Protein AF-A0A2S7QD60-F1 (afdb_monomer)

Foldseek 3Di:
DAQQDKDKWFKDDFWKKFFWAQLADFQFKKWKAKDQAFTDIDGDGHRDIDTPTGNPGPCGVPCPPPPPMMMMMGGQDHLGDTHTDDMDDPVPMDIDGDDQFPAEEEEAEEQQQQQPPEPRRSLLHLQLLQQPFLPSYHYGYHYYYQAALQFDDGPQQHTHSLQRVQFDFHSHPSSCVVQPPHTHGDDLVPDDAHQEYEYDHHLNLQPCVVVHDLVSNLVSLLSSVLASCVSRVNHAYEYEWDWQAWDDDPPFIDTDGGCPVSSVVSLVVCVDPVCQAWNWHADSVVRDIDTPNHGGDRRYHYDYCPPLDGNVLADPPRHGYSVSSNSSSVSVNVCCCVVVVSHGDPDDHDRHHPDDPDPDDDDDDDDDDDDDDDDDPDWDWDWDWDDWDWDDDPDDFDTDTWTKTKTKTADPDDADKFWWWKKKWWWWADPNDTDIDIDIDTDIDHDDDRIDIDIDTDDDPDDGDDDDTDTDTDIDTDGDDDDDDDDDDD

Structure (mmCIF, N/CA/C/O backbone):
data_AF-A0A2S7QD60-F1
#
_entry.id   AF-A0A2S7QD60-F1
#
loop_
_atom_site.group_PDB
_atom_site.id
_atom_site.type_symbol
_atom_site.label_atom_id
_atom_site.label_alt_id
_atom_site.label_comp_id
_atom_site.label_asym_id
_atom_site.label_entity_id
_atom_site.label_seq_id
_atom_site.pdbx_PDB_ins_code
_atom_site.Cartn_x
_atom_site.Cartn_y
_atom_site.Cartn_z
_atom_site.occupancy
_atom_site.B_iso_or_equiv
_atom_site.auth_seq_id
_atom_site.auth_comp_id
_atom_site.auth_asym_id
_atom_site.auth_atom_id
_atom_site.pdbx_PDB_model_num
ATOM 1 N N . MET A 1 1 ? -3.375 3.018 -13.387 1.00 37.97 1 MET A N 1
ATOM 2 C CA . MET A 1 1 ? -3.178 2.296 -12.111 1.00 37.97 1 MET A CA 1
ATOM 3 C C . MET A 1 1 ? -3.198 3.319 -10.990 1.00 37.97 1 MET A C 1
ATOM 5 O O . MET A 1 1 ? -2.697 4.411 -11.234 1.00 37.97 1 MET A O 1
ATOM 9 N N . SER A 1 2 ? -3.780 2.984 -9.837 1.00 32.56 2 SER A N 1
ATOM 10 C CA . SER A 1 2 ? -3.561 3.706 -8.579 1.00 32.56 2 SER A CA 1
ATOM 11 C C . SER A 1 2 ? -2.133 3.458 -8.074 1.00 32.56 2 SER A C 1
ATOM 13 O O . SER A 1 2 ? -1.451 2.563 -8.590 1.00 32.56 2 SER A O 1
ATOM 15 N N . LEU A 1 3 ? -1.698 4.198 -7.050 1.00 34.53 3 LEU A N 1
ATOM 16 C CA . LEU A 1 3 ? -0.526 3.847 -6.235 1.00 34.53 3 LEU A CA 1
ATOM 17 C C . LEU A 1 3 ? -0.492 2.344 -5.943 1.00 34.53 3 LEU A C 1
ATOM 19 O O . LEU A 1 3 ? -1.525 1.756 -5.640 1.00 34.53 3 LEU A O 1
ATOM 23 N N . GLY A 1 4 ? 0.678 1.718 -6.080 1.00 46.44 4 GLY A N 1
ATOM 24 C CA . GLY A 1 4 ? 0.851 0.286 -5.820 1.00 46.44 4 GLY A CA 1
ATOM 25 C C . GLY A 1 4 ? 0.401 -0.657 -6.942 1.00 46.44 4 GLY A C 1
ATOM 26 O O . GLY A 1 4 ? 0.654 -1.860 -6.846 1.00 46.44 4 GLY A O 1
ATOM 27 N N . GLY A 1 5 ? -0.197 -0.150 -8.029 1.00 64.38 5 GLY A N 1
ATOM 28 C CA . GLY A 1 5 ? -0.494 -0.959 -9.208 1.00 64.38 5 GLY A CA 1
ATOM 29 C C . GLY A 1 5 ? 0.778 -1.537 -9.831 1.00 64.38 5 GLY A C 1
ATOM 30 O O . GLY A 1 5 ? 1.735 -0.816 -10.126 1.00 64.38 5 GLY A O 1
ATOM 31 N N . ARG A 1 6 ? 0.780 -2.858 -10.016 1.00 83.19 6 ARG A N 1
ATOM 32 C CA . ARG A 1 6 ? 1.913 -3.636 -10.516 1.00 83.19 6 ARG A CA 1
ATOM 33 C C . ARG A 1 6 ? 1.572 -4.255 -11.863 1.00 83.19 6 ARG A C 1
ATOM 35 O O . ARG A 1 6 ? 0.571 -4.959 -11.983 1.00 83.19 6 ARG A O 1
ATOM 42 N N . LEU A 1 7 ? 2.452 -4.082 -12.844 1.00 92.50 7 LEU A N 1
ATOM 43 C CA . LEU A 1 7 ? 2.503 -4.939 -14.024 1.00 92.50 7 LEU A CA 1
ATOM 44 C C . LEU A 1 7 ? 3.603 -5.975 -13.804 1.00 92.50 7 LEU A C 1
ATOM 46 O O . LEU A 1 7 ? 4.760 -5.606 -13.630 1.00 92.50 7 LEU A O 1
ATOM 50 N N . LYS A 1 8 ? 3.247 -7.260 -13.785 1.00 93.75 8 LYS A N 1
ATOM 51 C CA . LYS A 1 8 ? 4.212 -8.349 -13.616 1.00 93.75 8 LYS A CA 1
ATOM 52 C C . LYS A 1 8 ? 3.866 -9.495 -14.555 1.00 93.75 8 LYS A C 1
ATOM 54 O O . LYS A 1 8 ? 2.725 -9.950 -14.573 1.00 93.75 8 LYS A O 1
ATOM 59 N N . PHE A 1 9 ? 4.834 -9.940 -15.337 1.00 95.31 9 PHE A N 1
ATOM 60 C CA . PHE A 1 9 ? 4.681 -11.056 -16.267 1.00 95.31 9 PHE A CA 1
ATOM 61 C C . PHE A 1 9 ? 6.037 -11.689 -16.529 1.00 95.31 9 PHE A C 1
ATOM 63 O O . PHE A 1 9 ? 7.072 -11.070 -16.293 1.00 95.31 9 PHE A O 1
ATOM 70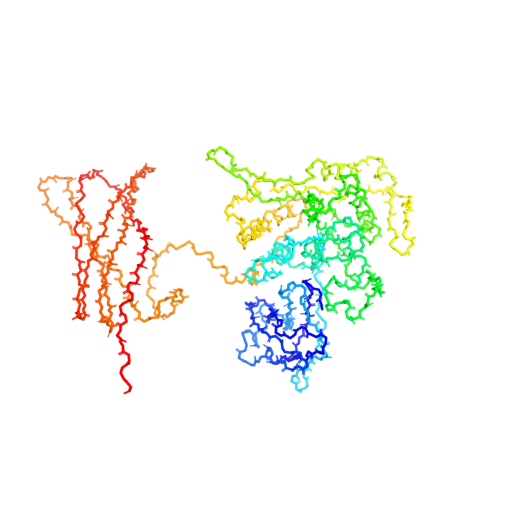 N N . GLY A 1 10 ? 6.032 -12.912 -17.041 1.00 95.75 10 GLY A N 1
ATOM 71 C CA . GLY A 1 10 ? 7.252 -13.515 -17.533 1.00 95.75 10 GLY A CA 1
ATOM 72 C C . GLY A 1 10 ? 7.378 -13.386 -19.045 1.00 95.75 10 GLY A C 1
ATOM 73 O O . GLY A 1 10 ? 6.375 -13.275 -19.758 1.00 95.75 10 GLY A O 1
ATOM 74 N N . PHE A 1 11 ? 8.616 -13.348 -19.524 1.00 95.88 11 PHE A N 1
ATOM 75 C CA . PHE A 1 11 ? 8.934 -13.154 -20.933 1.00 95.88 11 PHE A CA 1
ATOM 76 C C . PHE A 1 11 ? 10.121 -14.017 -21.375 1.00 95.88 11 PHE A C 1
ATOM 78 O O . PHE A 1 11 ? 10.954 -14.418 -20.563 1.00 95.88 11 PHE A O 1
ATOM 85 N N . SER A 1 12 ? 10.183 -14.317 -22.673 1.00 94.94 12 SER A N 1
ATOM 86 C CA . SER A 1 12 ? 11.375 -14.863 -23.328 1.00 94.94 12 SER A CA 1
ATOM 87 C C . SER A 1 12 ? 12.110 -13.781 -24.127 1.00 94.94 12 SER A C 1
ATOM 89 O O . SER A 1 12 ? 11.550 -12.728 -24.446 1.00 94.94 12 SER A O 1
ATOM 91 N N . GLY A 1 13 ? 13.377 -14.037 -24.446 1.00 93.81 13 GLY A N 1
ATOM 92 C CA . GLY A 1 13 ? 14.216 -13.112 -25.199 1.00 93.81 13 GLY A CA 1
ATOM 93 C C . GLY A 1 13 ? 14.873 -12.050 -24.323 1.00 93.81 13 GLY A C 1
ATOM 94 O O . GLY A 1 13 ? 15.058 -12.223 -23.123 1.00 93.81 13 GLY A O 1
ATOM 95 N N . GLN A 1 14 ? 15.284 -10.952 -24.955 1.00 95.19 14 GLN A N 1
ATOM 96 C CA . GLN A 1 14 ? 16.197 -9.964 -24.358 1.00 95.19 14 GLN A CA 1
ATOM 97 C C . GLN A 1 14 ? 15.644 -8.537 -24.401 1.00 95.19 14 GLN A C 1
ATOM 99 O O . GLN A 1 14 ? 16.370 -7.576 -24.153 1.00 95.19 14 GLN A O 1
ATOM 104 N N . GLN A 1 15 ? 14.379 -8.381 -24.797 1.00 96.44 15 GLN A N 1
ATOM 105 C CA . GLN A 1 15 ? 13.763 -7.079 -25.005 1.00 96.44 15 GLN A CA 1
ATOM 106 C C . GLN A 1 15 ? 12.323 -7.069 -24.521 1.00 96.44 15 GLN A C 1
ATOM 108 O O . GLN A 1 15 ? 11.541 -7.957 -24.854 1.00 96.44 15 GLN A O 1
ATOM 113 N N . VAL A 1 16 ? 11.984 -6.012 -23.793 1.00 97.81 16 VAL A N 1
ATOM 114 C CA . VAL A 1 16 ? 10.623 -5.682 -23.379 1.00 97.81 16 VAL A CA 1
ATOM 115 C C . VAL A 1 16 ? 10.442 -4.195 -23.625 1.00 97.81 16 VAL A C 1
ATOM 117 O O . VAL A 1 16 ? 11.164 -3.370 -23.058 1.00 97.81 16 VAL A O 1
ATOM 120 N N . ALA A 1 17 ? 9.474 -3.852 -24.467 1.00 98.38 17 ALA A N 1
ATOM 121 C CA . ALA A 1 17 ? 9.016 -2.482 -24.625 1.00 98.38 17 ALA A CA 1
ATOM 122 C C . ALA A 1 17 ? 7.529 -2.381 -24.293 1.00 98.38 17 ALA A C 1
ATOM 124 O O . ALA A 1 17 ? 6.766 -3.324 -24.495 1.00 98.38 17 ALA A O 1
ATOM 125 N N . ILE A 1 18 ? 7.111 -1.233 -23.774 1.00 98.56 18 ILE A N 1
ATOM 126 C CA . ILE A 1 18 ? 5.719 -0.985 -23.401 1.00 98.56 18 ILE A CA 1
ATOM 127 C C . ILE A 1 18 ? 5.240 0.274 -24.109 1.00 98.56 18 ILE A C 1
ATOM 129 O O . ILE A 1 18 ? 5.871 1.327 -24.003 1.00 98.56 18 ILE A O 1
ATOM 133 N N . THR A 1 19 ? 4.118 0.165 -24.820 1.00 98.62 19 THR A N 1
ATOM 134 C CA . THR A 1 19 ? 3.374 1.329 -25.307 1.00 98.62 19 THR A CA 1
ATOM 135 C C . THR A 1 19 ? 2.407 1.781 -24.232 1.00 98.62 19 THR A C 1
ATOM 137 O O . THR A 1 19 ? 1.548 1.014 -23.785 1.00 98.62 19 THR A O 1
ATOM 140 N N . PHE A 1 20 ? 2.516 3.048 -23.860 1.00 97.94 20 PHE A N 1
ATOM 141 C CA . PHE A 1 20 ? 1.632 3.697 -22.909 1.00 97.94 20 PHE A CA 1
ATOM 142 C C . PHE A 1 20 ? 0.540 4.467 -23.646 1.00 97.94 20 PHE A C 1
ATOM 144 O O . PHE A 1 20 ? 0.798 5.113 -24.656 1.00 97.94 20 PHE A O 1
ATOM 151 N N . GLY A 1 21 ? -0.695 4.368 -23.163 1.00 96.19 21 GLY A N 1
ATOM 152 C CA . GLY A 1 21 ? -1.857 5.018 -23.764 1.00 96.19 21 GLY A CA 1
ATOM 153 C C . GLY A 1 21 ? -2.012 6.484 -23.357 1.00 96.19 21 GLY A C 1
ATOM 154 O O . GLY A 1 21 ? -1.267 6.999 -22.515 1.00 96.19 21 GLY A O 1
ATOM 155 N N . SER A 1 22 ? -3.014 7.141 -23.941 1.00 94.75 22 SER A N 1
ATOM 156 C CA . SER A 1 22 ? -3.306 8.570 -23.769 1.00 94.75 22 SER A CA 1
ATOM 157 C C . SER A 1 22 ? -3.741 8.948 -22.357 1.00 94.75 22 SER A C 1
ATOM 159 O O . SER A 1 22 ? -3.581 10.097 -21.962 1.00 94.75 22 SER A O 1
ATOM 161 N N . LEU A 1 23 ? -4.246 7.988 -21.579 1.00 92.81 23 LEU A N 1
ATOM 162 C CA . LEU A 1 23 ? -4.639 8.194 -20.184 1.00 92.81 23 LEU A CA 1
ATOM 163 C C . LEU A 1 23 ? -3.471 8.030 -19.199 1.00 92.81 23 LEU A C 1
ATOM 165 O O . LEU A 1 23 ? -3.695 7.958 -17.992 1.00 92.81 23 LEU A O 1
ATOM 169 N N . THR A 1 24 ? -2.238 7.923 -19.693 1.00 94.06 24 THR A N 1
ATOM 170 C CA . THR A 1 24 ? -1.032 7.944 -18.859 1.00 94.06 24 THR A CA 1
ATOM 171 C C . THR A 1 24 ? -0.717 9.378 -18.457 1.00 94.06 24 THR A C 1
ATOM 173 O O . THR A 1 24 ? -0.688 10.262 -19.310 1.00 94.06 24 THR A O 1
ATOM 176 N N . THR A 1 25 ? -0.444 9.617 -17.175 1.00 94.19 25 THR A N 1
ATOM 177 C CA . THR A 1 25 ? 0.058 10.918 -16.724 1.00 94.19 25 THR A CA 1
ATOM 178 C C . THR A 1 25 ? 1.437 11.149 -17.338 1.00 94.19 25 THR A C 1
ATOM 180 O O . THR A 1 25 ? 2.372 10.399 -17.068 1.00 94.19 25 THR A O 1
ATOM 183 N N . ASN A 1 26 ? 1.570 12.164 -18.191 1.00 95.00 26 ASN A N 1
ATOM 184 C CA . ASN A 1 26 ? 2.835 12.455 -18.855 1.00 95.00 26 ASN A CA 1
ATOM 185 C C . ASN A 1 26 ? 3.921 12.834 -17.834 1.00 95.00 26 ASN A C 1
ATOM 187 O O . ASN A 1 26 ? 3.708 13.721 -17.012 1.00 95.00 26 ASN A O 1
ATOM 191 N N . GLY A 1 27 ? 5.079 12.178 -17.910 1.00 94.56 27 GLY A N 1
ATOM 192 C CA . GLY A 1 27 ? 6.188 12.364 -16.976 1.00 94.56 27 GLY A CA 1
ATOM 193 C C . GLY A 1 27 ? 6.085 11.542 -15.690 1.00 94.56 27 GLY A C 1
ATOM 194 O O . GLY A 1 27 ? 6.920 11.734 -14.814 1.00 94.56 27 GLY A O 1
ATOM 195 N N . VAL A 1 28 ? 5.103 10.638 -15.561 1.00 93.38 28 VAL A N 1
ATOM 196 C CA . VAL A 1 28 ? 4.994 9.766 -14.379 1.00 93.38 28 VAL A CA 1
ATOM 197 C C . VAL A 1 28 ? 6.251 8.917 -14.207 1.00 93.38 28 VAL A C 1
ATOM 199 O O . VAL A 1 28 ? 6.705 8.282 -15.165 1.00 93.38 28 VAL A O 1
ATOM 202 N N . LEU A 1 29 ? 6.790 8.887 -12.988 1.00 93.69 29 LEU A N 1
ATOM 203 C CA . LEU A 1 29 ? 7.920 8.042 -12.636 1.00 93.69 29 LEU A CA 1
ATOM 204 C C . LEU A 1 29 ? 7.434 6.609 -12.404 1.00 93.69 29 LEU A C 1
ATOM 206 O O . LEU A 1 29 ? 6.464 6.345 -11.681 1.00 93.69 29 LEU A O 1
ATOM 210 N N . VAL A 1 30 ? 8.125 5.664 -13.032 1.00 95.19 30 VAL A N 1
ATOM 211 C CA . VAL A 1 30 ? 7.939 4.236 -12.784 1.00 95.19 30 VAL A CA 1
ATOM 212 C C . VAL A 1 30 ? 9.255 3.614 -12.348 1.00 95.19 30 VAL A C 1
ATOM 214 O O . VAL A 1 30 ? 10.321 3.964 -12.859 1.00 95.19 30 VAL A O 1
ATOM 217 N N . GLY A 1 31 ? 9.159 2.660 -11.428 1.00 94.50 31 GLY A N 1
ATOM 218 C CA . GLY A 1 31 ? 10.224 1.706 -11.163 1.00 94.50 31 GLY A CA 1
ATOM 219 C C . GLY A 1 31 ? 9.959 0.429 -11.937 1.00 94.50 31 GLY A C 1
ATOM 220 O O . GLY A 1 31 ? 8.835 -0.077 -11.932 1.00 94.50 31 GLY A O 1
ATOM 221 N N . TYR A 1 32 ? 10.974 -0.099 -12.607 1.00 95.62 32 TYR A N 1
ATOM 222 C CA . TYR A 1 32 ? 10.904 -1.393 -13.270 1.00 95.62 32 TYR A CA 1
ATOM 223 C C . TYR A 1 32 ? 12.164 -2.211 -13.017 1.00 95.62 32 TYR A C 1
ATOM 225 O O . TYR A 1 32 ? 13.223 -1.666 -12.722 1.00 95.62 32 TYR A O 1
ATOM 233 N N . ARG A 1 33 ? 12.057 -3.530 -13.140 1.00 94.12 33 ARG A N 1
ATOM 234 C CA . ARG A 1 33 ? 13.201 -4.435 -13.021 1.00 94.12 33 ARG A CA 1
ATOM 235 C C . ARG A 1 33 ? 12.975 -5.735 -13.769 1.00 94.12 33 ARG A C 1
ATOM 237 O O . ARG A 1 33 ? 11.843 -6.096 -14.105 1.00 94.12 33 ARG A O 1
ATOM 244 N N . VAL A 1 34 ? 14.080 -6.436 -13.985 1.00 94.94 34 VAL A N 1
ATOM 245 C CA . VAL A 1 34 ? 14.101 -7.816 -14.459 1.00 94.94 34 VAL A CA 1
ATOM 246 C C . VAL A 1 34 ? 14.446 -8.719 -13.280 1.00 94.94 34 VAL A C 1
ATOM 248 O O . VAL A 1 34 ? 15.390 -8.465 -12.530 1.00 94.94 34 VAL A O 1
ATOM 251 N N . ASP A 1 35 ? 13.642 -9.760 -13.112 1.00 91.81 35 ASP A N 1
ATOM 252 C CA . ASP A 1 35 ? 13.736 -10.763 -12.063 1.00 91.81 35 ASP A CA 1
ATOM 253 C C . ASP A 1 35 ? 13.695 -10.147 -10.660 1.00 91.81 35 ASP A C 1
ATOM 255 O O . ASP A 1 35 ? 12.666 -9.625 -10.230 1.00 91.81 35 ASP A O 1
ATOM 259 N N . GLY A 1 36 ? 14.807 -10.231 -9.938 1.00 88.25 36 GLY A N 1
ATOM 260 C CA . GLY A 1 36 ? 14.986 -9.647 -8.614 1.00 88.25 36 GLY A CA 1
ATOM 261 C C . GLY A 1 36 ? 16.107 -8.616 -8.562 1.00 88.25 36 GLY A C 1
ATOM 262 O O . GLY A 1 36 ? 16.591 -8.345 -7.472 1.00 88.25 36 GLY A O 1
ATOM 263 N N . GLN A 1 37 ? 16.566 -8.103 -9.706 1.00 91.69 37 GLN A N 1
ATOM 264 C CA . GLN A 1 37 ? 17.622 -7.089 -9.743 1.00 91.69 37 GLN A CA 1
ATOM 265 C C . GLN A 1 37 ? 17.134 -5.736 -9.212 1.00 91.69 37 GLN A C 1
ATOM 267 O O . GLN A 1 37 ? 15.935 -5.532 -8.990 1.00 91.69 37 GLN A O 1
ATOM 272 N N . ASP A 1 38 ? 18.082 -4.821 -9.037 1.00 91.69 38 ASP A N 1
ATOM 273 C CA . ASP A 1 38 ? 17.836 -3.462 -8.567 1.00 91.69 38 ASP A CA 1
ATOM 274 C C . ASP A 1 38 ? 16.814 -2.731 -9.441 1.00 91.69 38 ASP A C 1
ATOM 276 O O . ASP A 1 38 ? 16.771 -2.877 -10.674 1.00 91.69 38 ASP A O 1
ATOM 280 N N . TRP A 1 39 ? 15.999 -1.906 -8.791 1.00 92.06 39 TRP A N 1
ATOM 281 C CA . TRP A 1 39 ? 15.028 -1.059 -9.458 1.00 92.06 39 TRP A CA 1
ATOM 282 C C . TRP A 1 39 ? 15.719 -0.079 -10.400 1.00 92.06 39 TRP A C 1
ATOM 284 O O . TRP A 1 39 ? 16.661 0.624 -10.047 1.00 92.06 39 TRP A O 1
ATOM 294 N N . GLN A 1 40 ? 15.202 -0.013 -11.619 1.00 93.69 40 GLN A N 1
ATOM 295 C CA . GLN A 1 40 ? 15.529 1.009 -12.597 1.00 93.69 40 GLN A CA 1
ATOM 296 C C . GLN A 1 40 ? 14.391 2.024 -12.632 1.00 93.69 40 GLN A C 1
ATOM 298 O O . GLN A 1 40 ? 13.215 1.654 -12.619 1.00 93.69 40 GLN A O 1
ATOM 303 N N . LEU A 1 41 ? 14.734 3.306 -12.694 1.00 94.00 41 LEU A N 1
ATOM 304 C CA . LEU A 1 41 ? 13.775 4.404 -12.643 1.00 94.00 41 LEU A CA 1
ATOM 305 C C . LEU A 1 41 ? 13.721 5.126 -13.987 1.00 94.00 41 LEU A C 1
ATOM 307 O O . LEU A 1 41 ? 14.751 5.412 -14.599 1.00 94.00 41 LEU A O 1
ATOM 311 N N . THR A 1 42 ? 12.516 5.427 -14.467 1.00 95.38 42 THR A N 1
ATOM 312 C CA . THR A 1 42 ? 12.345 6.220 -15.689 1.00 95.38 42 THR A CA 1
ATOM 313 C C . THR A 1 42 ? 11.007 6.951 -15.719 1.00 95.38 42 THR A C 1
ATOM 315 O O . THR A 1 42 ? 10.015 6.474 -15.167 1.00 95.38 42 THR A O 1
ATOM 318 N N . ASN A 1 43 ? 10.980 8.103 -16.388 1.00 96.69 43 ASN A N 1
ATOM 319 C CA . ASN A 1 43 ? 9.755 8.858 -16.626 1.00 96.69 43 ASN A CA 1
ATOM 320 C C . ASN A 1 43 ? 9.074 8.367 -17.904 1.00 96.69 43 ASN A C 1
ATOM 322 O O . ASN A 1 43 ? 9.718 8.181 -18.939 1.00 96.69 43 ASN A O 1
ATOM 326 N N . ILE A 1 44 ? 7.756 8.208 -17.843 1.00 97.25 44 ILE A N 1
ATOM 327 C CA . ILE A 1 44 ? 6.955 7.703 -18.955 1.00 97.25 44 ILE A CA 1
ATOM 328 C C . ILE A 1 44 ? 6.260 8.839 -19.699 1.00 97.25 44 ILE A C 1
ATOM 330 O O . ILE A 1 44 ? 5.615 9.701 -19.103 1.00 97.25 44 ILE A O 1
ATOM 334 N N . THR A 1 45 ? 6.343 8.806 -21.025 1.00 97.25 45 THR A N 1
ATOM 335 C CA . THR A 1 45 ? 5.639 9.726 -21.917 1.00 97.25 45 THR A CA 1
ATOM 336 C C . THR A 1 45 ? 4.316 9.105 -22.367 1.00 97.25 45 THR A C 1
ATOM 338 O O . THR A 1 45 ? 4.258 7.957 -22.811 1.00 97.25 45 THR A O 1
ATOM 341 N N . SER A 1 46 ? 3.224 9.864 -22.264 1.00 96.44 46 SER A N 1
ATOM 342 C CA . SER A 1 46 ? 1.905 9.419 -22.736 1.00 96.44 46 SER A CA 1
ATOM 343 C C . SER A 1 46 ? 1.907 9.192 -24.253 1.00 96.44 46 SER A C 1
ATOM 345 O O . SER A 1 46 ? 2.487 9.998 -24.977 1.00 96.44 46 SER A O 1
ATOM 347 N N . ASN A 1 47 ? 1.219 8.155 -24.745 1.00 97.38 47 ASN A N 1
ATOM 348 C CA . ASN A 1 47 ? 1.192 7.758 -26.166 1.00 97.38 47 ASN A CA 1
ATOM 349 C C . ASN A 1 47 ? 2.552 7.341 -26.761 1.00 97.38 47 ASN A C 1
ATOM 351 O O . ASN A 1 47 ? 2.672 7.222 -27.981 1.00 97.38 47 ASN A O 1
ATOM 355 N N . ALA A 1 48 ? 3.574 7.107 -25.935 1.00 98.25 48 ALA A N 1
ATOM 356 C CA . ALA A 1 48 ? 4.894 6.688 -26.392 1.00 98.25 48 ALA A CA 1
ATOM 357 C C . ALA A 1 48 ? 5.155 5.200 -26.130 1.00 98.25 48 ALA A C 1
ATOM 359 O O . ALA A 1 48 ? 4.526 4.565 -25.280 1.00 98.25 48 ALA A O 1
ATOM 360 N N . THR A 1 49 ? 6.126 4.650 -26.860 1.00 98.56 49 THR A N 1
ATOM 361 C CA . THR A 1 49 ? 6.670 3.310 -26.611 1.00 98.56 49 THR A CA 1
ATOM 362 C C . THR A 1 49 ? 8.048 3.437 -25.984 1.00 98.56 49 THR A C 1
ATOM 364 O O . THR A 1 49 ? 8.933 4.054 -26.570 1.00 98.56 49 THR A O 1
ATOM 367 N N . HIS A 1 50 ? 8.229 2.842 -24.808 1.00 98.38 50 HIS A N 1
ATOM 368 C CA . HIS A 1 50 ? 9.494 2.850 -24.079 1.00 98.38 50 HIS A CA 1
ATOM 369 C C . HIS A 1 50 ? 10.123 1.460 -24.127 1.00 98.38 50 HIS A C 1
ATOM 371 O O . HIS A 1 50 ? 9.485 0.486 -23.726 1.00 98.38 50 HIS A O 1
ATOM 377 N N . LEU A 1 51 ? 11.371 1.366 -24.595 1.00 97.88 51 LEU A N 1
ATOM 378 C CA . LEU A 1 51 ? 12.195 0.169 -24.428 1.00 97.88 51 LEU A CA 1
ATOM 379 C C . LEU A 1 51 ? 12.718 0.151 -22.989 1.00 97.88 51 LEU A C 1
ATOM 381 O O . LEU A 1 51 ? 13.529 0.996 -22.624 1.00 97.88 51 LEU A O 1
ATOM 385 N N . LEU A 1 52 ? 12.226 -0.785 -22.180 1.00 97.56 52 LEU A N 1
ATOM 386 C CA . LEU A 1 52 ? 12.570 -0.889 -20.757 1.00 97.56 52 LEU A CA 1
ATOM 387 C C . LEU A 1 52 ? 13.622 -1.972 -20.516 1.00 97.56 52 LEU A C 1
ATOM 389 O O . LEU A 1 52 ? 14.481 -1.836 -19.655 1.00 97.56 52 LEU A O 1
ATOM 393 N N . VAL A 1 53 ? 13.593 -3.037 -21.313 1.00 97.25 53 VAL A N 1
ATOM 394 C CA . VAL A 1 53 ? 14.579 -4.116 -21.248 1.00 97.25 53 VAL A CA 1
ATOM 395 C C . VAL A 1 53 ? 15.282 -4.232 -22.591 1.00 97.25 53 VAL A C 1
ATOM 397 O O . VAL A 1 53 ? 14.636 -4.200 -23.638 1.00 97.25 53 VAL A O 1
ATOM 400 N N . SER A 1 54 ? 16.602 -4.371 -22.555 1.00 95.62 54 SER A N 1
ATOM 401 C CA . SER A 1 54 ? 17.480 -4.524 -23.715 1.00 95.62 54 SER A CA 1
ATOM 402 C C . SER A 1 54 ? 18.555 -5.584 -23.434 1.00 95.62 54 SER A C 1
ATOM 404 O O . SER A 1 54 ? 18.746 -5.944 -22.273 1.00 95.62 54 SER A O 1
ATOM 406 N N . PRO A 1 55 ? 19.326 -6.041 -24.440 1.00 94.81 55 PRO A N 1
ATOM 407 C CA . PRO A 1 55 ? 20.424 -6.985 -24.212 1.00 94.81 55 PRO A CA 1
ATOM 408 C C . PRO A 1 55 ? 21.495 -6.507 -23.216 1.00 94.81 55 PRO A C 1
ATOM 410 O O . PRO A 1 55 ? 22.240 -7.326 -22.691 1.00 94.81 55 PRO A O 1
ATOM 413 N N . SER A 1 56 ? 21.590 -5.198 -22.952 1.00 91.69 56 SER A N 1
ATOM 414 C CA . SER A 1 56 ? 22.497 -4.626 -21.947 1.00 91.69 56 SER A CA 1
ATOM 415 C C . SER A 1 56 ? 21.867 -4.455 -20.562 1.00 91.69 56 SER A C 1
ATOM 417 O O . SER A 1 56 ? 22.540 -3.983 -19.648 1.00 91.69 56 SER A O 1
ATOM 419 N N . SER A 1 57 ? 20.582 -4.776 -20.394 1.00 92.44 57 SER A N 1
ATOM 420 C CA . SER A 1 57 ? 19.922 -4.706 -19.091 1.00 92.44 57 SER A CA 1
ATOM 421 C C . SER A 1 57 ? 20.496 -5.770 -18.140 1.00 92.44 57 SER A C 1
ATOM 423 O O . SER A 1 57 ? 20.821 -6.876 -18.586 1.00 92.44 57 SER A O 1
ATOM 425 N N . PRO A 1 58 ? 20.612 -5.475 -16.831 1.00 88.06 58 PRO A N 1
ATOM 426 C CA . PRO A 1 58 ? 21.094 -6.442 -15.849 1.00 88.06 58 PRO A CA 1
ATOM 427 C C . PRO A 1 58 ? 20.309 -7.761 -15.872 1.00 88.06 58 PRO A C 1
ATOM 429 O O . PRO A 1 58 ? 19.100 -7.768 -16.093 1.00 88.06 58 PRO A O 1
ATOM 432 N N . ALA A 1 59 ? 21.013 -8.868 -15.618 1.00 85.88 59 ALA A N 1
ATOM 433 C CA . ALA A 1 59 ? 20.481 -10.236 -15.546 1.00 85.88 59 ALA A CA 1
ATOM 434 C C . ALA A 1 59 ? 19.785 -10.788 -16.807 1.00 85.88 59 ALA A C 1
ATOM 436 O O . ALA A 1 59 ? 19.273 -11.906 -16.782 1.00 85.88 59 ALA A O 1
ATOM 437 N N . ILE A 1 60 ? 19.834 -10.092 -17.944 1.00 90.31 60 ILE A N 1
ATOM 438 C CA . ILE A 1 60 ? 19.367 -10.666 -19.209 1.00 90.31 60 ILE A CA 1
ATOM 439 C C . ILE A 1 60 ? 20.256 -11.843 -19.627 1.00 90.31 60 ILE A C 1
ATOM 441 O O . ILE A 1 60 ? 21.481 -11.773 -19.559 1.00 90.31 60 ILE A O 1
ATOM 445 N N . ASN A 1 61 ? 19.617 -12.942 -20.043 1.00 85.56 61 ASN A N 1
ATOM 446 C CA . ASN A 1 61 ? 20.217 -14.265 -20.284 1.00 85.56 61 ASN A CA 1
ATOM 447 C C . ASN A 1 61 ? 20.788 -14.972 -19.037 1.00 85.56 61 ASN A C 1
ATOM 449 O O . ASN A 1 61 ? 21.460 -15.995 -19.175 1.00 85.56 61 ASN A O 1
ATOM 453 N N . VAL A 1 62 ? 20.514 -14.480 -17.826 1.00 89.50 62 VAL A N 1
ATOM 454 C CA . VAL A 1 62 ? 20.845 -15.188 -16.584 1.00 89.50 62 VAL A CA 1
ATOM 455 C C . VAL A 1 62 ? 19.615 -15.976 -16.135 1.00 89.50 62 VAL A C 1
ATOM 457 O O . VAL A 1 62 ? 18.596 -15.402 -15.784 1.00 89.50 62 VAL A O 1
ATOM 460 N N . THR A 1 63 ? 19.696 -17.308 -16.146 1.00 87.56 63 THR A N 1
ATOM 461 C CA . THR A 1 63 ? 18.541 -18.198 -15.897 1.00 87.56 63 THR A CA 1
ATOM 462 C C . THR A 1 63 ? 18.480 -18.741 -14.465 1.00 87.56 63 THR A C 1
ATOM 464 O O . THR A 1 63 ? 17.904 -19.802 -14.223 1.00 87.56 63 THR A O 1
ATOM 467 N N . TYR A 1 64 ? 19.159 -18.096 -13.519 1.00 88.06 64 TYR A N 1
ATOM 468 C CA . TYR A 1 64 ? 19.196 -18.497 -12.113 1.00 88.06 64 TYR A CA 1
ATOM 469 C C . TYR A 1 64 ? 19.313 -17.255 -11.216 1.00 88.06 64 TYR A C 1
ATOM 471 O O . TYR A 1 64 ? 20.057 -16.339 -11.564 1.00 88.06 64 TYR A O 1
ATOM 479 N N . PRO A 1 65 ? 18.652 -17.213 -10.043 1.00 88.94 65 PRO A N 1
ATOM 480 C CA . PRO A 1 65 ? 17.735 -18.220 -9.494 1.00 88.94 65 PRO A CA 1
ATOM 481 C C . PRO A 1 65 ? 16.321 -18.159 -10.081 1.00 88.94 65 PRO A C 1
ATOM 483 O O . PRO A 1 65 ? 15.511 -19.040 -9.808 1.00 88.94 65 PRO A O 1
ATOM 486 N N . VAL A 1 66 ? 16.018 -17.133 -10.877 1.00 87.56 66 VAL A N 1
ATOM 487 C CA . VAL A 1 66 ? 14.706 -16.943 -11.496 1.00 87.56 66 VAL A CA 1
ATOM 488 C C . VAL A 1 66 ? 14.732 -17.497 -12.917 1.00 87.56 66 VAL A C 1
ATOM 490 O O . VAL A 1 66 ? 15.571 -17.120 -13.730 1.00 87.56 66 VAL A O 1
ATOM 493 N N . ASN A 1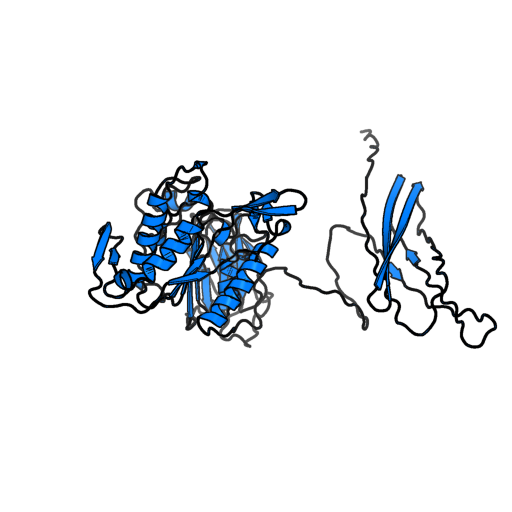 67 ? 13.820 -18.421 -13.205 1.00 87.50 67 ASN A N 1
ATOM 494 C CA . ASN A 1 67 ? 13.572 -18.945 -14.542 1.00 87.50 67 ASN A CA 1
ATOM 495 C C . ASN A 1 67 ? 12.117 -19.420 -14.615 1.00 87.50 67 ASN A C 1
ATOM 497 O O . ASN A 1 67 ? 11.697 -20.207 -13.761 1.00 87.50 67 ASN A O 1
ATOM 501 N N . PRO A 1 68 ? 11.351 -18.999 -15.625 1.00 88.31 68 PRO A N 1
ATOM 502 C CA . PRO A 1 68 ? 11.723 -18.060 -16.693 1.00 88.31 68 PRO A CA 1
ATOM 503 C C . PRO A 1 68 ? 11.739 -16.587 -16.243 1.00 88.31 68 PRO A C 1
ATOM 505 O O . PRO A 1 68 ? 11.168 -16.247 -15.204 1.00 88.31 68 PRO A O 1
ATOM 508 N N . SER A 1 69 ? 12.428 -15.728 -17.006 1.00 93.62 69 SER A N 1
ATOM 509 C CA . SER A 1 69 ? 12.650 -14.330 -16.621 1.00 93.62 69 SER A CA 1
ATOM 510 C C . SER A 1 69 ? 11.343 -13.566 -16.439 1.00 93.62 69 SER A C 1
ATOM 512 O O . SER A 1 69 ? 10.377 -13.738 -17.187 1.00 93.62 69 SER A O 1
ATOM 514 N N . THR A 1 70 ? 11.322 -12.710 -15.428 1.00 94.44 70 THR A N 1
ATOM 515 C CA . THR A 1 70 ? 10.176 -11.920 -14.995 1.00 94.44 70 THR A CA 1
ATOM 516 C C . THR A 1 70 ? 10.456 -10.442 -15.202 1.00 94.44 70 THR A C 1
ATOM 518 O O . THR A 1 70 ? 11.527 -9.949 -14.878 1.00 94.44 70 THR A O 1
ATOM 521 N N . PHE A 1 71 ? 9.476 -9.712 -15.712 1.00 96.38 71 PHE A N 1
ATOM 522 C CA . PHE A 1 71 ? 9.472 -8.258 -15.718 1.00 96.38 71 PHE A CA 1
ATOM 523 C C . PHE A 1 71 ? 8.493 -7.764 -14.652 1.00 96.38 71 PHE A C 1
ATOM 525 O O . PHE A 1 71 ? 7.374 -8.276 -14.550 1.00 96.38 71 PHE A O 1
ATOM 532 N N . GLU A 1 72 ? 8.898 -6.765 -13.872 1.00 95.19 72 GLU A N 1
ATOM 533 C CA . GLU A 1 72 ? 8.040 -6.069 -12.914 1.00 95.19 72 GLU A CA 1
ATOM 534 C C . GLU A 1 72 ? 8.121 -4.560 -13.156 1.00 95.19 72 GLU A C 1
ATOM 536 O O . GLU A 1 72 ? 9.210 -4.019 -13.319 1.00 95.19 72 GLU A O 1
ATOM 541 N N . LEU A 1 73 ? 6.972 -3.881 -13.153 1.00 96.00 73 LEU A N 1
ATOM 542 C CA . LEU A 1 73 ? 6.858 -2.425 -13.195 1.00 96.00 73 LEU A CA 1
ATOM 543 C C . LEU A 1 73 ? 5.838 -1.944 -12.169 1.00 96.00 73 LEU A C 1
ATOM 545 O O . LEU A 1 73 ? 4.765 -2.538 -12.016 1.00 96.00 73 LEU A O 1
ATOM 549 N N . ARG A 1 74 ? 6.159 -0.836 -11.502 1.00 93.94 74 ARG A N 1
ATOM 550 C CA . ARG A 1 74 ? 5.308 -0.157 -10.524 1.00 93.94 74 ARG A CA 1
ATOM 551 C C . ARG A 1 74 ? 5.310 1.344 -10.760 1.00 93.94 74 ARG A C 1
ATOM 553 O O . ARG A 1 74 ? 6.342 1.934 -11.069 1.00 93.94 74 ARG A O 1
ATOM 560 N N . VAL A 1 75 ? 4.144 1.954 -10.580 1.00 92.25 75 VAL A N 1
ATOM 561 C CA . VAL A 1 75 ? 4.023 3.414 -10.498 1.00 92.25 75 VAL A CA 1
ATOM 562 C C . VAL A 1 75 ? 4.477 3.843 -9.109 1.00 92.25 75 VAL A C 1
ATOM 564 O O . VAL A 1 75 ? 3.976 3.309 -8.118 1.00 92.25 75 VAL A O 1
ATOM 567 N N . THR A 1 76 ? 5.428 4.774 -9.041 1.00 87.75 76 THR A N 1
ATOM 568 C CA . THR A 1 76 ? 5.938 5.274 -7.759 1.00 87.75 76 THR A CA 1
ATOM 569 C C . THR A 1 76 ? 5.055 6.396 -7.232 1.00 87.75 76 THR A C 1
ATOM 571 O O . THR A 1 76 ? 4.686 6.367 -6.062 1.00 87.75 76 THR A O 1
ATOM 574 N N . ASN A 1 77 ? 4.671 7.332 -8.110 1.00 87.81 77 ASN A N 1
ATOM 575 C CA . ASN A 1 77 ? 3.999 8.564 -7.717 1.00 87.81 77 ASN A CA 1
ATOM 576 C C . ASN A 1 77 ? 2.530 8.381 -7.310 1.00 87.81 77 ASN A C 1
ATOM 578 O O . ASN A 1 77 ? 1.757 7.675 -7.966 1.00 87.81 77 ASN A O 1
ATOM 582 N N . TRP A 1 78 ? 2.112 9.126 -6.294 1.00 82.88 78 TRP A N 1
ATOM 583 C CA . TRP A 1 78 ? 0.739 9.295 -5.870 1.00 82.88 78 TRP A CA 1
ATOM 584 C C . TRP A 1 78 ? -0.044 10.161 -6.853 1.00 82.88 78 TRP A C 1
ATOM 586 O O . TRP A 1 78 ? 0.504 11.027 -7.529 1.00 82.88 78 TRP A O 1
ATOM 596 N N . ALA A 1 79 ? -1.343 9.869 -6.985 1.00 82.75 79 ALA A N 1
ATOM 597 C CA . ALA A 1 79 ? -2.286 10.483 -7.933 1.00 82.75 79 ALA A CA 1
ATOM 598 C C . ALA A 1 79 ? -1.927 10.415 -9.433 1.00 82.75 79 ALA A C 1
ATOM 600 O O . ALA A 1 79 ? -2.753 10.784 -10.272 1.00 82.75 79 ALA A O 1
ATOM 601 N N . TYR A 1 80 ? -0.749 9.922 -9.806 1.00 89.75 80 TYR A N 1
ATOM 602 C CA . TYR A 1 80 ? -0.387 9.652 -11.192 1.00 89.75 80 TYR A CA 1
ATOM 603 C C . TYR A 1 80 ? -0.612 8.186 -11.532 1.00 89.75 80 TYR A C 1
ATOM 605 O O . TYR A 1 80 ? -0.816 7.330 -10.673 1.00 89.75 80 TYR A O 1
ATOM 613 N N . GLY A 1 81 ? -0.622 7.884 -12.825 1.00 89.69 81 GLY A N 1
ATOM 614 C CA . GLY A 1 81 ? -0.802 6.513 -13.253 1.00 89.69 81 GLY A CA 1
ATOM 615 C C . GLY A 1 81 ? -0.493 6.300 -14.716 1.00 89.69 81 GLY A C 1
ATOM 616 O O . GLY A 1 81 ? -0.428 7.228 -15.519 1.00 89.69 81 GLY A O 1
ATOM 617 N N . VAL A 1 82 ? -0.352 5.025 -15.051 1.00 92.94 82 VAL A N 1
ATOM 618 C CA . VAL A 1 82 ? -0.136 4.557 -16.416 1.00 92.94 82 VAL A CA 1
ATOM 619 C C . VAL A 1 82 ? -1.383 3.875 -16.972 1.00 92.94 82 VAL A C 1
ATOM 621 O O . VAL A 1 82 ? -2.154 3.249 -16.228 1.00 92.94 82 VAL A O 1
ATOM 624 N N . GLN A 1 83 ? -1.545 3.973 -18.290 1.00 93.56 83 GLN A N 1
ATOM 625 C CA . GLN A 1 83 ? -2.407 3.119 -19.099 1.00 93.56 83 GLN A CA 1
ATOM 626 C C . GLN A 1 83 ? -1.511 2.260 -19.991 1.00 93.56 83 GLN A C 1
ATOM 628 O O . GLN A 1 83 ? -0.807 2.787 -20.847 1.00 93.56 83 GLN A O 1
ATOM 633 N N . ILE A 1 84 ? -1.537 0.943 -19.808 1.00 95.62 84 ILE A N 1
ATOM 634 C CA . ILE A 1 84 ? -0.781 0.016 -20.656 1.00 95.62 84 ILE A CA 1
ATOM 635 C C . ILE A 1 84 ? -1.599 -0.251 -21.921 1.00 95.62 84 ILE A C 1
ATOM 637 O O . ILE A 1 84 ? -2.722 -0.739 -21.823 1.00 95.62 84 ILE A O 1
ATOM 641 N N . SER A 1 85 ? -1.055 0.095 -23.088 1.00 96.81 85 SER A N 1
ATOM 642 C CA . SER A 1 85 ? -1.697 -0.135 -24.390 1.00 96.81 85 SER A CA 1
ATOM 643 C C . SER A 1 85 ? -1.226 -1.448 -25.015 1.00 96.81 85 SER A C 1
ATOM 645 O O . SER A 1 85 ? -2.035 -2.272 -25.432 1.00 96.81 85 SER A O 1
ATOM 647 N N . ALA A 1 86 ? 0.090 -1.674 -25.029 1.00 97.44 86 ALA A N 1
ATOM 648 C CA . ALA A 1 86 ? 0.683 -2.890 -25.569 1.00 97.44 86 ALA A CA 1
ATOM 649 C C . ALA A 1 86 ? 2.002 -3.228 -24.871 1.00 97.44 86 ALA A C 1
ATOM 651 O O . ALA A 1 86 ? 2.733 -2.336 -24.434 1.00 97.44 86 ALA A O 1
ATOM 652 N N . VAL A 1 87 ? 2.310 -4.522 -24.816 1.00 97.94 87 VAL A N 1
ATOM 653 C CA . VAL A 1 87 ? 3.626 -5.052 -24.449 1.00 97.94 87 VAL A CA 1
ATOM 654 C C . VAL A 1 87 ? 4.244 -5.655 -25.707 1.00 97.94 87 VAL A C 1
ATOM 656 O O . VAL A 1 87 ? 3.596 -6.439 -26.399 1.00 97.94 87 VAL A O 1
ATOM 659 N N . HIS A 1 88 ? 5.488 -5.288 -25.995 1.00 98.19 88 HIS A N 1
ATOM 660 C CA . HIS A 1 88 ? 6.238 -5.709 -27.174 1.00 98.19 88 HIS A CA 1
ATOM 661 C C . HIS A 1 88 ? 7.451 -6.525 -26.759 1.00 98.19 88 HIS A C 1
ATOM 663 O O . HIS A 1 88 ? 8.191 -6.127 -25.857 1.00 98.19 88 HIS A O 1
ATOM 669 N N . LEU A 1 89 ? 7.674 -7.624 -27.471 1.00 97.69 89 LEU A N 1
ATOM 670 C CA . LEU A 1 89 ? 8.862 -8.462 -27.358 1.00 97.69 89 LEU A CA 1
ATOM 671 C C . LEU A 1 89 ? 9.542 -8.591 -28.727 1.00 97.69 89 LEU A C 1
ATOM 673 O O . LEU A 1 89 ? 8.990 -8.188 -29.755 1.00 97.69 89 LEU A O 1
ATOM 677 N N . GLY A 1 90 ? 10.734 -9.188 -28.742 1.00 95.31 90 GLY A N 1
ATOM 678 C CA . GLY A 1 90 ? 11.407 -9.579 -29.979 1.00 95.31 90 GLY A CA 1
ATOM 679 C C . GLY A 1 90 ? 10.567 -10.544 -30.827 1.00 95.31 90 GLY A C 1
ATOM 680 O O . GLY A 1 90 ? 9.683 -11.249 -30.337 1.00 95.31 90 GLY A O 1
ATOM 681 N N . LYS A 1 91 ? 10.841 -10.596 -32.134 1.00 95.75 91 LYS A N 1
ATOM 682 C CA . LYS A 1 91 ? 10.122 -11.488 -33.054 1.00 95.75 91 LYS A CA 1
ATOM 683 C C . LYS A 1 91 ? 10.284 -12.952 -32.622 1.00 95.75 91 LYS A C 1
ATOM 685 O O . LYS A 1 91 ? 11.395 -13.464 -32.605 1.00 95.75 91 LYS A O 1
ATOM 690 N N . GLY A 1 92 ? 9.163 -13.630 -32.370 1.00 95.56 92 GLY A N 1
ATOM 691 C CA . GLY A 1 92 ? 9.130 -15.041 -31.957 1.00 95.56 92 GLY A CA 1
ATOM 692 C C . GLY A 1 92 ? 9.175 -15.259 -30.442 1.00 95.56 92 GLY A C 1
ATOM 693 O O . GLY A 1 92 ? 8.929 -16.379 -29.992 1.00 95.56 92 GLY A O 1
ATOM 694 N N . GLU A 1 93 ? 9.414 -14.200 -29.670 1.00 96.94 93 GLU A N 1
ATOM 695 C CA . GLU A 1 93 ? 9.406 -14.235 -28.212 1.00 96.94 93 GLU A CA 1
ATOM 696 C C . GLU A 1 93 ? 7.985 -14.198 -27.646 1.00 96.94 93 GLU A C 1
ATOM 698 O O . GLU A 1 93 ? 7.028 -13.799 -28.318 1.00 96.94 93 GLU A O 1
ATOM 703 N N . LYS A 1 94 ? 7.830 -14.654 -26.401 1.00 96.44 94 LYS A N 1
ATOM 704 C CA . LYS A 1 94 ? 6.522 -14.916 -25.800 1.00 96.44 94 LYS A CA 1
ATOM 705 C C . LYS A 1 94 ? 6.401 -14.319 -24.411 1.00 96.44 94 LYS A C 1
ATOM 707 O O . LYS A 1 94 ? 7.327 -14.380 -23.608 1.00 96.44 94 LYS A O 1
ATOM 712 N N . LEU A 1 95 ? 5.203 -13.814 -24.130 1.00 96.19 95 LEU A N 1
ATOM 713 C CA . LEU A 1 95 ? 4.732 -13.545 -22.779 1.00 96.19 95 LEU A CA 1
ATOM 714 C C . LEU A 1 95 ? 4.139 -14.825 -22.201 1.00 96.19 95 LEU A C 1
ATOM 716 O O . LEU A 1 95 ? 3.472 -15.585 -22.908 1.00 96.19 95 LEU A O 1
ATOM 720 N N . PHE A 1 96 ? 4.321 -15.036 -20.907 1.00 94.38 96 PHE A N 1
ATOM 721 C CA . PHE A 1 96 ? 3.638 -16.103 -20.191 1.00 94.38 96 PHE A CA 1
ATOM 722 C C . PHE A 1 96 ? 3.283 -15.660 -18.772 1.00 94.38 96 PHE A C 1
ATOM 724 O O . PHE A 1 96 ? 3.888 -14.762 -18.178 1.00 94.38 96 PHE A O 1
ATOM 731 N N . LYS A 1 97 ? 2.241 -16.296 -18.236 1.00 91.88 97 LYS A N 1
ATOM 732 C CA . LYS A 1 97 ? 1.790 -16.069 -16.868 1.00 91.88 97 LYS A CA 1
ATOM 733 C C . LYS A 1 97 ? 2.791 -16.698 -15.902 1.00 91.88 97 LYS A C 1
ATOM 735 O O . LYS A 1 97 ? 3.170 -17.855 -16.071 1.00 91.88 97 LYS A O 1
ATOM 740 N N . ILE A 1 98 ? 3.174 -15.944 -14.882 1.00 91.25 98 ILE A N 1
ATOM 741 C CA . ILE A 1 98 ? 3.940 -16.463 -13.749 1.00 91.25 98 ILE A CA 1
ATOM 742 C C . ILE A 1 98 ? 2.978 -16.943 -12.653 1.00 91.25 98 ILE A C 1
ATOM 744 O O . ILE A 1 98 ? 1.894 -16.368 -12.514 1.00 91.25 98 ILE A O 1
ATOM 748 N N . PRO A 1 99 ? 3.329 -17.994 -11.894 1.00 90.38 99 PRO A N 1
ATOM 749 C CA . PRO A 1 99 ? 2.542 -18.402 -10.740 1.00 90.38 99 PRO A CA 1
ATOM 750 C C . PRO A 1 99 ? 2.497 -17.292 -9.689 1.00 90.38 99 PRO A C 1
ATOM 752 O O . PRO A 1 99 ? 3.518 -16.661 -9.408 1.00 90.38 99 PRO A O 1
ATOM 755 N N . ASP A 1 100 ? 1.325 -17.096 -9.095 1.00 91.69 100 ASP A N 1
ATOM 756 C CA . ASP A 1 100 ? 1.191 -16.257 -7.911 1.00 91.69 100 ASP A CA 1
ATOM 757 C C . ASP A 1 100 ? 1.843 -16.958 -6.719 1.00 91.69 100 ASP A C 1
ATOM 759 O O . ASP A 1 100 ? 1.817 -18.190 -6.600 1.00 91.69 100 ASP A O 1
ATOM 763 N N . PHE A 1 101 ? 2.389 -16.178 -5.793 1.00 93.19 101 PHE A N 1
ATOM 764 C CA . PHE A 1 101 ? 2.818 -16.734 -4.522 1.00 93.19 101 PHE A CA 1
ATOM 765 C C . PHE A 1 101 ? 1.637 -17.279 -3.702 1.00 93.19 101 PHE A C 1
ATOM 767 O O . PHE A 1 101 ? 0.467 -16.928 -3.892 1.00 93.19 101 PHE A O 1
ATOM 774 N N . SER A 1 102 ? 1.936 -18.179 -2.761 1.00 93.75 102 SER A N 1
ATOM 775 C CA . SER A 1 102 ? 0.905 -18.799 -1.926 1.00 93.75 102 SER A CA 1
ATOM 776 C C . SER A 1 102 ? 0.268 -17.815 -0.947 1.00 93.75 102 SER A C 1
ATOM 778 O O . SER A 1 102 ? -0.912 -17.986 -0.660 1.00 93.75 102 SER A O 1
ATOM 780 N N . ARG A 1 103 ? 1.007 -16.785 -0.516 1.00 96.38 103 ARG A N 1
ATOM 781 C CA . ARG A 1 103 ? 0.564 -15.746 0.424 1.00 96.38 103 ARG A CA 1
ATOM 782 C C . ARG A 1 103 ? 0.083 -14.488 -0.285 1.00 96.38 103 ARG A C 1
ATOM 784 O O . ARG A 1 103 ? 0.636 -14.148 -1.329 1.00 96.38 103 ARG A O 1
ATOM 791 N N . SER A 1 104 ? -0.878 -13.783 0.301 1.00 97.50 104 SER A N 1
ATOM 792 C CA . SER A 1 104 ? -1.407 -12.510 -0.192 1.00 97.50 104 SER A CA 1
ATOM 793 C C . SER A 1 104 ? -1.693 -11.522 0.943 1.00 97.50 104 SER A C 1
ATOM 795 O O . SER A 1 104 ? -2.244 -11.908 1.976 1.00 97.50 104 SER A O 1
ATOM 797 N N . ILE A 1 105 ? -1.357 -10.246 0.741 1.00 98.19 105 ILE A N 1
ATOM 798 C CA . ILE A 1 105 ? -1.658 -9.143 1.664 1.00 98.19 105 ILE A CA 1
ATOM 799 C C . ILE A 1 105 ? -2.382 -8.011 0.931 1.00 98.19 105 ILE A C 1
ATOM 801 O O . ILE A 1 105 ? -1.929 -7.560 -0.118 1.00 98.19 105 ILE A O 1
ATOM 805 N N . GLU A 1 106 ? -3.439 -7.466 1.522 1.00 97.69 106 GLU A N 1
ATOM 806 C CA . GLU A 1 106 ? -3.953 -6.149 1.131 1.00 97.69 106 GLU A CA 1
ATOM 807 C C . GLU A 1 106 ? -3.566 -5.088 2.155 1.00 97.69 106 GLU A C 1
ATOM 809 O O . GLU A 1 106 ? -3.789 -5.262 3.351 1.00 97.69 106 GLU A O 1
ATOM 814 N N . PHE A 1 107 ? -3.021 -3.967 1.691 1.00 98.56 107 PHE A N 1
ATOM 815 C CA . PHE A 1 107 ? -2.824 -2.775 2.509 1.00 98.56 107 PHE A CA 1
ATOM 816 C C . PHE A 1 107 ? -3.914 -1.752 2.198 1.00 98.56 107 PHE A C 1
ATOM 818 O O . PHE A 1 107 ? -4.130 -1.415 1.033 1.00 98.56 107 PHE A O 1
ATOM 825 N N . ILE A 1 108 ? -4.563 -1.228 3.235 1.00 98.62 108 ILE A N 1
ATOM 826 C CA . ILE A 1 108 ? -5.579 -0.176 3.146 1.00 98.62 108 ILE A CA 1
ATOM 827 C C . ILE A 1 108 ? -5.114 1.008 3.993 1.00 98.62 108 ILE A C 1
ATOM 829 O O . ILE A 1 108 ? -4.859 0.846 5.189 1.00 98.62 108 ILE A O 1
ATOM 833 N N . GLY A 1 109 ? -5.021 2.203 3.409 1.00 97.75 109 GLY A N 1
ATOM 834 C CA . GLY A 1 109 ? -4.599 3.367 4.187 1.00 97.75 109 GLY A CA 1
ATOM 835 C C . GLY A 1 109 ? -4.652 4.718 3.490 1.00 97.75 109 GLY A C 1
ATOM 836 O O . GLY A 1 109 ? -5.322 4.899 2.479 1.00 97.75 109 GLY A O 1
ATOM 837 N N . ASP A 1 110 ? -3.953 5.692 4.059 1.00 96.69 110 ASP A N 1
ATOM 838 C CA . ASP A 1 110 ? -3.904 7.073 3.569 1.00 96.6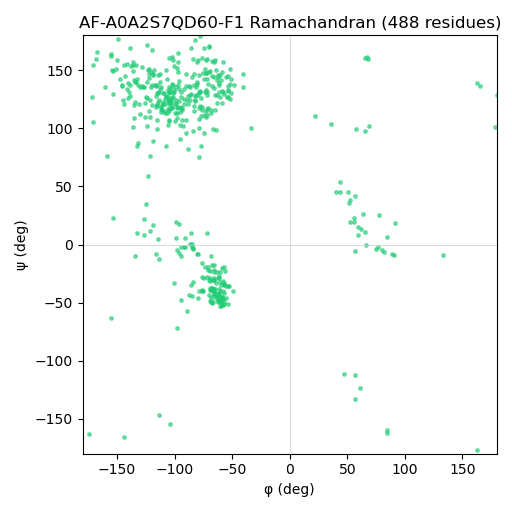9 110 ASP A CA 1
ATOM 839 C C . ASP A 1 110 ? -2.502 7.455 3.052 1.00 96.69 110 ASP A C 1
ATOM 841 O O . ASP A 1 110 ? -1.774 6.631 2.483 1.00 96.69 110 ASP A O 1
ATOM 845 N N . SER A 1 111 ? -2.110 8.720 3.226 1.00 95.31 111 SER A N 1
ATOM 846 C CA . SER A 1 111 ? -0.802 9.246 2.847 1.00 95.31 111 SER A CA 1
ATOM 847 C C . SER A 1 111 ? 0.342 8.457 3.482 1.00 95.31 111 SER A C 1
ATOM 849 O O . SER A 1 111 ? 1.341 8.204 2.804 1.00 95.31 111 SER A O 1
ATOM 851 N N . LEU A 1 112 ? 0.171 7.985 4.720 1.00 94.81 112 LEU A N 1
ATOM 852 C CA . LEU A 1 112 ? 1.171 7.200 5.439 1.00 94.81 112 LEU A CA 1
ATOM 853 C C . LEU A 1 112 ? 1.405 5.844 4.770 1.00 94.81 112 LEU A C 1
ATOM 855 O O . LEU A 1 112 ? 2.539 5.419 4.589 1.00 94.81 112 LEU A O 1
ATOM 859 N N . SER A 1 113 ? 0.350 5.161 4.335 1.00 96.25 113 SER A N 1
ATOM 860 C CA . SER A 1 113 ? 0.500 3.875 3.639 1.00 96.25 113 SER A CA 1
ATOM 861 C C . SER A 1 113 ? 0.971 4.041 2.195 1.00 96.25 113 SER A C 1
ATOM 863 O O . SER A 1 113 ? 1.650 3.165 1.665 1.00 96.25 113 SER A O 1
ATOM 865 N N . SER A 1 114 ? 0.654 5.175 1.564 1.00 94.75 114 SER A N 1
ATOM 866 C CA . SER A 1 114 ? 1.067 5.472 0.187 1.00 94.75 114 SER A CA 1
ATOM 867 C C . SER A 1 114 ? 2.537 5.884 0.039 1.00 94.75 114 SER A C 1
ATOM 869 O O . SER A 1 114 ? 3.052 5.878 -1.074 1.00 94.75 114 SER A O 1
ATOM 871 N N . GLY A 1 115 ? 3.208 6.243 1.141 1.00 93.50 115 GLY A N 1
ATOM 872 C CA . GLY A 1 115 ? 4.566 6.791 1.118 1.00 93.50 115 GLY A CA 1
ATOM 873 C C . GLY A 1 115 ? 4.634 8.262 0.700 1.00 93.50 115 GLY A C 1
ATOM 874 O O . GLY A 1 115 ? 5.653 8.699 0.180 1.00 93.50 115 GLY A O 1
ATOM 875 N N . TYR A 1 116 ? 3.566 9.040 0.892 1.00 91.88 116 TYR A N 1
ATOM 876 C CA . TYR A 1 116 ? 3.570 10.473 0.585 1.00 91.88 116 TYR A CA 1
ATOM 877 C C . TYR A 1 116 ? 4.780 11.169 1.233 1.00 91.88 116 TYR A C 1
ATOM 879 O O . TYR A 1 116 ? 5.011 11.003 2.427 1.00 91.88 116 TYR A O 1
ATOM 887 N N . THR A 1 117 ? 5.519 11.958 0.445 1.00 88.88 117 THR A N 1
ATOM 888 C CA . THR A 1 117 ? 6.799 12.639 0.770 1.00 88.88 117 THR A CA 1
ATOM 889 C C . THR A 1 117 ? 8.068 11.785 0.822 1.00 88.88 117 THR A C 1
ATOM 891 O O . THR A 1 117 ? 9.155 12.351 0.949 1.00 88.88 117 THR A O 1
ATOM 894 N N . ASN A 1 118 ? 7.976 10.467 0.655 1.00 88.75 118 ASN A N 1
ATOM 895 C CA . ASN A 1 118 ? 9.170 9.635 0.545 1.00 88.75 118 ASN A CA 1
ATOM 896 C C . ASN A 1 118 ? 9.904 9.825 -0.781 1.00 88.75 118 ASN A C 1
ATOM 898 O O . ASN A 1 118 ? 9.296 10.192 -1.788 1.00 88.75 118 ASN A O 1
ATOM 902 N N . SER A 1 119 ? 11.186 9.448 -0.810 1.00 89.38 119 SER A N 1
ATOM 903 C CA . SER A 1 119 ? 12.051 9.627 -1.984 1.00 89.38 119 SER A CA 1
ATOM 904 C C . SER A 1 119 ? 11.509 8.958 -3.253 1.00 89.38 119 SER A C 1
ATOM 906 O O . SER A 1 119 ? 11.664 9.504 -4.342 1.00 89.38 119 SER A O 1
ATOM 908 N N . LEU A 1 120 ? 10.850 7.799 -3.122 1.00 90.31 120 LEU A N 1
ATOM 909 C CA . LEU A 1 120 ? 10.198 7.066 -4.218 1.00 90.31 120 LEU A CA 1
ATOM 910 C C . LEU A 1 120 ? 8.731 6.744 -3.920 1.00 90.31 120 LEU A C 1
ATOM 912 O O . LEU A 1 120 ? 8.155 5.821 -4.505 1.00 90.31 120 LEU A O 1
ATOM 916 N N . GLU A 1 121 ? 8.133 7.503 -3.007 1.00 89.94 121 GLU A N 1
ATOM 917 C CA . GLU A 1 121 ? 6.723 7.417 -2.651 1.00 89.94 121 GLU A CA 1
ATOM 918 C C . GLU A 1 121 ? 6.239 5.975 -2.405 1.00 89.94 121 GLU A C 1
ATOM 920 O O . GLU A 1 121 ? 6.674 5.325 -1.449 1.00 89.94 121 GLU A O 1
ATOM 925 N N . GLY A 1 122 ? 5.385 5.431 -3.282 1.00 89.50 122 GLY A N 1
ATOM 926 C CA . GLY A 1 122 ? 4.839 4.082 -3.149 1.00 89.50 122 GLY A CA 1
ATOM 927 C C . GLY A 1 122 ? 5.908 2.987 -3.065 1.00 89.50 122 GLY A C 1
ATOM 928 O O . GLY A 1 122 ? 5.717 2.027 -2.316 1.00 89.50 122 GLY A O 1
ATOM 929 N N . LEU A 1 123 ? 7.043 3.144 -3.763 1.00 91.56 123 LEU A N 1
ATOM 930 C CA . LEU A 1 123 ? 8.168 2.192 -3.756 1.00 91.56 123 LEU A CA 1
ATOM 931 C C . LEU A 1 123 ? 9.096 2.320 -2.542 1.00 91.56 123 LEU A C 1
ATOM 933 O O . LEU A 1 123 ? 9.960 1.469 -2.350 1.00 91.56 123 LEU A O 1
ATOM 937 N N . SER A 1 124 ? 8.925 3.338 -1.704 1.00 91.62 124 SER A N 1
ATOM 938 C CA . SER A 1 124 ? 9.614 3.431 -0.411 1.00 91.62 124 SER A CA 1
ATOM 939 C C . SER A 1 124 ? 8.648 3.516 0.774 1.00 91.62 124 SER A C 1
ATOM 941 O O . SER A 1 124 ? 9.058 3.737 1.909 1.00 91.62 124 SER A O 1
ATOM 943 N N . SER A 1 125 ? 7.357 3.265 0.537 1.00 95.06 125 SER A N 1
ATOM 944 C CA . SER A 1 125 ? 6.339 3.149 1.582 1.00 95.06 125 SER A CA 1
ATOM 945 C C . SER A 1 125 ? 6.566 1.929 2.482 1.00 95.06 125 SER A C 1
ATOM 947 O O . SER A 1 125 ? 7.152 0.917 2.081 1.00 95.06 125 SER A O 1
ATOM 949 N N . PHE A 1 126 ? 6.029 1.977 3.706 1.00 96.81 126 PHE A N 1
ATOM 950 C CA . PHE A 1 126 ? 6.123 0.835 4.618 1.00 96.81 126 PHE A CA 1
ATOM 951 C C . PHE A 1 126 ? 5.267 -0.336 4.117 1.00 96.81 126 PHE A C 1
ATOM 953 O O . PHE A 1 126 ? 5.636 -1.487 4.320 1.00 96.81 126 PHE A O 1
ATOM 960 N N . ALA A 1 127 ? 4.153 -0.047 3.433 1.00 97.38 127 ALA A N 1
ATOM 961 C CA . ALA A 1 127 ? 3.272 -1.052 2.855 1.00 97.38 127 ALA A CA 1
ATOM 962 C C . ALA A 1 127 ? 4.008 -1.877 1.789 1.00 97.38 127 ALA A C 1
ATOM 964 O O . ALA A 1 127 ? 4.033 -3.109 1.848 1.00 97.38 127 ALA A O 1
ATOM 965 N N . TYR A 1 128 ? 4.704 -1.201 0.869 1.00 95.69 128 TYR A N 1
ATOM 966 C CA . TYR A 1 128 ? 5.580 -1.870 -0.090 1.00 95.69 128 TYR A CA 1
ATOM 967 C C . TYR A 1 128 ? 6.716 -2.619 0.616 1.00 95.69 128 TYR A C 1
ATOM 969 O O . TYR A 1 128 ? 6.933 -3.798 0.336 1.00 95.69 128 TYR A O 1
ATOM 977 N N . GLY A 1 129 ? 7.392 -1.972 1.570 1.00 96.19 129 GLY A N 1
ATOM 978 C CA . GLY A 1 129 ? 8.489 -2.571 2.325 1.00 96.19 129 GLY A CA 1
ATOM 979 C C . GLY A 1 129 ? 8.102 -3.860 3.046 1.00 96.19 129 GLY A C 1
ATOM 980 O O . GLY A 1 129 ? 8.845 -4.837 3.002 1.00 96.19 129 GLY A O 1
ATOM 981 N N . THR A 1 130 ? 6.921 -3.902 3.665 1.00 97.69 130 THR A N 1
ATOM 982 C CA . THR A 1 130 ? 6.387 -5.106 4.308 1.00 97.69 130 THR A CA 1
ATOM 983 C C . THR A 1 130 ? 6.028 -6.176 3.282 1.00 97.69 130 THR A C 1
ATOM 985 O O . THR A 1 130 ? 6.464 -7.317 3.431 1.00 97.69 130 THR A O 1
ATOM 988 N N . GLY A 1 131 ? 5.280 -5.829 2.229 1.00 95.62 131 GLY A N 1
ATOM 989 C CA . GLY A 1 131 ? 4.873 -6.788 1.198 1.00 95.62 131 GLY A CA 1
ATOM 990 C C . GLY A 1 131 ? 6.065 -7.427 0.477 1.00 95.62 131 GLY A C 1
ATOM 991 O O . GLY A 1 131 ? 6.152 -8.650 0.368 1.00 95.62 131 GLY A O 1
ATOM 992 N N . ALA A 1 132 ? 7.023 -6.611 0.033 1.00 93.88 132 ALA A N 1
ATOM 993 C CA . ALA A 1 132 ? 8.247 -7.077 -0.612 1.00 93.88 132 ALA A CA 1
ATOM 994 C C . ALA A 1 132 ? 9.192 -7.787 0.373 1.00 93.88 132 ALA A C 1
ATOM 996 O O . ALA A 1 132 ? 9.729 -8.847 0.051 1.00 93.88 132 ALA A O 1
ATOM 997 N N . GLY A 1 133 ? 9.369 -7.236 1.579 1.00 94.88 133 GLY A N 1
ATOM 998 C CA . GLY A 1 133 ? 10.314 -7.725 2.586 1.00 94.88 133 GLY A CA 1
ATOM 999 C C . GLY A 1 133 ? 9.931 -9.050 3.248 1.00 94.88 133 GLY A C 1
ATOM 1000 O O . GLY A 1 133 ? 10.799 -9.739 3.778 1.00 94.88 133 GLY A O 1
ATOM 1001 N N . LEU A 1 134 ? 8.662 -9.465 3.190 1.00 95.50 134 LEU A N 1
ATOM 1002 C CA . LEU A 1 134 ? 8.270 -10.822 3.589 1.00 95.50 134 LEU A CA 1
ATOM 1003 C C . LEU A 1 134 ? 8.772 -11.880 2.594 1.00 95.50 134 LEU A C 1
ATOM 1005 O O . LEU A 1 134 ? 9.088 -13.000 3.001 1.00 95.50 134 LEU A O 1
ATOM 1009 N N . GLY A 1 135 ? 8.892 -11.521 1.311 1.00 93.00 135 GLY A N 1
ATOM 1010 C CA . GLY A 1 135 ? 9.206 -12.438 0.216 1.00 93.00 135 GLY A CA 1
ATOM 1011 C C . GLY A 1 135 ? 8.102 -13.471 -0.026 1.00 93.00 135 GLY A C 1
ATOM 1012 O O . GLY A 1 135 ? 7.255 -13.717 0.833 1.00 93.00 135 GLY A O 1
ATOM 1013 N N . ASN A 1 136 ? 8.091 -14.076 -1.217 1.00 92.69 136 ASN A N 1
ATOM 1014 C CA . ASN A 1 136 ? 7.092 -15.067 -1.647 1.00 92.69 136 ASN A CA 1
ATOM 1015 C C . ASN A 1 136 ? 5.652 -14.727 -1.213 1.00 92.69 136 ASN A C 1
ATOM 1017 O O . ASN A 1 136 ? 4.932 -15.571 -0.676 1.00 92.69 136 ASN A O 1
ATOM 1021 N N . THR A 1 137 ? 5.268 -13.465 -1.390 1.00 94.75 137 THR A N 1
ATOM 1022 C CA . THR A 1 137 ? 3.999 -12.904 -0.929 1.00 94.75 137 THR A CA 1
ATOM 1023 C C . THR A 1 137 ? 3.483 -11.958 -2.004 1.00 94.75 137 THR A C 1
ATOM 1025 O O . THR A 1 137 ? 4.204 -11.066 -2.455 1.00 94.75 137 THR A O 1
ATOM 1028 N N . GLU A 1 138 ? 2.250 -12.175 -2.448 1.00 95.50 138 GLU A N 1
ATOM 1029 C CA . GLU A 1 138 ? 1.519 -11.206 -3.255 1.00 95.50 138 GLU A CA 1
ATOM 1030 C C . GLU A 1 138 ? 1.020 -10.065 -2.379 1.00 95.50 138 GLU A C 1
ATOM 1032 O O . GLU A 1 138 ? 0.713 -10.260 -1.206 1.00 95.50 138 GLU A O 1
ATOM 1037 N N . TYR A 1 139 ? 0.947 -8.859 -2.936 1.00 95.62 139 TYR A N 1
ATOM 1038 C CA . TYR A 1 139 ? 0.378 -7.737 -2.206 1.00 95.62 139 TYR A CA 1
ATOM 1039 C C . TYR A 1 139 ? -0.209 -6.662 -3.113 1.00 95.62 139 TYR A C 1
ATOM 1041 O O . TYR A 1 139 ? 0.295 -6.414 -4.214 1.00 95.62 139 TYR A O 1
ATOM 1049 N N . SER A 1 140 ? -1.245 -5.995 -2.610 1.00 94.25 140 SER A N 1
ATOM 1050 C CA . SER A 1 140 ? -1.839 -4.785 -3.181 1.00 94.25 140 SER A CA 1
ATOM 1051 C C . SER A 1 140 ? -1.832 -3.656 -2.150 1.00 94.25 140 SER A C 1
ATOM 1053 O O . SER A 1 140 ? -1.855 -3.895 -0.944 1.00 94.25 140 SER A O 1
ATOM 1055 N N . ILE A 1 141 ? -1.749 -2.413 -2.625 1.00 94.88 141 ILE A N 1
ATOM 1056 C CA . ILE A 1 141 ? -1.746 -1.222 -1.773 1.00 94.88 141 ILE A CA 1
ATOM 1057 C C . ILE A 1 141 ? -2.857 -0.306 -2.268 1.00 94.88 141 ILE A C 1
ATOM 1059 O O . ILE A 1 141 ? -2.753 0.276 -3.344 1.00 94.88 141 ILE A O 1
ATOM 1063 N N . THR A 1 142 ? -3.911 -0.184 -1.473 1.00 95.38 142 THR A N 1
ATOM 1064 C CA . THR A 1 142 ? -5.038 0.717 -1.706 1.00 95.38 142 THR A CA 1
ATOM 1065 C C . THR A 1 142 ? -4.923 1.853 -0.707 1.00 95.38 142 THR A C 1
ATOM 1067 O O . THR A 1 142 ? -5.466 1.805 0.397 1.00 95.38 142 THR A O 1
ATOM 1070 N N . ALA A 1 143 ? -4.137 2.860 -1.076 1.00 95.50 143 ALA A N 1
ATOM 1071 C CA . ALA A 1 143 ? -3.865 3.995 -0.214 1.00 95.50 143 ALA A CA 1
ATOM 1072 C C . ALA A 1 143 ? -3.883 5.308 -0.990 1.00 95.50 143 ALA A C 1
ATOM 1074 O O . ALA A 1 143 ? -3.336 5.384 -2.093 1.00 95.50 143 ALA A O 1
ATOM 1075 N N . TYR A 1 144 ? -4.502 6.337 -0.409 1.00 95.69 144 TYR A N 1
ATOM 1076 C CA . TYR A 1 144 ? -4.664 7.639 -1.057 1.00 95.69 144 TYR A CA 1
ATOM 1077 C C . TYR A 1 144 ? -4.314 8.772 -0.087 1.00 95.69 144 TYR A C 1
ATOM 1079 O O . TYR A 1 144 ? -4.919 8.865 0.983 1.00 95.69 144 TYR A O 1
ATOM 1087 N N . PRO A 1 145 ? -3.358 9.654 -0.427 1.00 95.31 145 PRO A N 1
ATOM 1088 C CA . PRO A 1 145 ? -3.048 10.805 0.408 1.00 95.31 145 PRO A CA 1
ATOM 1089 C C . PRO A 1 145 ? -4.272 11.663 0.736 1.00 95.31 145 PRO A C 1
ATOM 1091 O O . PRO A 1 145 ? -5.058 11.999 -0.148 1.00 95.31 145 PRO A O 1
ATOM 1094 N N . GLY A 1 146 ? -4.427 12.015 2.015 1.00 95.69 146 GLY A N 1
ATOM 1095 C CA . GLY A 1 146 ? -5.501 12.888 2.497 1.00 95.69 146 GLY A CA 1
ATOM 1096 C C . GLY A 1 146 ? -6.890 12.245 2.619 1.00 95.69 146 GLY A C 1
ATOM 1097 O O . GLY A 1 146 ? -7.822 12.917 3.056 1.00 95.69 146 GLY A O 1
ATOM 1098 N N . ILE A 1 147 ? -7.066 10.973 2.244 1.00 97.75 147 ILE A N 1
ATOM 1099 C CA . ILE A 1 147 ? -8.374 10.312 2.328 1.00 97.75 147 ILE A CA 1
ATOM 1100 C C . ILE A 1 147 ? -8.762 10.045 3.790 1.00 97.75 147 ILE A C 1
ATOM 1102 O O . ILE A 1 147 ? -7.933 9.614 4.593 1.00 97.75 147 ILE A O 1
ATOM 1106 N N . CYS A 1 148 ? -10.028 10.283 4.130 1.00 98.50 148 CYS A N 1
ATOM 1107 C CA . CYS A 1 148 ? -10.613 9.829 5.390 1.00 98.50 148 CYS A CA 1
ATOM 1108 C C . CYS A 1 148 ? -11.106 8.385 5.273 1.00 98.50 148 CYS A C 1
ATOM 1110 O O . CYS A 1 148 ? -11.399 7.899 4.181 1.00 98.50 148 CYS A O 1
ATOM 1112 N N . LEU A 1 149 ? -11.269 7.700 6.398 1.00 98.69 149 LEU A N 1
ATOM 1113 C CA . LEU A 1 149 ? -12.034 6.465 6.469 1.00 98.69 149 LEU A CA 1
ATOM 1114 C C . LEU A 1 149 ? -13.526 6.734 6.260 1.00 98.69 149 LEU A C 1
ATOM 1116 O O . LEU A 1 149 ? -14.156 6.046 5.451 1.00 98.69 149 LEU A O 1
ATOM 1120 N N . TYR A 1 150 ? -14.064 7.727 6.976 1.00 98.62 150 TYR A N 1
ATOM 1121 C CA . TYR A 1 150 ? -15.452 8.160 6.855 1.00 98.62 150 TYR A CA 1
ATOM 1122 C C . TYR A 1 150 ? -15.743 8.667 5.439 1.00 98.62 150 TYR A C 1
ATOM 1124 O O . TYR A 1 150 ? -14.931 9.372 4.836 1.00 98.62 150 TYR A O 1
ATOM 1132 N N . ASP A 1 151 ? -16.900 8.287 4.890 1.00 97.56 151 ASP A N 1
ATOM 1133 C CA . ASP A 1 151 ? -17.262 8.599 3.507 1.00 97.56 151 ASP A CA 1
ATOM 1134 C C . ASP A 1 151 ? -17.708 10.053 3.341 1.00 97.56 151 ASP A C 1
ATOM 1136 O O . ASP A 1 151 ? -18.897 10.371 3.356 1.00 97.56 151 ASP A O 1
ATOM 1140 N N . GLN A 1 152 ? -16.728 10.932 3.165 1.00 96.75 152 GLN A N 1
ATOM 1141 C CA . GLN A 1 152 ? -16.930 12.341 2.860 1.00 96.75 152 GLN A CA 1
ATOM 1142 C C . GLN A 1 152 ? -15.782 12.894 2.009 1.00 96.75 152 GLN A C 1
ATOM 1144 O O . GLN A 1 152 ? -14.787 12.214 1.751 1.00 96.75 152 GLN A O 1
ATOM 1149 N N . LEU A 1 153 ? -15.907 14.164 1.618 1.00 96.06 153 LEU A N 1
ATOM 1150 C CA . LEU A 1 153 ? -14.809 14.909 1.018 1.00 96.06 153 LEU A CA 1
ATOM 1151 C C . LEU A 1 153 ? -13.714 15.166 2.068 1.00 96.06 153 LEU A C 1
ATOM 1153 O O . LEU A 1 153 ? -13.947 15.925 3.005 1.00 96.06 153 LEU A O 1
ATOM 1157 N N . CYS A 1 154 ? -12.521 14.601 1.877 1.00 96.75 154 CYS A N 1
ATOM 1158 C CA . CYS A 1 154 ? -11.346 14.884 2.711 1.00 96.75 154 CYS A CA 1
ATOM 1159 C C . CYS A 1 154 ? -10.125 15.204 1.852 1.00 96.75 154 CYS A C 1
ATOM 1161 O O . CYS A 1 154 ? -9.713 14.397 1.015 1.00 96.75 154 CYS A O 1
ATOM 1163 N N . PHE A 1 155 ? -9.568 16.406 2.038 1.00 94.38 155 PHE A N 1
ATOM 1164 C CA . PHE A 1 155 ? -8.366 16.894 1.347 1.00 94.38 155 PHE A CA 1
ATOM 1165 C C . PHE A 1 155 ? -8.332 16.586 -0.166 1.00 94.38 155 PHE A C 1
ATOM 1167 O O . PHE A 1 155 ? -7.330 16.127 -0.706 1.00 94.38 155 PHE A O 1
ATOM 1174 N N . GLY A 1 156 ? -9.451 16.825 -0.860 1.00 90.50 156 GLY A N 1
ATOM 1175 C CA . GLY A 1 156 ? -9.582 16.617 -2.309 1.00 90.50 156 GLY A CA 1
ATOM 1176 C C . GLY A 1 156 ? -10.021 15.211 -2.738 1.00 90.50 156 GLY A C 1
ATOM 1177 O O . GLY A 1 156 ? -10.358 15.021 -3.904 1.00 90.50 156 GLY A O 1
ATOM 1178 N N . ASN A 1 157 ? -10.099 14.244 -1.822 1.00 93.62 157 ASN A N 1
ATOM 1179 C CA . ASN A 1 157 ? -10.689 12.932 -2.087 1.00 93.62 157 ASN A CA 1
ATOM 1180 C C . ASN A 1 157 ? -12.204 13.026 -1.936 1.00 93.62 157 ASN A C 1
ATOM 1182 O O . ASN A 1 157 ? -12.686 13.276 -0.838 1.00 93.62 157 ASN A O 1
ATOM 1186 N N . ALA A 1 158 ? -12.953 12.829 -3.022 1.00 92.56 158 ALA A N 1
ATOM 1187 C CA . ALA A 1 158 ? -14.408 13.003 -3.030 1.00 92.56 158 ALA A CA 1
ATOM 1188 C C . ALA A 1 158 ? -15.170 11.996 -2.150 1.00 92.56 158 ALA A C 1
ATOM 1190 O O . ALA A 1 158 ? -16.308 12.268 -1.772 1.00 92.56 158 ALA A O 1
ATOM 1191 N N . ARG A 1 159 ? -14.561 10.837 -1.876 1.00 94.75 159 ARG A N 1
ATOM 1192 C CA . ARG A 1 159 ? -15.125 9.719 -1.114 1.00 94.75 159 ARG A CA 1
ATOM 1193 C C . ARG A 1 159 ? -14.114 9.227 -0.087 1.00 94.75 159 ARG A C 1
ATOM 1195 O O . ARG A 1 159 ? -12.908 9.353 -0.301 1.00 94.75 159 ARG A O 1
ATOM 1202 N N . GLY A 1 160 ? -14.618 8.628 0.986 1.00 97.12 160 GLY A N 1
ATOM 1203 C CA . GLY A 1 160 ? -13.794 8.004 2.022 1.00 97.12 160 GLY A CA 1
ATOM 1204 C C . GLY A 1 160 ? -13.417 6.560 1.704 1.00 97.12 160 GLY A C 1
ATOM 1205 O O . GLY A 1 160 ? -13.980 5.928 0.808 1.00 97.12 160 GLY A O 1
ATOM 1206 N N . MET A 1 161 ? -12.488 5.999 2.474 1.00 98.06 161 MET A N 1
ATOM 1207 C CA . MET A 1 161 ? -11.958 4.655 2.250 1.00 98.06 161 MET A CA 1
ATOM 1208 C C . MET A 1 161 ? -13.010 3.551 2.445 1.00 98.06 161 MET A C 1
ATOM 1210 O O . MET A 1 161 ? -12.975 2.550 1.729 1.00 98.06 161 MET A O 1
ATOM 1214 N N . VAL A 1 162 ? -13.999 3.755 3.331 1.00 97.81 162 VAL A N 1
ATOM 1215 C CA . VAL A 1 162 ? -15.138 2.826 3.509 1.00 97.81 162 VAL A CA 1
ATOM 1216 C C . VAL A 1 162 ? -15.973 2.667 2.228 1.00 97.81 162 VAL A C 1
ATOM 1218 O O . VAL A 1 162 ? -16.648 1.656 2.042 1.00 97.81 162 VAL A O 1
ATOM 1221 N N . HIS A 1 163 ? -15.921 3.652 1.329 1.00 96.31 163 HIS A N 1
ATOM 1222 C CA . HIS A 1 163 ? -16.418 3.536 -0.035 1.00 96.31 163 HIS A CA 1
ATOM 1223 C C . HIS A 1 163 ? -15.310 3.016 -0.954 1.00 96.31 163 HIS A C 1
ATOM 1225 O O . HIS A 1 163 ? -15.471 1.977 -1.587 1.00 96.31 163 HIS A O 1
ATOM 1231 N N . GLN A 1 164 ? -14.179 3.721 -1.000 1.00 95.62 164 GLN A N 1
ATOM 1232 C CA . GLN A 1 164 ? -13.181 3.618 -2.057 1.00 95.62 164 GLN A CA 1
ATOM 1233 C C . GLN A 1 164 ? -12.549 2.225 -2.215 1.00 95.62 164 GLN A C 1
ATOM 1235 O O . GLN A 1 164 ? -12.254 1.833 -3.343 1.00 95.62 164 GLN A O 1
ATOM 1240 N N . TRP A 1 165 ? -12.397 1.450 -1.136 1.00 96.69 165 TRP A N 1
ATOM 1241 C CA . TRP A 1 165 ? -11.846 0.089 -1.213 1.00 96.69 165 TRP A CA 1
ATOM 1242 C C . TRP A 1 165 ? -12.702 -0.869 -2.066 1.00 96.69 165 TRP A C 1
ATOM 1244 O O . TRP A 1 165 ? -12.174 -1.775 -2.706 1.00 96.69 165 TRP A O 1
ATOM 1254 N N . PHE A 1 166 ? -14.019 -0.645 -2.152 1.00 96.75 166 PHE A N 1
ATOM 1255 C CA . PHE A 1 166 ? -14.930 -1.490 -2.936 1.00 96.75 166 PHE A CA 1
ATOM 1256 C C . PHE A 1 166 ? -15.017 -1.109 -4.420 1.00 96.75 166 PHE A C 1
ATOM 1258 O O . PHE A 1 166 ? -15.796 -1.723 -5.151 1.00 96.75 166 PHE A O 1
ATOM 1265 N N . TYR A 1 167 ? -14.280 -0.094 -4.881 1.00 94.69 167 TYR A N 1
ATOM 1266 C CA . TYR A 1 167 ? -14.398 0.454 -6.234 1.00 94.69 167 TYR A CA 1
ATOM 1267 C C . TYR A 1 167 ? -13.073 0.389 -6.995 1.00 94.69 167 TYR A C 1
ATOM 1269 O O . TYR A 1 167 ? -11.991 0.517 -6.438 1.00 94.69 167 TYR A O 1
ATOM 1277 N N . THR A 1 168 ? -13.175 0.196 -8.310 1.00 89.75 168 THR A N 1
ATOM 1278 C CA . THR A 1 168 ? -12.027 -0.036 -9.204 1.00 89.75 168 THR A CA 1
ATOM 1279 C C . THR A 1 168 ? -11.215 1.235 -9.476 1.00 89.75 168 THR A C 1
ATOM 1281 O O . THR A 1 168 ? -10.029 1.170 -9.800 1.00 89.75 168 THR A O 1
ATOM 1284 N N . SER A 1 169 ? -11.859 2.402 -9.440 1.00 89.88 169 SER A N 1
ATOM 1285 C CA . SER A 1 169 ? -11.208 3.681 -9.723 1.00 89.88 169 SER A CA 1
ATOM 1286 C C . SER A 1 169 ? -10.407 4.158 -8.519 1.00 89.88 169 SER A C 1
ATOM 1288 O O . SER A 1 169 ? -10.852 3.979 -7.400 1.00 89.88 169 SER A O 1
ATOM 1290 N N . ASP A 1 170 ? -9.282 4.835 -8.729 1.00 88.81 170 ASP A N 1
ATOM 1291 C CA . ASP A 1 170 ? -8.658 5.625 -7.661 1.00 88.81 170 ASP A CA 1
ATOM 1292 C C . ASP A 1 170 ? -9.372 6.973 -7.448 1.00 88.81 170 ASP A C 1
ATOM 1294 O O . ASP A 1 170 ? -10.334 7.289 -8.150 1.00 88.81 170 ASP A O 1
ATOM 1298 N N . THR A 1 171 ? -8.895 7.766 -6.485 1.00 89.88 171 THR A N 1
ATOM 1299 C CA . THR A 1 171 ? -9.424 9.107 -6.177 1.00 89.88 171 THR A CA 1
ATOM 1300 C C . THR A 1 171 ? -8.799 10.226 -7.016 1.00 89.88 171 THR A C 1
ATOM 1302 O O . THR A 1 171 ? -9.135 11.396 -6.831 1.00 89.88 171 THR A O 1
ATOM 1305 N N . SER A 1 172 ? -7.868 9.915 -7.926 1.00 87.50 172 SER A N 1
ATOM 1306 C CA . SER A 1 172 ? -7.118 10.940 -8.653 1.00 87.50 172 SER A CA 1
ATOM 1307 C C . SER A 1 172 ? -7.970 11.652 -9.702 1.00 87.50 172 SER A C 1
ATOM 1309 O O . SER A 1 172 ? -8.927 11.103 -10.251 1.00 87.50 172 SER A O 1
ATOM 1311 N N . TYR A 1 173 ? -7.535 12.853 -10.091 1.00 85.50 173 TYR A N 1
ATOM 1312 C CA . TYR A 1 173 ? -8.110 13.570 -11.231 1.00 85.50 173 TYR A CA 1
ATOM 1313 C C . TYR A 1 173 ? -8.126 12.717 -12.513 1.00 85.50 173 TYR A C 1
ATOM 1315 O O . TYR A 1 173 ? -9.073 12.751 -13.290 1.00 85.50 173 TYR A O 1
ATOM 1323 N N . ARG A 1 174 ? -7.103 11.885 -12.729 1.00 87.38 174 ARG A N 1
ATOM 1324 C CA . ARG A 1 174 ? -7.056 10.967 -13.873 1.00 87.38 174 ARG A CA 1
ATOM 1325 C C . ARG A 1 174 ? -8.220 9.972 -13.834 1.00 87.38 174 ARG A C 1
ATOM 1327 O O . ARG A 1 174 ? -8.812 9.701 -14.873 1.00 87.38 174 ARG A O 1
ATOM 1334 N N . ALA A 1 175 ? -8.559 9.426 -12.667 1.00 87.88 175 ALA A N 1
ATOM 1335 C CA . ALA A 1 175 ? -9.702 8.529 -12.534 1.00 87.88 175 ALA A CA 1
ATOM 1336 C C . ALA A 1 175 ? -11.038 9.244 -12.744 1.00 87.88 175 ALA A C 1
ATOM 1338 O O . ALA A 1 175 ? -11.907 8.671 -13.400 1.00 87.88 175 ALA A O 1
ATOM 1339 N N . THR A 1 176 ? -11.193 10.490 -12.285 1.00 85.94 176 THR A N 1
ATOM 1340 C CA . THR A 1 176 ? -12.428 11.251 -12.536 1.00 85.94 176 THR A CA 1
ATOM 1341 C C . THR A 1 176 ? -12.639 11.531 -14.025 1.00 85.94 176 THR A C 1
ATOM 1343 O O . THR A 1 176 ? -13.771 11.469 -14.490 1.00 85.94 176 THR A O 1
ATOM 1346 N N . GLN A 1 177 ? -11.575 11.726 -14.814 1.00 86.25 177 GLN A N 1
ATOM 1347 C CA . GLN A 1 177 ? -11.692 11.835 -16.278 1.00 86.25 177 GLN A CA 1
ATOM 1348 C C . GLN A 1 177 ? -12.149 10.531 -16.954 1.00 86.25 177 GLN A C 1
ATOM 1350 O O . GLN A 1 177 ? -12.783 10.570 -18.004 1.00 86.25 177 GLN A O 1
ATOM 1355 N N . ILE A 1 178 ? -11.812 9.373 -16.378 1.00 88.06 178 ILE A N 1
ATOM 1356 C CA . ILE A 1 178 ? -12.101 8.057 -16.971 1.00 88.06 178 ILE A CA 1
ATOM 1357 C C . ILE A 1 178 ? -13.487 7.557 -16.567 1.00 88.06 178 ILE A C 1
ATOM 1359 O O . ILE A 1 178 ? -14.209 7.006 -17.394 1.00 88.06 178 ILE A O 1
ATOM 1363 N N . TYR A 1 179 ? -13.836 7.714 -15.292 1.00 88.25 179 TYR A N 1
ATOM 1364 C CA . TYR A 1 179 ? -15.016 7.093 -14.689 1.00 88.25 179 TYR A CA 1
ATOM 1365 C C . TYR A 1 179 ? -16.093 8.102 -14.271 1.00 88.25 179 TYR A C 1
ATOM 1367 O O . TYR A 1 179 ? -17.218 7.698 -13.976 1.00 88.25 179 TYR A O 1
ATOM 1375 N N . GLY A 1 180 ? -15.776 9.401 -14.248 1.00 86.75 180 GLY A N 1
ATOM 1376 C CA . GLY A 1 180 ? -16.692 10.442 -13.793 1.00 86.75 180 GLY A CA 1
ATOM 1377 C C . GLY A 1 180 ? -17.188 10.191 -12.370 1.00 86.75 180 GLY A C 1
ATOM 1378 O O . GLY A 1 180 ? -16.418 9.860 -11.471 1.00 86.75 180 GLY A O 1
ATOM 1379 N N . ASP A 1 181 ? -18.498 10.329 -12.192 1.00 84.25 181 ASP A N 1
ATOM 1380 C CA . ASP A 1 181 ? -19.245 10.088 -10.955 1.00 84.25 181 ASP A CA 1
ATOM 1381 C C . ASP A 1 181 ? -19.781 8.648 -10.831 1.00 84.25 181 ASP A C 1
ATOM 1383 O O . ASP A 1 181 ? -20.518 8.336 -9.895 1.00 84.25 181 ASP A O 1
ATOM 1387 N N . LYS A 1 182 ? -19.423 7.755 -11.765 1.00 86.69 182 LYS A N 1
ATOM 1388 C CA . LYS A 1 182 ? -19.934 6.376 -11.847 1.00 86.69 182 LYS A CA 1
ATOM 1389 C C . LYS A 1 182 ? -18.800 5.348 -11.811 1.00 86.69 182 LYS A C 1
ATOM 1391 O O . LYS A 1 182 ? -18.658 4.558 -12.750 1.00 86.69 182 LYS A O 1
ATOM 1396 N N . PRO A 1 183 ? -17.978 5.329 -10.746 1.00 89.25 183 PRO A N 1
ATOM 1397 C CA . PRO A 1 183 ? -16.950 4.312 -10.611 1.00 89.25 183 PRO A CA 1
ATOM 1398 C C . PRO A 1 183 ? -17.581 2.918 -10.513 1.00 89.25 183 PRO A C 1
ATOM 1400 O O . PRO A 1 183 ? -18.647 2.725 -9.926 1.00 89.25 183 PRO A O 1
ATOM 1403 N N . VAL A 1 184 ? -16.917 1.925 -11.101 1.00 92.06 184 VAL A N 1
ATOM 1404 C CA . VAL A 1 184 ? -17.399 0.537 -11.108 1.00 92.06 184 VAL A CA 1
ATOM 1405 C C . VAL A 1 184 ? -16.927 -0.175 -9.844 1.00 92.06 184 VAL A C 1
ATOM 1407 O O . VAL A 1 184 ? -15.751 -0.074 -9.484 1.00 92.06 184 VAL A O 1
ATOM 1410 N N . LEU A 1 185 ? -17.822 -0.934 -9.204 1.00 94.62 185 LEU A N 1
ATOM 1411 C CA . LEU A 1 185 ? -17.462 -1.825 -8.098 1.00 94.62 185 LEU A CA 1
ATOM 1412 C C . LEU A 1 185 ? -16.332 -2.773 -8.514 1.00 94.62 185 LEU A C 1
ATOM 1414 O O . LEU A 1 185 ? -16.359 -3.343 -9.606 1.00 94.62 185 LEU A O 1
ATOM 1418 N N . TRP A 1 186 ? -15.357 -2.949 -7.631 1.00 95.06 186 TRP A N 1
ATOM 1419 C CA . TRP A 1 186 ? -14.303 -3.929 -7.813 1.00 95.06 186 TRP A CA 1
ATOM 1420 C C . TRP A 1 186 ? -14.871 -5.349 -7.724 1.00 95.06 186 TRP A C 1
ATOM 1422 O O . TRP A 1 186 ? -15.700 -5.666 -6.868 1.00 95.06 186 TRP A O 1
ATOM 1432 N N . ASP A 1 187 ? -14.429 -6.208 -8.639 1.00 95.06 187 ASP A N 1
ATOM 1433 C CA . ASP A 1 187 ? -14.783 -7.622 -8.654 1.00 95.06 187 ASP A CA 1
ATOM 1434 C C . ASP A 1 187 ? -13.691 -8.424 -7.945 1.00 95.06 187 ASP A C 1
ATOM 1436 O O . ASP A 1 187 ? -12.721 -8.866 -8.564 1.00 95.06 187 ASP A O 1
ATOM 1440 N N . PHE A 1 188 ? -13.862 -8.616 -6.636 1.00 95.62 188 PHE A N 1
ATOM 1441 C CA . PHE A 1 188 ? -12.908 -9.337 -5.794 1.00 95.62 188 PHE A CA 1
ATOM 1442 C C . PHE A 1 188 ? -12.668 -10.788 -6.241 1.00 95.62 188 PHE A C 1
ATOM 1444 O O . PHE A 1 188 ? -11.606 -11.332 -5.959 1.00 95.62 188 PHE A O 1
ATOM 1451 N N . SER A 1 189 ? -13.569 -11.406 -7.021 1.00 94.69 189 SER A N 1
ATOM 1452 C CA . SER A 1 189 ? -13.337 -12.754 -7.569 1.00 94.69 189 SER A CA 1
ATOM 1453 C C . SER A 1 189 ? -12.175 -12.814 -8.573 1.00 94.69 189 SER A C 1
ATOM 1455 O O . SER A 1 189 ? -11.641 -13.889 -8.848 1.00 94.69 189 SER A O 1
ATOM 1457 N N . LYS A 1 190 ? -11.753 -11.660 -9.107 1.00 91.69 190 LYS A N 1
ATOM 1458 C CA . LYS A 1 190 ? -10.601 -11.531 -10.012 1.00 91.69 190 LYS A CA 1
ATOM 1459 C C . LYS A 1 190 ? -9.268 -11.405 -9.281 1.00 91.69 190 LYS A C 1
ATOM 1461 O O . LYS A 1 190 ? -8.229 -11.323 -9.935 1.00 91.69 190 LYS A O 1
ATOM 1466 N N . GLN A 1 191 ? -9.288 -11.374 -7.953 1.00 91.44 191 GLN A N 1
ATOM 1467 C CA . GLN A 1 191 ? -8.105 -11.258 -7.122 1.00 91.44 191 GLN A CA 1
ATOM 1468 C C . GLN A 1 191 ? -7.874 -12.549 -6.339 1.00 91.44 191 GLN A C 1
ATOM 1470 O O . GLN A 1 191 ? -8.816 -13.217 -5.915 1.00 91.44 191 GLN A O 1
ATOM 1475 N N . LYS A 1 192 ? -6.603 -12.888 -6.106 1.00 91.81 192 LYS A N 1
ATOM 1476 C CA . LYS A 1 192 ? -6.251 -13.887 -5.098 1.00 91.81 192 LYS A CA 1
ATOM 1477 C C . LYS A 1 192 ? -6.794 -13.420 -3.733 1.00 91.81 192 LYS A C 1
ATOM 1479 O O . LYS A 1 192 ? -6.526 -12.269 -3.370 1.00 91.81 192 LYS A O 1
ATOM 1484 N N . PRO A 1 193 ? -7.494 -14.288 -2.980 1.00 96.56 193 PRO A N 1
ATOM 1485 C CA . PRO A 1 193 ? -7.932 -13.963 -1.632 1.00 96.56 193 PRO A CA 1
ATOM 1486 C C . PRO A 1 193 ? -6.790 -13.463 -0.758 1.00 96.56 193 PRO A C 1
ATOM 1488 O O . PRO A 1 193 ? -5.676 -13.987 -0.829 1.00 96.56 193 PRO A O 1
ATOM 1491 N N . ALA A 1 194 ? -7.066 -12.426 0.027 1.00 98.00 194 ALA A N 1
ATOM 1492 C CA . ALA A 1 194 ? -6.124 -11.917 1.006 1.00 98.00 194 ALA A CA 1
ATOM 1493 C C . ALA A 1 194 ? -6.010 -12.911 2.165 1.00 98.00 194 ALA A C 1
ATOM 1495 O O . ALA A 1 194 ? -7.024 -13.338 2.710 1.00 98.00 194 ALA A O 1
ATOM 1496 N N . ASP A 1 195 ? -4.788 -13.254 2.566 1.00 98.69 195 ASP A N 1
ATOM 1497 C CA . ASP A 1 195 ? -4.571 -13.959 3.830 1.00 98.69 195 ASP A CA 1
ATOM 1498 C C . ASP A 1 195 ? -4.477 -12.950 4.984 1.00 98.69 195 ASP A C 1
ATOM 1500 O O . ASP A 1 195 ? -4.938 -13.218 6.093 1.00 98.69 195 ASP A O 1
ATOM 1504 N N . LEU A 1 196 ? -3.895 -11.773 4.712 1.00 98.81 196 LEU A N 1
ATOM 1505 C CA . LEU A 1 196 ? -3.832 -10.640 5.632 1.00 98.81 196 LEU A CA 1
ATOM 1506 C C . LEU A 1 196 ? -4.429 -9.385 4.990 1.00 98.81 196 LEU A C 1
ATOM 1508 O O . LEU A 1 196 ? -4.136 -9.072 3.837 1.00 98.81 196 LEU A O 1
ATOM 1512 N N . VAL A 1 197 ? -5.183 -8.612 5.768 1.00 98.94 197 VAL A N 1
ATOM 1513 C CA . VAL A 1 197 ? -5.567 -7.237 5.421 1.00 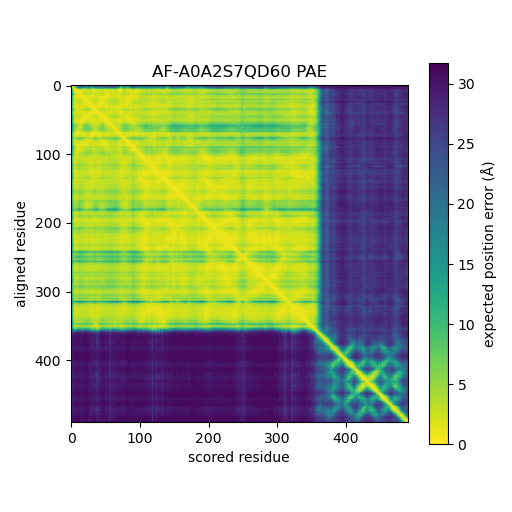98.94 197 VAL A CA 1
ATOM 1514 C C . VAL A 1 197 ? -5.028 -6.300 6.491 1.00 98.94 197 VAL A C 1
ATOM 1516 O O . VAL A 1 197 ? -5.353 -6.441 7.665 1.00 98.94 197 VAL A O 1
ATOM 1519 N N . ILE A 1 198 ? -4.175 -5.359 6.106 1.00 98.88 198 ILE A N 1
ATOM 1520 C CA . ILE A 1 198 ? -3.474 -4.456 7.018 1.00 98.88 198 ILE A CA 1
ATOM 1521 C C . ILE A 1 198 ? -4.028 -3.050 6.829 1.00 98.88 198 ILE A C 1
ATOM 1523 O O . ILE A 1 198 ? -3.956 -2.494 5.734 1.00 98.88 198 ILE A O 1
ATOM 1527 N N . ILE A 1 199 ? -4.574 -2.478 7.901 1.00 98.88 199 ILE A N 1
ATOM 1528 C CA . ILE A 1 199 ? -5.287 -1.204 7.867 1.00 98.88 199 ILE A CA 1
ATOM 1529 C C . ILE A 1 199 ? -4.528 -0.158 8.689 1.00 98.88 199 ILE A C 1
ATOM 1531 O O . ILE A 1 199 ? -4.342 -0.306 9.900 1.00 98.88 199 ILE A O 1
ATOM 1535 N N . ASN A 1 200 ? -4.124 0.923 8.025 1.00 98.19 200 ASN A N 1
ATOM 1536 C CA . ASN A 1 200 ? -3.541 2.119 8.628 1.00 98.19 200 ASN A CA 1
ATOM 1537 C C . ASN A 1 200 ? -4.232 3.350 8.030 1.00 98.19 200 ASN A C 1
ATOM 1539 O O . ASN A 1 200 ? -3.793 3.906 7.025 1.00 98.19 200 ASN A O 1
ATOM 1543 N N . ILE A 1 201 ? -5.372 3.701 8.624 1.00 98.12 201 ILE A N 1
ATOM 1544 C CA . ILE A 1 201 ? -6.271 4.763 8.173 1.00 98.12 201 ILE A CA 1
ATOM 1545 C C . ILE A 1 201 ? -6.854 5.476 9.391 1.00 98.12 201 ILE A C 1
ATOM 1547 O O . ILE A 1 201 ? -7.120 4.830 10.406 1.00 98.12 201 ILE A O 1
ATOM 1551 N N . GLY A 1 202 ? -7.067 6.785 9.276 1.00 97.69 202 GLY A N 1
ATOM 1552 C CA . GLY A 1 202 ? -7.767 7.589 10.279 1.00 97.69 202 GLY A CA 1
ATOM 1553 C C . GLY A 1 202 ? -7.065 8.891 10.650 1.00 97.69 202 GLY A C 1
ATOM 1554 O O . GLY A 1 202 ? -7.678 9.723 11.307 1.00 97.69 202 GLY A O 1
ATOM 1555 N N . THR A 1 203 ? -5.825 9.107 10.193 1.00 96.56 203 THR A N 1
ATOM 1556 C CA . THR A 1 203 ? -5.055 10.338 10.459 1.00 96.56 203 THR A CA 1
ATOM 1557 C C . THR A 1 203 ? -5.736 11.589 9.892 1.00 96.56 203 THR A C 1
ATOM 1559 O O . THR A 1 203 ? -5.572 12.692 10.407 1.00 96.56 203 THR A O 1
ATOM 1562 N N . ASN A 1 204 ? -6.512 11.442 8.815 1.00 97.62 204 ASN A N 1
ATOM 1563 C CA . ASN A 1 204 ? -7.274 12.554 8.247 1.00 97.62 204 ASN A CA 1
ATOM 1564 C C . ASN A 1 204 ? -8.616 12.756 8.962 1.00 97.62 204 ASN A C 1
ATOM 1566 O O . ASN A 1 204 ? -9.062 13.894 9.077 1.00 97.62 204 ASN A O 1
ATOM 1570 N N . ASP A 1 205 ? -9.242 11.690 9.462 1.00 98.31 205 ASP A N 1
ATOM 1571 C CA . ASP A 1 205 ? -10.485 11.753 10.235 1.00 98.31 205 ASP A CA 1
ATOM 1572 C C . ASP A 1 205 ? -10.265 12.435 11.597 1.00 98.31 205 ASP A C 1
ATOM 1574 O O . ASP A 1 205 ? -11.100 13.213 12.049 1.00 98.31 205 ASP A O 1
ATOM 1578 N N . SER A 1 206 ? -9.129 12.171 12.245 1.00 96.75 206 SER A N 1
ATOM 1579 C CA . SER A 1 206 ? -8.737 12.772 13.530 1.00 96.75 206 SER A CA 1
ATOM 1580 C C . SER A 1 206 ? -8.316 14.234 13.395 1.00 96.75 206 SER A C 1
ATOM 1582 O O . SER A 1 206 ? -8.319 14.989 14.373 1.00 96.75 206 SER A O 1
ATOM 1584 N N . ASN A 1 207 ? -7.973 14.657 12.178 1.00 94.94 207 ASN A N 1
ATOM 1585 C CA . ASN A 1 207 ? -7.665 16.041 11.889 1.00 94.94 207 ASN A CA 1
ATOM 1586 C C . ASN A 1 207 ? -8.948 16.881 11.944 1.00 94.94 207 ASN A C 1
ATOM 1588 O O . ASN A 1 207 ? -9.861 16.727 11.130 1.00 94.94 207 ASN A O 1
ATOM 1592 N N . GLN A 1 208 ? -8.977 17.839 12.873 1.00 94.00 208 GLN A N 1
ATOM 1593 C CA . GLN A 1 208 ? -10.129 18.715 13.109 1.00 94.00 208 GLN A CA 1
ATOM 1594 C C . GLN A 1 208 ? -10.583 19.483 11.856 1.00 94.00 208 GLN A C 1
ATOM 1596 O O . GLN A 1 208 ? -11.750 19.858 11.773 1.00 94.00 208 GLN A O 1
ATOM 1601 N N . ALA A 1 209 ? -9.710 19.674 10.859 1.00 95.44 209 ALA A N 1
ATOM 1602 C CA . ALA A 1 209 ? -10.065 20.307 9.589 1.00 95.44 209 ALA A CA 1
ATOM 1603 C C . ALA A 1 209 ? -11.149 19.548 8.799 1.00 95.44 209 ALA A C 1
ATOM 1605 O O . ALA A 1 209 ? -11.885 20.174 8.040 1.00 95.44 209 ALA A O 1
ATOM 1606 N N . ASN A 1 210 ? -11.266 18.227 8.977 1.00 97.00 210 ASN A N 1
ATOM 1607 C CA . ASN A 1 210 ? -12.279 17.409 8.303 1.00 97.00 210 ASN A CA 1
ATOM 1608 C C . ASN A 1 210 ? -13.547 17.197 9.142 1.00 97.00 210 ASN A C 1
ATOM 1610 O O . ASN A 1 210 ? -14.541 16.706 8.614 1.00 97.00 210 ASN A O 1
ATOM 1614 N N . ASN A 1 211 ? -13.534 17.573 10.427 1.00 96.38 211 ASN A N 1
ATOM 1615 C CA . ASN A 1 211 ? -14.698 17.539 11.316 1.00 96.38 211 ASN A CA 1
ATOM 1616 C C . ASN A 1 211 ? -15.433 16.174 11.357 1.00 96.38 211 ASN A C 1
ATOM 1618 O O . ASN A 1 211 ? -16.663 16.130 11.410 1.00 96.38 211 ASN A O 1
ATOM 1622 N N . VAL A 1 212 ? -14.688 15.060 11.324 1.00 98.06 212 VAL A N 1
ATOM 1623 C CA . VAL A 1 212 ? -15.248 13.709 11.500 1.00 98.06 212 VAL A CA 1
ATOM 1624 C C . VAL A 1 212 ? -15.409 13.434 12.992 1.00 98.06 212 VAL A C 1
ATOM 1626 O O . VAL A 1 212 ? -14.466 13.585 13.770 1.00 98.06 212 VAL A O 1
ATOM 1629 N N . SER A 1 213 ? -16.606 13.025 13.417 1.00 97.88 213 SER A N 1
ATOM 1630 C CA . SER A 1 213 ? -16.818 12.643 14.813 1.00 97.88 213 SER A CA 1
ATOM 1631 C C . SER A 1 213 ? -16.177 11.282 15.111 1.00 97.88 213 SER A C 1
ATOM 1633 O O . SER A 1 213 ? -16.124 10.400 14.253 1.00 97.88 213 SER A O 1
ATOM 1635 N N . SER A 1 214 ? -15.752 11.056 16.358 1.00 97.62 214 SER A N 1
ATOM 1636 C CA . SER A 1 214 ? -15.253 9.737 16.782 1.00 97.62 214 SER A CA 1
ATOM 1637 C C . SER A 1 214 ? -16.289 8.624 16.576 1.00 97.62 214 SER A C 1
ATOM 1639 O O . SER A 1 214 ? -15.929 7.489 16.271 1.00 97.62 214 SER A O 1
ATOM 1641 N N . THR A 1 215 ? -17.582 8.948 16.684 1.00 98.38 215 THR A N 1
ATOM 1642 C CA . THR A 1 215 ? -18.679 7.993 16.460 1.00 98.38 215 THR A CA 1
ATOM 1643 C C . THR A 1 215 ? -18.769 7.581 14.993 1.00 98.38 215 THR A C 1
ATOM 1645 O O . THR A 1 215 ? -18.843 6.388 14.698 1.00 98.38 215 THR A O 1
ATOM 1648 N N . ASP A 1 216 ? -18.703 8.545 14.074 1.00 98.62 216 ASP A N 1
ATOM 1649 C CA . ASP A 1 216 ? -18.749 8.291 12.629 1.00 98.62 216 ASP A CA 1
ATOM 1650 C C . ASP A 1 216 ? -17.511 7.532 12.143 1.00 98.62 216 ASP A C 1
ATOM 1652 O O . ASP A 1 216 ? -17.612 6.616 11.316 1.00 98.62 216 ASP A O 1
ATOM 1656 N N . TYR A 1 217 ? -16.348 7.865 12.708 1.00 98.75 217 TYR A N 1
ATOM 1657 C CA . TYR A 1 217 ? -15.101 7.152 12.466 1.00 98.75 217 TYR A CA 1
ATOM 1658 C C . TYR A 1 217 ? -15.198 5.681 12.898 1.00 98.75 217 TYR A C 1
ATOM 1660 O O . TYR A 1 217 ? -14.969 4.784 12.084 1.00 98.75 217 TYR A O 1
ATOM 1668 N N . VAL A 1 218 ? -15.614 5.410 14.143 1.00 98.88 218 VAL A N 1
ATOM 1669 C CA . VAL A 1 218 ? -15.776 4.038 14.662 1.00 98.88 218 VAL A CA 1
ATOM 1670 C C . VAL A 1 218 ? -16.798 3.251 13.841 1.00 98.88 218 VAL A C 1
ATOM 1672 O O . VAL A 1 218 ? -16.530 2.107 13.468 1.00 98.88 218 VAL A O 1
ATOM 1675 N N . ALA A 1 219 ? -17.942 3.854 13.509 1.00 98.75 219 ALA A N 1
ATOM 1676 C CA . ALA A 1 219 ? -18.963 3.210 12.685 1.00 98.75 219 ALA A CA 1
ATOM 1677 C C . ALA A 1 219 ? -18.432 2.847 11.287 1.00 98.75 219 ALA A C 1
ATOM 1679 O O . ALA A 1 219 ? -18.702 1.754 10.786 1.00 98.75 219 ALA A O 1
ATOM 1680 N N . SER A 1 220 ? -17.632 3.724 10.676 1.00 98.81 220 SER A N 1
ATOM 1681 C CA . SER A 1 220 ? -17.017 3.473 9.365 1.00 98.81 220 SER A CA 1
ATOM 1682 C C . SER A 1 220 ? -15.942 2.396 9.417 1.00 98.81 220 SER A C 1
ATOM 1684 O O . SER A 1 220 ? -15.861 1.574 8.506 1.00 98.81 220 SER A O 1
ATOM 1686 N N . TYR A 1 221 ? -15.159 2.349 10.496 1.00 98.88 221 TYR A N 1
ATOM 1687 C CA . TYR A 1 221 ? -14.161 1.302 10.713 1.00 98.88 221 TYR A CA 1
ATOM 1688 C C . TYR A 1 221 ? -14.809 -0.067 10.865 1.00 98.88 221 TYR A C 1
ATOM 1690 O O . TYR A 1 221 ? -14.394 -1.026 10.211 1.00 98.88 221 TYR A O 1
ATOM 1698 N N . ILE A 1 222 ? -15.871 -0.148 11.671 1.00 98.88 222 ILE A N 1
ATOM 1699 C CA . ILE A 1 222 ? -16.661 -1.371 11.807 1.00 98.88 222 ILE A CA 1
ATOM 1700 C C . ILE A 1 222 ? -17.204 -1.786 10.438 1.00 98.88 222 ILE A C 1
ATOM 1702 O O . ILE A 1 222 ? -16.937 -2.898 9.993 1.00 98.88 222 ILE A O 1
ATOM 1706 N N . LYS A 1 223 ? -17.863 -0.876 9.715 1.00 98.88 223 LYS A N 1
ATOM 1707 C CA . LYS A 1 223 ? -18.438 -1.160 8.393 1.00 98.88 223 LYS A CA 1
ATOM 1708 C C . LYS A 1 223 ? -17.398 -1.641 7.371 1.00 98.88 223 LYS A C 1
ATOM 1710 O O . LYS A 1 223 ? -17.683 -2.558 6.600 1.00 98.88 223 LYS A O 1
ATOM 1715 N N . LEU A 1 224 ? -16.197 -1.055 7.364 1.00 98.88 224 LEU A N 1
ATOM 1716 C CA . LEU A 1 224 ? -15.103 -1.492 6.494 1.00 98.88 224 LEU A CA 1
ATOM 1717 C C . LEU A 1 224 ? -14.686 -2.934 6.819 1.00 98.88 224 LEU A C 1
ATOM 1719 O O . LEU A 1 224 ? -14.625 -3.760 5.911 1.00 98.88 224 LEU A O 1
ATOM 1723 N N . ILE A 1 225 ? -14.454 -3.262 8.095 1.00 98.88 225 ILE A N 1
ATOM 1724 C CA . ILE A 1 225 ? -14.037 -4.613 8.508 1.00 98.88 225 ILE A CA 1
ATOM 1725 C C . ILE A 1 225 ? -15.151 -5.645 8.294 1.00 98.88 225 ILE A C 1
ATOM 1727 O O . ILE A 1 225 ? -14.861 -6.756 7.859 1.00 98.88 225 ILE A O 1
ATOM 1731 N N . GLU A 1 226 ? -16.418 -5.298 8.525 1.00 98.88 226 GLU A N 1
ATOM 1732 C CA . GLU A 1 226 ? -17.561 -6.167 8.203 1.00 98.88 226 GLU A CA 1
ATOM 1733 C C . GLU A 1 226 ? -17.618 -6.493 6.703 1.00 98.88 226 GLU A C 1
ATOM 1735 O O . GLU A 1 226 ? -17.987 -7.603 6.316 1.00 98.88 226 GLU A O 1
ATOM 1740 N N . GLY A 1 227 ? -17.238 -5.543 5.845 1.00 98.75 227 GLY A N 1
ATOM 1741 C CA . GLY A 1 227 ? -17.149 -5.762 4.404 1.00 98.75 227 GLY A CA 1
ATOM 1742 C C . GLY A 1 227 ? -15.915 -6.566 4.004 1.00 98.75 227 GLY A C 1
ATOM 1743 O O . GLY A 1 227 ? -16.023 -7.464 3.174 1.00 98.75 227 GLY A O 1
ATOM 1744 N N . ILE A 1 228 ? -14.765 -6.318 4.637 1.00 98.75 228 ILE A N 1
ATOM 1745 C CA . ILE A 1 228 ? -13.558 -7.137 4.457 1.00 98.75 228 ILE A CA 1
ATOM 1746 C C . ILE A 1 228 ? -13.844 -8.590 4.828 1.00 98.75 228 ILE A C 1
ATOM 1748 O O . ILE A 1 228 ? -13.533 -9.482 4.051 1.00 98.75 228 ILE A O 1
ATOM 1752 N N . HIS A 1 229 ? -14.499 -8.831 5.961 1.00 98.62 229 HIS A N 1
ATOM 1753 C CA . HIS A 1 229 ? -14.849 -10.172 6.419 1.00 98.62 229 HIS A CA 1
ATOM 1754 C C . HIS A 1 229 ? -15.876 -10.856 5.501 1.00 98.62 229 HIS A C 1
ATOM 1756 O O . HIS A 1 229 ? -15.851 -12.072 5.336 1.00 98.62 229 HIS A O 1
ATOM 1762 N N . ALA A 1 230 ? -16.761 -10.086 4.860 1.00 98.44 230 ALA A N 1
ATOM 1763 C CA . ALA A 1 230 ? -17.687 -10.616 3.863 1.00 98.44 230 ALA A CA 1
ATOM 1764 C C . ALA A 1 230 ? -16.969 -11.078 2.583 1.00 98.44 230 ALA A C 1
ATOM 1766 O O . ALA A 1 230 ? -17.348 -12.089 1.994 1.00 98.44 230 ALA A O 1
ATOM 1767 N N . VAL A 1 231 ? -15.956 -10.324 2.146 1.00 98.25 231 VAL A N 1
ATOM 1768 C CA . VAL A 1 231 ? -15.185 -10.595 0.924 1.00 98.25 231 VAL A CA 1
ATOM 1769 C C . VAL A 1 231 ? -14.138 -11.690 1.161 1.00 98.25 231 VAL A C 1
ATOM 1771 O O . VAL A 1 231 ? -14.034 -12.625 0.368 1.00 98.25 231 VAL A O 1
ATOM 1774 N N . TRP A 1 232 ? -13.396 -11.594 2.264 1.00 98.25 232 TRP A N 1
ATOM 1775 C CA . TRP A 1 232 ? -12.296 -12.472 2.656 1.00 98.25 232 TRP A CA 1
ATOM 1776 C C . TRP A 1 232 ? -12.576 -13.112 4.027 1.00 98.25 232 TRP A C 1
ATOM 1778 O O . TRP A 1 232 ? -11.995 -12.699 5.032 1.00 98.25 232 TRP A O 1
ATOM 1788 N N . PRO A 1 233 ? -13.458 -14.126 4.100 1.00 97.19 233 PRO A N 1
ATOM 1789 C CA . PRO A 1 233 ? -13.899 -14.706 5.374 1.00 97.19 233 PRO A CA 1
ATOM 1790 C C . PRO A 1 233 ? -12.778 -15.366 6.187 1.00 97.19 233 PRO A C 1
ATOM 1792 O O . PRO A 1 233 ? -12.891 -15.467 7.404 1.00 97.19 233 PRO A O 1
ATOM 1795 N N . ASP A 1 234 ? -11.694 -15.785 5.531 1.00 97.31 234 ASP A N 1
ATOM 1796 C CA . ASP A 1 234 ? -10.559 -16.454 6.176 1.00 97.31 234 ASP A CA 1
ATOM 1797 C C . ASP A 1 234 ? -9.380 -15.503 6.477 1.00 97.31 234 ASP A C 1
ATOM 1799 O O . ASP A 1 234 ? -8.392 -15.917 7.091 1.00 97.31 234 ASP A O 1
ATOM 1803 N N . ALA A 1 235 ? -9.456 -14.232 6.059 1.00 98.44 235 ALA A N 1
ATOM 1804 C CA . ALA A 1 235 ? -8.364 -13.278 6.235 1.00 98.44 235 ALA A CA 1
ATOM 1805 C C . ALA A 1 235 ? -8.195 -12.853 7.698 1.00 98.44 235 ALA A C 1
ATOM 1807 O O . ALA A 1 235 ? -9.165 -12.583 8.408 1.00 98.44 235 ALA A O 1
ATOM 1808 N N . GLN A 1 236 ? -6.945 -12.685 8.131 1.00 98.81 236 GLN A N 1
ATOM 1809 C CA . GLN A 1 236 ? -6.649 -11.961 9.365 1.00 98.81 236 GLN A CA 1
ATOM 1810 C C . GLN A 1 236 ? -6.555 -10.464 9.072 1.00 98.81 236 GLN A C 1
ATOM 1812 O O . GLN A 1 236 ? -5.818 -10.031 8.187 1.00 98.81 236 GLN A O 1
ATOM 1817 N N . VAL A 1 237 ? -7.263 -9.653 9.847 1.00 98.94 237 VAL A N 1
ATOM 1818 C CA . VAL A 1 237 ? -7.219 -8.194 9.749 1.00 98.94 237 VAL A CA 1
ATOM 1819 C C . VAL A 1 237 ? -6.276 -7.650 10.817 1.00 98.94 237 VAL A C 1
ATOM 1821 O O . VAL A 1 237 ? -6.456 -7.907 12.005 1.00 98.94 237 VAL A O 1
ATOM 1824 N N . ILE A 1 238 ? -5.273 -6.878 10.412 1.00 98.94 238 ILE A N 1
ATOM 1825 C CA . ILE A 1 238 ? -4.346 -6.190 11.309 1.00 98.94 238 ILE A CA 1
ATOM 1826 C C . ILE A 1 238 ? -4.691 -4.704 11.301 1.00 98.94 238 ILE A C 1
ATOM 1828 O O . ILE A 1 238 ? -4.493 -4.016 10.304 1.00 98.94 238 ILE A O 1
ATOM 1832 N N . ILE A 1 239 ? -5.175 -4.208 12.434 1.00 98.69 239 ILE A N 1
ATOM 1833 C CA . ILE A 1 239 ? -5.434 -2.789 12.661 1.00 98.69 239 ILE A CA 1
ATOM 1834 C C . ILE A 1 239 ? -4.190 -2.161 13.284 1.00 98.69 239 ILE A C 1
ATOM 1836 O O . ILE A 1 239 ? -3.717 -2.619 14.326 1.00 9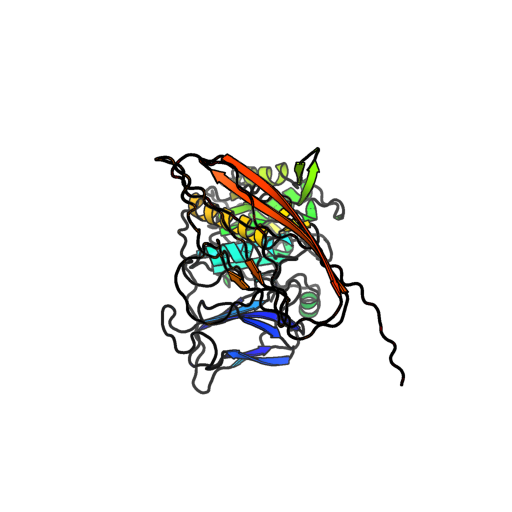8.69 239 ILE A O 1
ATOM 1840 N N . MET A 1 240 ? -3.666 -1.105 12.669 1.00 98.12 240 MET A N 1
ATOM 1841 C CA . MET A 1 240 ? -2.508 -0.373 13.179 1.00 98.12 240 MET A CA 1
ATOM 1842 C C . MET A 1 240 ? -2.953 0.850 13.984 1.0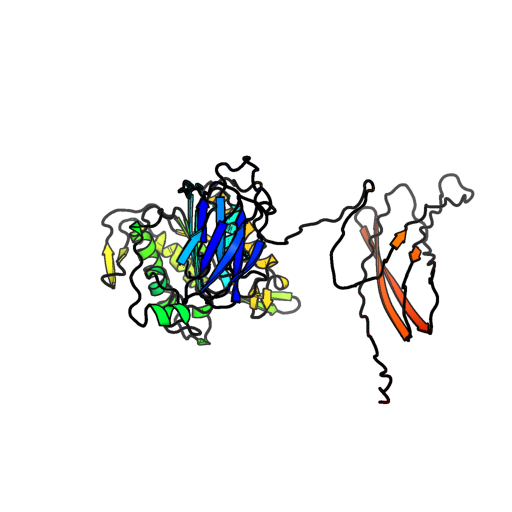0 98.12 240 MET A C 1
ATOM 1844 O O . MET A 1 240 ? -3.868 1.560 13.570 1.00 98.12 240 MET A O 1
ATOM 1848 N N . SER A 1 241 ? -2.279 1.148 15.098 1.00 95.25 241 SER A N 1
ATOM 1849 C CA . SER A 1 241 ? -2.438 2.464 15.729 1.00 95.25 241 SER A CA 1
ATOM 1850 C C . SER A 1 241 ? -1.827 3.571 14.879 1.00 95.25 241 SER A C 1
ATOM 1852 O O . SER A 1 241 ? -0.830 3.357 14.178 1.00 95.25 241 SER A O 1
ATOM 1854 N N . LEU A 1 242 ? -2.418 4.760 14.965 1.00 92.19 242 LEU A N 1
ATOM 1855 C CA . LEU A 1 242 ? -1.981 5.933 14.220 1.00 92.19 242 LEU A CA 1
ATOM 1856 C C . LEU A 1 242 ? -0.789 6.621 14.878 1.00 92.19 242 LEU A C 1
ATOM 1858 O O . LEU A 1 242 ? -0.568 6.539 16.087 1.00 92.19 242 LEU A O 1
ATOM 1862 N N . TRP A 1 243 ? -0.060 7.358 14.053 1.00 88.88 243 TRP A N 1
ATOM 1863 C CA . TRP A 1 243 ? 0.912 8.350 14.477 1.00 88.88 243 TRP A CA 1
ATOM 1864 C C . TRP A 1 243 ? 0.614 9.660 13.752 1.00 88.88 243 TRP A C 1
ATOM 1866 O O . TRP A 1 243 ? 0.356 9.665 12.551 1.00 88.88 243 TRP A O 1
ATOM 1876 N N . GLU A 1 244 ? 0.664 10.773 14.478 1.00 87.94 244 GLU A N 1
ATOM 1877 C CA . GLU A 1 244 ? 0.292 12.101 13.958 1.00 87.94 244 GLU A CA 1
ATOM 1878 C C . GLU A 1 244 ? 1.417 13.117 14.141 1.00 87.94 244 GLU A C 1
ATOM 1880 O O . GLU A 1 244 ? 1.207 14.291 14.438 1.00 87.94 244 GLU A O 1
ATOM 1885 N N . GLY A 1 245 ? 2.650 12.634 14.013 1.00 87.88 245 GLY A N 1
ATOM 1886 C CA . GLY A 1 245 ? 3.847 13.431 14.220 1.00 87.88 245 GLY A CA 1
ATOM 1887 C C . GLY A 1 245 ? 4.272 13.516 15.685 1.00 87.88 245 GLY A C 1
ATOM 1888 O O . GLY A 1 245 ? 3.908 12.689 16.524 1.00 87.88 245 GLY A O 1
ATOM 1889 N N . PHE A 1 246 ? 5.112 14.508 15.973 1.00 91.81 246 PHE A N 1
ATOM 1890 C CA . PHE A 1 246 ? 5.705 14.744 17.287 1.00 91.81 246 PHE A CA 1
ATOM 1891 C C . PHE A 1 246 ? 5.650 16.231 17.618 1.00 91.81 246 PHE A C 1
ATOM 1893 O O . PHE A 1 246 ? 5.744 17.076 16.728 1.00 91.81 246 PHE A O 1
ATOM 1900 N N . TYR A 1 247 ? 5.547 16.547 18.904 1.00 89.69 247 TYR A N 1
ATOM 1901 C CA . TYR A 1 247 ? 5.583 17.916 19.408 1.00 89.69 247 TYR A CA 1
ATOM 1902 C C . TYR A 1 247 ? 6.615 18.050 20.528 1.00 89.69 247 TYR A C 1
ATOM 1904 O O . TYR A 1 247 ? 6.940 17.081 21.220 1.00 89.69 247 TYR A O 1
ATOM 1912 N N . ALA A 1 248 ? 7.156 19.259 20.691 1.00 93.00 248 ALA A N 1
ATOM 1913 C CA . ALA A 1 248 ? 8.063 19.563 21.790 1.00 93.00 248 ALA A CA 1
ATOM 1914 C C . ALA A 1 248 ? 7.311 19.458 23.125 1.00 93.00 248 ALA A C 1
ATOM 1916 O O . ALA A 1 248 ? 6.253 20.061 23.304 1.00 93.00 248 ALA A O 1
ATOM 1917 N N . TYR A 1 249 ? 7.869 18.702 24.064 1.00 94.06 249 TYR A N 1
ATOM 1918 C CA . TYR A 1 249 ? 7.292 18.477 25.381 1.00 94.06 249 TYR A CA 1
ATOM 1919 C C . TYR A 1 249 ? 8.386 18.587 26.444 1.00 94.06 249 TYR A C 1
ATOM 1921 O O . TYR A 1 249 ? 9.201 17.682 26.635 1.00 94.06 249 TYR A O 1
ATOM 1929 N N . GLY A 1 250 ? 8.431 19.737 27.121 1.00 94.88 250 GLY A N 1
ATOM 1930 C CA . GLY A 1 250 ? 9.505 20.061 28.059 1.00 94.88 250 GLY A CA 1
ATOM 1931 C C . GLY A 1 250 ? 10.867 20.107 27.361 1.00 94.88 250 GLY A C 1
ATOM 1932 O O . GLY A 1 250 ? 11.052 20.851 26.402 1.00 94.88 250 GLY A O 1
ATOM 1933 N N . ASN A 1 251 ? 11.821 19.311 27.846 1.00 93.31 251 ASN A N 1
ATOM 1934 C CA . ASN A 1 251 ? 13.166 19.172 27.276 1.00 93.31 251 ASN A CA 1
ATOM 1935 C C . ASN A 1 251 ? 13.304 17.965 26.322 1.00 93.31 251 ASN A C 1
ATOM 1937 O O . ASN A 1 251 ? 14.423 17.521 26.064 1.00 93.31 251 ASN A O 1
ATOM 1941 N N . SER A 1 252 ? 12.186 17.420 25.830 1.00 94.44 252 SER A N 1
ATOM 1942 C CA . SER A 1 252 ? 12.142 16.282 24.905 1.00 94.44 252 SER A CA 1
ATOM 1943 C C . SER A 1 252 ? 10.999 16.437 23.887 1.00 94.44 252 SER A C 1
ATOM 1945 O O . SER A 1 252 ? 10.429 17.517 23.730 1.00 94.44 252 SER A O 1
ATOM 1947 N N . TYR A 1 253 ? 10.665 15.354 23.187 1.00 92.81 253 TYR A N 1
ATOM 1948 C CA . TYR A 1 253 ? 9.545 15.256 22.256 1.00 92.81 253 TYR A CA 1
ATOM 1949 C C . TYR A 1 253 ? 8.555 14.185 22.713 1.00 92.81 253 TYR A C 1
ATOM 1951 O O . TYR A 1 253 ? 8.949 13.157 23.264 1.00 92.81 253 TYR A O 1
ATOM 1959 N N . ALA A 1 254 ? 7.272 14.414 22.442 1.00 90.81 254 ALA A N 1
ATOM 1960 C CA . ALA A 1 254 ? 6.204 13.441 22.635 1.00 90.81 254 ALA A CA 1
ATOM 1961 C C . ALA A 1 254 ? 5.526 13.128 21.295 1.00 90.81 254 ALA A C 1
ATOM 1963 O O . ALA A 1 254 ? 5.429 13.990 20.419 1.00 90.81 254 ALA A O 1
ATOM 1964 N N . GLN A 1 255 ? 5.087 11.880 21.132 1.00 90.06 255 GLN A N 1
ATOM 1965 C CA . GLN A 1 255 ? 4.363 11.433 19.944 1.00 90.06 255 GLN A CA 1
ATOM 1966 C C . GLN A 1 255 ? 2.907 11.906 20.019 1.00 90.06 255 GLN A C 1
ATOM 1968 O O . GLN A 1 255 ? 2.244 11.693 21.033 1.00 90.06 255 GLN A O 1
ATOM 1973 N N . SER A 1 256 ? 2.404 12.503 18.940 1.00 89.38 256 SER A N 1
ATOM 1974 C CA . SER A 1 256 ? 0.972 12.745 18.771 1.00 89.38 256 SER A CA 1
ATOM 1975 C C . SER A 1 256 ? 0.285 11.469 18.285 1.00 89.38 256 SER A C 1
ATOM 1977 O O . SER A 1 256 ? 0.823 10.749 17.435 1.00 89.38 256 SER A O 1
ATOM 1979 N N . GLN A 1 257 ? -0.900 11.184 18.818 1.00 85.81 257 GLN A N 1
ATOM 1980 C CA . GLN A 1 257 ? -1.703 10.028 18.433 1.00 85.81 257 GLN A CA 1
ATOM 1981 C C . GLN A 1 257 ? -3.156 10.441 18.208 1.00 85.81 257 GLN A C 1
ATOM 1983 O O . GLN A 1 257 ? -3.712 11.201 18.999 1.00 85.81 257 GLN A O 1
ATOM 1988 N N . GLY A 1 258 ? -3.772 9.883 17.168 1.00 90.38 258 GLY A N 1
ATOM 1989 C CA . GLY A 1 258 ? -5.194 10.038 16.879 1.00 90.38 258 GLY A CA 1
ATOM 1990 C C . GLY A 1 258 ? -5.971 8.769 17.180 1.00 90.38 258 GLY A C 1
ATOM 1991 O O . GLY A 1 258 ? -5.489 7.662 16.930 1.00 90.38 258 GLY A O 1
ATOM 1992 N N . PHE A 1 259 ? -7.186 8.936 17.706 1.00 95.25 259 PHE A N 1
ATOM 1993 C CA . PHE A 1 259 ? -8.177 7.865 17.862 1.00 95.25 259 PHE A CA 1
ATOM 1994 C C . PHE A 1 259 ? -7.676 6.587 18.560 1.00 95.25 259 PHE A C 1
ATOM 1996 O O . PHE A 1 259 ? -8.082 5.476 18.222 1.00 95.25 259 PHE A O 1
ATOM 2003 N N . VAL A 1 260 ? -6.794 6.723 19.554 1.00 94.44 260 VAL A N 1
ATOM 2004 C CA . VAL A 1 260 ? -6.175 5.585 20.258 1.00 94.44 260 VAL A CA 1
ATOM 2005 C C . VAL A 1 260 ? -7.227 4.665 20.885 1.00 94.44 260 VAL A C 1
ATOM 2007 O O . VAL A 1 260 ? -7.211 3.453 20.663 1.00 94.44 260 VAL A O 1
ATOM 2010 N N . SER A 1 261 ? -8.159 5.239 21.652 1.00 97.06 261 SER A N 1
ATOM 2011 C CA . SER A 1 261 ? -9.248 4.508 22.312 1.00 97.06 261 SER A CA 1
ATOM 2012 C C . SER A 1 261 ? -10.229 3.898 21.319 1.00 97.06 261 SER A C 1
ATOM 2014 O O . SER A 1 261 ? -10.682 2.774 21.507 1.00 97.06 261 SER A O 1
ATOM 2016 N N . GLU A 1 262 ? -10.545 4.629 20.260 1.00 98.50 262 GLU A N 1
ATOM 2017 C CA . GLU A 1 262 ? -11.511 4.274 19.233 1.00 98.50 262 GLU A CA 1
ATOM 2018 C C . GLU A 1 262 ? -11.010 3.084 18.417 1.00 98.50 262 GLU A C 1
ATOM 2020 O O . GLU A 1 262 ? -11.710 2.082 18.291 1.00 98.50 262 GLU A O 1
ATOM 2025 N N . ILE A 1 263 ? -9.768 3.148 17.932 1.00 98.44 263 ILE A N 1
ATOM 2026 C CA . ILE A 1 263 ? -9.130 2.071 17.166 1.00 98.44 263 ILE A CA 1
ATOM 2027 C C . ILE A 1 263 ? -8.998 0.812 18.026 1.00 98.44 263 ILE A C 1
ATOM 2029 O O . ILE A 1 263 ? -9.320 -0.292 17.577 1.00 98.44 263 ILE A O 1
ATOM 2033 N N . TYR A 1 264 ? -8.571 0.960 19.284 1.00 98.44 264 TYR A N 1
ATOM 2034 C CA . TYR A 1 264 ? -8.493 -0.176 20.199 1.00 98.44 264 TYR A CA 1
ATOM 2035 C C . TYR A 1 264 ? -9.882 -0.755 20.513 1.00 98.44 264 TYR A C 1
ATOM 2037 O O . TYR A 1 264 ? -10.049 -1.975 20.547 1.00 98.44 264 TYR A O 1
ATOM 2045 N N . GLY A 1 265 ? -10.895 0.100 20.662 1.00 98.75 265 GLY A N 1
ATOM 2046 C CA . GLY A 1 265 ? -12.289 -0.296 20.850 1.00 98.75 265 GLY A CA 1
ATOM 2047 C C . GLY A 1 265 ? -12.851 -1.084 19.665 1.00 98.75 265 GLY A C 1
ATOM 2048 O O . GLY A 1 265 ? -13.546 -2.077 19.871 1.00 98.75 265 GLY A O 1
ATOM 2049 N N . VAL A 1 266 ? -12.495 -0.718 18.428 1.00 98.81 266 VAL A N 1
ATOM 2050 C CA . VAL A 1 266 ? -12.843 -1.484 17.217 1.00 98.81 266 VAL A CA 1
ATOM 2051 C C . VAL A 1 266 ? -12.210 -2.876 17.259 1.00 98.81 266 VAL A C 1
ATOM 2053 O O . VAL A 1 266 ? -12.907 -3.874 17.067 1.00 98.81 266 VAL A O 1
ATOM 2056 N N . TYR A 1 267 ? -10.916 -2.972 17.584 1.00 98.75 267 TYR A N 1
ATOM 2057 C CA . TYR A 1 267 ? -10.253 -4.265 17.796 1.00 98.75 267 TYR A CA 1
ATOM 2058 C C . TYR A 1 267 ? -10.982 -5.109 18.856 1.00 98.75 267 TYR A C 1
ATOM 2060 O O . TYR A 1 267 ? -11.242 -6.293 18.632 1.00 98.75 267 TYR A O 1
ATOM 2068 N N . GLN A 1 268 ? -11.354 -4.514 19.993 1.00 98.75 268 GLN A N 1
ATOM 2069 C CA . GLN A 1 268 ? -12.083 -5.218 21.048 1.00 98.75 268 GLN A CA 1
ATOM 2070 C C . GLN A 1 268 ? -13.464 -5.686 20.577 1.00 98.75 268 GLN A C 1
ATOM 2072 O O . GLN A 1 268 ? -13.819 -6.836 20.828 1.00 98.75 268 GLN A O 1
ATOM 2077 N N . TYR A 1 269 ? -14.217 -4.838 19.869 1.00 98.75 269 TYR A N 1
ATOM 2078 C CA . TYR A 1 269 ? -15.550 -5.145 19.345 1.00 98.75 269 TYR A CA 1
ATOM 2079 C C . TYR A 1 269 ? -15.558 -6.427 18.502 1.00 98.75 269 TYR A C 1
ATOM 2081 O O . TYR A 1 269 ? -16.330 -7.349 18.794 1.00 98.75 269 TYR A O 1
ATOM 2089 N N . PHE A 1 270 ? -14.651 -6.529 17.526 1.00 98.81 270 PHE A N 1
ATOM 2090 C CA . PHE A 1 270 ? -14.546 -7.699 16.646 1.00 98.81 270 PHE A CA 1
ATOM 2091 C C . PHE A 1 270 ? -14.076 -8.973 17.359 1.00 98.81 270 PHE A C 1
ATOM 2093 O O . PHE A 1 270 ? -14.286 -10.071 16.851 1.00 98.81 270 PHE A O 1
ATOM 2100 N N . ASN A 1 271 ? -13.487 -8.842 18.550 1.00 98.31 271 ASN A N 1
ATOM 2101 C CA . ASN A 1 271 ? -13.069 -9.961 19.393 1.00 98.31 271 ASN A CA 1
ATOM 2102 C C . ASN A 1 271 ? -14.070 -10.288 20.516 1.00 98.31 271 ASN A C 1
ATOM 2104 O O . ASN A 1 271 ? -13.805 -11.152 21.353 1.00 98.31 271 ASN A O 1
ATOM 2108 N N . THR A 1 272 ? -15.234 -9.630 20.559 1.00 98.62 272 THR A N 1
ATOM 2109 C CA . THR A 1 272 ? -16.287 -9.984 21.518 1.00 98.62 272 THR A CA 1
ATOM 2110 C C . THR A 1 272 ? -16.975 -11.293 21.138 1.00 98.62 272 THR A C 1
ATOM 2112 O O . THR A 1 272 ? -17.225 -11.568 19.965 1.00 98.62 272 THR A O 1
ATOM 2115 N N . GLN A 1 273 ? -17.417 -12.056 22.143 1.00 98.25 273 GLN A N 1
ATOM 2116 C CA . GLN A 1 273 ? -18.255 -13.241 21.920 1.00 98.25 273 GLN A CA 1
ATOM 2117 C C . GLN A 1 273 ? -19.540 -12.903 21.146 1.00 98.25 273 GLN A C 1
ATOM 2119 O O . GLN A 1 273 ? -20.022 -13.707 20.349 1.00 98.25 273 GLN A O 1
ATOM 2124 N N . LYS A 1 274 ? -20.089 -11.699 21.362 1.00 96.81 274 LYS A N 1
ATOM 2125 C CA . LYS A 1 274 ? -21.284 -11.219 20.663 1.00 96.81 274 LYS A CA 1
ATOM 2126 C C . LYS A 1 274 ? -21.051 -11.168 19.155 1.00 96.81 274 LYS A C 1
ATOM 2128 O O . LYS A 1 274 ? -21.837 -11.763 18.429 1.00 96.81 274 LYS A O 1
ATOM 2133 N N . TYR A 1 275 ? -19.982 -10.510 18.703 1.00 98.38 275 TYR A N 1
ATOM 2134 C CA . TYR A 1 275 ? -19.664 -10.460 17.277 1.00 98.38 275 TYR A CA 1
ATOM 2135 C C . TYR A 1 275 ? -19.275 -11.849 16.752 1.00 98.38 275 TYR A C 1
ATOM 2137 O O . TYR A 1 275 ? -19.841 -12.312 15.772 1.00 98.38 275 TYR A O 1
ATOM 2145 N N . LEU A 1 276 ? -18.368 -12.557 17.433 1.00 98.56 276 LEU A N 1
ATOM 2146 C CA . LEU A 1 276 ? -17.823 -13.829 16.944 1.00 98.56 276 LEU A CA 1
ATOM 2147 C C . LEU A 1 276 ? -18.854 -14.962 16.860 1.00 98.56 276 LEU A C 1
ATOM 2149 O O . LEU A 1 276 ? -18.714 -15.841 16.019 1.00 98.56 276 LEU A O 1
ATOM 2153 N N . SER A 1 277 ? -19.898 -14.965 17.692 1.00 98.38 277 SER A N 1
ATOM 2154 C CA . SER A 1 277 ? -20.937 -16.007 17.639 1.00 98.38 277 SER A CA 1
ATOM 2155 C C . SER A 1 277 ? -21.853 -15.902 16.416 1.00 98.38 277 SER A C 1
ATOM 2157 O O . SER A 1 277 ? -22.373 -16.919 15.957 1.00 98.38 277 SER A O 1
ATOM 2159 N N . ASN A 1 278 ? -22.044 -14.692 15.885 1.00 98.12 278 ASN A N 1
ATOM 2160 C CA . ASN A 1 278 ? -22.847 -14.436 14.697 1.00 98.12 278 ASN A CA 1
ATOM 2161 C C . ASN A 1 278 ? -22.459 -13.088 14.047 1.00 98.12 278 ASN A C 1
ATOM 2163 O O . ASN A 1 278 ? -23.182 -12.103 14.224 1.00 98.12 278 ASN A O 1
ATOM 2167 N N . PRO A 1 279 ? -21.318 -13.027 13.334 1.00 98.50 279 PRO A N 1
ATOM 2168 C CA . PRO A 1 279 ? -20.819 -11.827 12.679 1.00 98.50 279 PRO A CA 1
ATOM 2169 C C . PRO A 1 279 ? -21.868 -11.098 11.843 1.00 98.50 279 PRO A C 1
ATOM 2171 O O . PRO A 1 279 ? -22.608 -11.702 11.060 1.00 98.50 279 PRO A O 1
ATOM 2174 N N . THR A 1 280 ? -21.869 -9.777 11.973 1.00 98.69 280 THR A N 1
ATOM 2175 C CA . THR A 1 280 ? -22.495 -8.877 11.005 1.00 98.69 280 THR A CA 1
ATOM 2176 C C . THR A 1 280 ? -21.524 -8.671 9.845 1.00 98.69 280 THR A C 1
ATOM 2178 O O . THR A 1 280 ? -20.331 -8.484 10.058 1.00 98.69 280 THR A O 1
ATOM 2181 N N . LEU A 1 281 ? -22.025 -8.727 8.618 1.00 98.69 281 LEU A N 1
ATOM 2182 C CA . LEU A 1 281 ? -21.271 -8.577 7.377 1.00 98.69 281 LEU A CA 1
ATOM 2183 C C . LEU A 1 281 ? -21.858 -7.426 6.559 1.00 98.69 281 LEU A C 1
ATOM 2185 O O . LEU A 1 281 ? -23.061 -7.176 6.634 1.00 98.69 281 LEU A O 1
ATOM 2189 N N . TYR A 1 282 ? -21.038 -6.748 5.755 1.00 98.69 282 TYR A N 1
ATOM 2190 C CA . TYR A 1 282 ? -21.470 -5.608 4.940 1.00 98.69 282 TYR A CA 1
ATOM 2191 C C . TYR A 1 282 ? -21.426 -5.918 3.438 1.00 98.69 282 TYR A C 1
ATOM 2193 O O . TYR A 1 282 ? -20.438 -6.438 2.925 1.00 98.69 282 TYR A O 1
ATOM 2201 N N . ASN A 1 283 ? -22.497 -5.561 2.719 1.00 97.75 283 ASN A N 1
ATOM 2202 C CA . ASN A 1 283 ? -22.581 -5.661 1.264 1.00 97.75 283 ASN A CA 1
ATOM 2203 C C . ASN A 1 283 ? -22.543 -4.260 0.615 1.00 97.75 283 ASN A C 1
ATOM 2205 O O . ASN A 1 283 ? -23.518 -3.507 0.734 1.00 97.75 283 ASN A O 1
ATOM 2209 N N . PRO A 1 284 ? -21.480 -3.911 -0.136 1.00 95.00 284 PRO A N 1
ATOM 2210 C CA . PRO A 1 284 ? -21.340 -2.593 -0.758 1.00 95.00 284 PRO A CA 1
ATOM 2211 C C . PRO A 1 284 ? -22.306 -2.356 -1.925 1.00 95.00 284 PRO A C 1
ATOM 2213 O O . PRO A 1 284 ? -22.590 -1.210 -2.260 1.00 95.00 284 PRO A O 1
ATOM 2216 N N . ARG A 1 285 ? -22.831 -3.419 -2.550 1.00 93.94 285 ARG A N 1
ATOM 2217 C CA . ARG A 1 285 ? -23.750 -3.314 -3.692 1.00 93.94 285 ARG A CA 1
ATOM 2218 C C . ARG A 1 285 ? -25.151 -2.903 -3.259 1.00 93.94 285 ARG A C 1
ATOM 2220 O O . ARG A 1 285 ? -25.800 -2.132 -3.956 1.00 93.94 285 ARG A O 1
ATOM 2227 N N . THR A 1 286 ? -25.623 -3.443 -2.138 1.00 95.81 286 THR A N 1
ATOM 2228 C CA . THR A 1 286 ? -26.943 -3.126 -1.570 1.00 95.81 286 THR A CA 1
ATOM 2229 C C . THR A 1 286 ? -26.871 -2.055 -0.485 1.00 95.81 286 THR A C 1
ATOM 2231 O O . THR A 1 286 ? -27.912 -1.596 -0.026 1.00 95.81 286 THR A O 1
ATOM 2234 N N . ASN A 1 287 ? -25.657 -1.661 -0.079 1.00 95.44 287 ASN A N 1
ATOM 2235 C CA . ASN A 1 287 ? -25.386 -0.759 1.038 1.00 95.44 287 ASN A CA 1
ATOM 2236 C C . ASN A 1 287 ? -26.123 -1.189 2.322 1.00 95.44 287 ASN A C 1
ATOM 2238 O O . ASN A 1 287 ? -26.752 -0.382 3.003 1.00 95.44 287 ASN A O 1
ATOM 2242 N N . SER A 1 288 ? -26.068 -2.484 2.636 1.00 97.81 288 SER A N 1
ATOM 2243 C CA . SER A 1 288 ? -26.779 -3.077 3.770 1.00 97.81 288 SER A CA 1
ATOM 2244 C C . SER A 1 288 ? -25.901 -4.074 4.514 1.00 97.81 288 SER A C 1
ATOM 2246 O O . SER A 1 288 ? -25.008 -4.688 3.926 1.00 97.81 288 SER A O 1
ATOM 2248 N N . THR A 1 289 ? -26.182 -4.264 5.801 1.00 98.38 289 THR A N 1
ATOM 2249 C CA . THR A 1 289 ? -25.564 -5.319 6.604 1.00 98.38 289 THR A CA 1
ATOM 2250 C C . THR A 1 289 ? -26.460 -6.552 6.694 1.00 98.38 289 THR A C 1
ATOM 2252 O O . THR A 1 289 ? -27.672 -6.476 6.483 1.00 98.38 289 THR A O 1
ATOM 2255 N N . TYR A 1 290 ? -25.861 -7.709 6.964 1.00 98.56 290 TYR A N 1
ATOM 2256 C CA . TYR A 1 290 ? -26.559 -8.982 7.132 1.00 98.56 290 TYR A CA 1
ATOM 2257 C C . TYR A 1 290 ? -25.806 -9.893 8.106 1.00 98.56 290 TYR A C 1
ATOM 2259 O O . TYR A 1 290 ? -24.617 -9.718 8.352 1.00 98.56 290 TYR A O 1
ATOM 2267 N N . SER A 1 291 ? -26.507 -10.862 8.686 1.00 97.81 291 SER A N 1
ATOM 2268 C CA . SER A 1 291 ? -25.924 -11.844 9.603 1.00 97.81 291 SER A CA 1
ATOM 2269 C C . SER A 1 291 ? -25.225 -12.960 8.823 1.00 97.81 291 SER A C 1
ATOM 2271 O O . SER A 1 291 ? -25.757 -13.448 7.826 1.00 97.81 291 SER A O 1
ATOM 2273 N N . SER A 1 292 ? -24.048 -13.396 9.279 1.00 97.50 292 SER A N 1
ATOM 2274 C CA . SER A 1 292 ? -23.338 -14.537 8.684 1.00 97.50 292 SER A CA 1
ATOM 2275 C C . SER A 1 292 ? -24.043 -15.877 8.938 1.00 97.50 292 SER A C 1
ATOM 2277 O O . SER A 1 292 ? -23.797 -16.847 8.219 1.00 97.50 292 SER A O 1
ATOM 2279 N N . HIS A 1 293 ? -24.880 -15.948 9.983 1.00 97.12 293 HIS A N 1
ATOM 2280 C CA . HIS A 1 293 ? -25.506 -17.163 10.512 1.00 97.12 293 HIS A CA 1
ATOM 2281 C C . HIS A 1 293 ? -24.508 -18.270 10.899 1.00 97.12 293 HIS A C 1
ATOM 2283 O O . HIS A 1 293 ? -24.875 -19.443 10.995 1.00 97.12 293 HIS A O 1
ATOM 2289 N N . LYS A 1 294 ? -23.237 -17.912 11.111 1.00 96.56 294 LYS A N 1
ATOM 2290 C CA . LYS A 1 294 ? -22.141 -18.830 11.441 1.00 96.56 294 LYS A CA 1
ATOM 2291 C C . LYS A 1 294 ? -21.158 -18.149 12.373 1.00 96.56 294 LYS A C 1
ATOM 2293 O O . LYS A 1 294 ? -20.785 -17.012 12.118 1.00 96.56 294 LYS A O 1
ATOM 2298 N N . ALA A 1 295 ? -20.685 -18.857 13.392 1.00 97.88 295 ALA A N 1
ATOM 2299 C CA . ALA A 1 295 ? -19.620 -18.338 14.238 1.00 97.88 295 ALA A CA 1
ATOM 2300 C C . ALA A 1 295 ? -18.314 -18.136 13.442 1.00 97.88 295 ALA A C 1
ATOM 2302 O O . ALA A 1 295 ? -18.038 -18.875 12.496 1.00 97.88 295 ALA A O 1
ATOM 2303 N N . SER A 1 296 ? -17.511 -17.162 13.862 1.00 97.88 296 SER A N 1
ATOM 2304 C CA . SER A 1 296 ? -16.167 -16.887 13.353 1.00 97.88 296 SER A CA 1
ATOM 2305 C C . SER A 1 296 ? -15.130 -17.136 14.439 1.00 97.88 296 SER A C 1
ATOM 2307 O O . SER A 1 296 ? -15.364 -16.857 15.616 1.00 97.88 296 SER A O 1
ATOM 2309 N N . ALA A 1 297 ? -13.950 -17.605 14.038 1.00 97.44 297 ALA A N 1
ATOM 2310 C CA . ALA A 1 297 ? -12.774 -17.517 14.892 1.00 97.44 297 ALA A CA 1
ATOM 2311 C C . ALA A 1 297 ? -12.349 -16.041 15.058 1.00 97.44 297 ALA A C 1
ATOM 2313 O O . ALA A 1 297 ? -12.690 -15.209 14.209 1.00 97.44 297 ALA A O 1
ATOM 2314 N N . PRO A 1 298 ? -11.603 -15.691 16.123 1.00 98.12 298 PRO A N 1
ATOM 2315 C CA . PRO A 1 298 ? -10.940 -14.394 16.217 1.00 98.12 298 PRO A CA 1
ATOM 2316 C C . PRO A 1 298 ? -10.062 -14.138 14.986 1.00 98.12 298 PRO A C 1
ATOM 2318 O O . PRO A 1 298 ? -9.221 -14.968 14.642 1.00 98.12 298 PRO A O 1
ATOM 2321 N N . PHE A 1 299 ? -10.263 -12.997 14.329 1.00 98.62 299 PHE A N 1
ATOM 2322 C CA . PHE A 1 299 ? -9.588 -12.666 13.067 1.00 98.62 299 PHE A CA 1
ATOM 2323 C C . PHE A 1 299 ? -9.037 -11.236 13.023 1.00 98.62 299 PHE A C 1
ATOM 2325 O O . PHE A 1 299 ? -8.277 -10.904 12.121 1.00 98.62 299 PHE A O 1
ATOM 2332 N N . VAL A 1 300 ? -9.374 -10.385 13.999 1.00 98.88 300 VAL A N 1
ATOM 2333 C CA . VAL A 1 300 ? -8.873 -9.006 14.077 1.00 98.88 300 VAL A CA 1
ATOM 2334 C C . VAL A 1 300 ? -7.778 -8.914 15.132 1.00 98.88 300 VAL A C 1
ATOM 2336 O O . VAL A 1 300 ? -7.995 -9.232 16.300 1.00 98.88 300 VAL A O 1
ATOM 2339 N N . SER A 1 301 ? -6.605 -8.442 14.731 1.00 98.75 301 SER A N 1
ATOM 2340 C CA . SER A 1 301 ? -5.435 -8.221 15.578 1.00 98.75 301 SER A CA 1
ATOM 2341 C C . SER A 1 301 ? -5.052 -6.741 15.604 1.00 98.75 301 SER A C 1
ATOM 2343 O O . SER A 1 301 ? -5.258 -6.021 14.631 1.00 98.75 301 SER A O 1
ATOM 2345 N N . TYR A 1 302 ? -4.464 -6.285 16.711 1.00 98.56 302 TYR A N 1
ATOM 2346 C CA . TYR A 1 302 ? -3.978 -4.913 16.871 1.00 98.56 302 TYR A CA 1
ATOM 2347 C C . TYR A 1 302 ? -2.448 -4.869 16.835 1.00 98.56 302 TYR A C 1
ATOM 2349 O O . TYR A 1 302 ? -1.779 -5.594 17.581 1.00 98.56 302 TYR A O 1
ATOM 2357 N N . PHE A 1 303 ? -1.901 -4.012 15.976 1.00 98.25 303 PHE A N 1
ATOM 2358 C CA . PHE A 1 303 ? -0.482 -3.695 15.906 1.00 98.25 303 PHE A CA 1
ATOM 2359 C C . PHE A 1 303 ? -0.242 -2.304 16.498 1.00 98.25 303 PHE A C 1
ATOM 2361 O O . PHE A 1 303 ? -0.525 -1.280 15.874 1.00 98.25 303 PHE A O 1
ATOM 2368 N N . ASN A 1 304 ? 0.277 -2.281 17.727 1.00 95.38 304 ASN A N 1
ATOM 2369 C CA . ASN A 1 304 ? 0.633 -1.044 18.409 1.00 95.38 304 ASN A CA 1
ATOM 2370 C C . ASN A 1 304 ? 1.947 -0.491 17.841 1.00 95.38 304 ASN A C 1
ATOM 2372 O O . ASN A 1 304 ? 2.994 -1.125 17.951 1.00 95.38 304 ASN A O 1
ATOM 2376 N N . THR A 1 305 ? 1.878 0.703 17.269 1.00 92.94 305 THR A N 1
ATOM 2377 C CA . THR A 1 305 ? 2.999 1.420 16.654 1.00 92.94 305 THR A CA 1
ATOM 2378 C C . THR A 1 305 ? 3.687 2.409 17.592 1.00 92.94 305 THR A C 1
ATOM 2380 O O . THR A 1 305 ? 4.691 3.021 17.218 1.00 92.94 305 THR A O 1
ATOM 2383 N N . THR A 1 306 ? 3.191 2.543 18.825 1.00 90.25 306 THR A N 1
ATOM 2384 C CA . THR A 1 306 ? 3.785 3.404 19.855 1.00 90.25 306 THR A CA 1
ATOM 2385 C C . THR A 1 306 ? 5.258 3.052 20.063 1.00 90.25 306 THR A C 1
ATOM 2387 O O . THR A 1 306 ? 5.605 1.897 20.308 1.00 90.25 306 THR A O 1
ATOM 2390 N N . GLY A 1 307 ? 6.129 4.059 19.982 1.00 88.94 307 GLY A N 1
ATOM 2391 C CA . GLY A 1 307 ? 7.569 3.911 20.221 1.00 88.94 307 GLY A CA 1
ATOM 2392 C C . GLY A 1 307 ? 8.393 3.371 19.045 1.00 88.94 307 GLY A C 1
ATOM 2393 O O . GLY A 1 307 ? 9.619 3.388 19.134 1.00 88.94 307 GLY A O 1
ATOM 2394 N N . ILE A 1 308 ? 7.771 2.947 17.935 1.00 92.25 308 ILE A N 1
ATOM 2395 C CA . ILE A 1 308 ? 8.507 2.508 16.731 1.00 92.25 308 ILE A CA 1
ATOM 2396 C C . ILE A 1 308 ? 9.254 3.680 16.090 1.00 92.25 308 ILE A C 1
ATOM 2398 O O . ILE A 1 308 ? 10.415 3.553 15.700 1.00 92.25 308 ILE A O 1
ATOM 2402 N N . MET A 1 309 ? 8.576 4.820 15.974 1.00 91.75 309 MET A N 1
ATOM 2403 C CA . MET A 1 309 ? 9.133 6.038 15.399 1.00 91.75 309 MET A CA 1
ATOM 2404 C C . MET A 1 309 ? 9.567 7.014 16.486 1.00 91.75 309 MET A C 1
ATOM 2406 O O . MET A 1 309 ? 9.020 7.027 17.588 1.00 91.75 309 MET A O 1
ATOM 2410 N N . GLN A 1 310 ? 10.531 7.856 16.140 1.00 90.81 310 GLN A N 1
ATOM 2411 C CA . GLN A 1 310 ? 11.048 8.963 16.932 1.00 90.81 310 GLN A CA 1
ATOM 2412 C C . GLN A 1 310 ? 10.849 10.280 16.177 1.00 90.81 310 GLN A C 1
ATOM 2414 O O . GLN A 1 310 ? 10.562 10.283 14.983 1.00 90.81 310 GLN A O 1
ATOM 2419 N N . HIS A 1 311 ? 11.029 11.415 16.855 1.00 90.50 311 HIS A N 1
ATOM 2420 C CA . HIS A 1 311 ? 10.783 12.738 16.263 1.00 90.50 311 HIS A CA 1
ATOM 2421 C C . HIS A 1 311 ? 11.508 12.979 14.921 1.00 90.50 311 HIS A C 1
ATOM 2423 O O . HIS A 1 311 ? 10.949 13.602 14.027 1.00 90.50 311 HIS A O 1
ATOM 2429 N N . ASN A 1 312 ? 12.723 12.449 14.758 1.00 90.69 312 ASN A N 1
ATOM 2430 C CA . ASN A 1 312 ? 13.553 12.579 13.558 1.00 90.69 312 ASN A CA 1
ATOM 2431 C C . ASN A 1 312 ? 13.227 11.545 12.469 1.00 90.69 312 ASN A C 1
ATOM 2433 O O . ASN A 1 312 ? 13.808 11.589 11.388 1.00 90.69 312 ASN A O 1
ATOM 2437 N N . ASP A 1 313 ? 12.307 10.621 12.744 1.00 92.50 313 ASP A N 1
ATOM 2438 C CA . ASP A 1 313 ? 11.727 9.735 11.738 1.00 92.50 313 ASP A CA 1
ATOM 2439 C C . ASP A 1 313 ? 10.566 10.407 10.995 1.00 92.50 313 ASP A C 1
ATOM 2441 O O . ASP A 1 313 ? 10.027 9.810 10.071 1.00 92.50 313 ASP A O 1
ATOM 2445 N N . ILE A 1 314 ? 10.190 11.634 11.374 1.00 88.25 314 ILE A N 1
ATOM 2446 C CA . ILE A 1 314 ? 9.203 12.458 10.679 1.00 88.25 314 ILE A CA 1
ATOM 2447 C C . ILE A 1 314 ? 9.922 13.527 9.852 1.00 88.25 314 ILE A C 1
ATOM 2449 O O . ILE A 1 314 ? 10.765 14.270 10.351 1.00 88.25 314 ILE A O 1
ATOM 2453 N N . GLY A 1 315 ? 9.594 13.570 8.569 1.00 80.62 315 GLY A N 1
ATOM 2454 C CA . GLY A 1 315 ? 10.099 14.491 7.569 1.00 80.62 315 GLY A CA 1
ATOM 2455 C C . GLY A 1 315 ? 9.097 15.595 7.207 1.00 80.62 315 GLY A C 1
ATOM 2456 O O . GLY A 1 315 ? 8.248 15.981 8.020 1.00 80.62 315 GLY A O 1
ATOM 2457 N N . PRO A 1 316 ? 9.208 16.149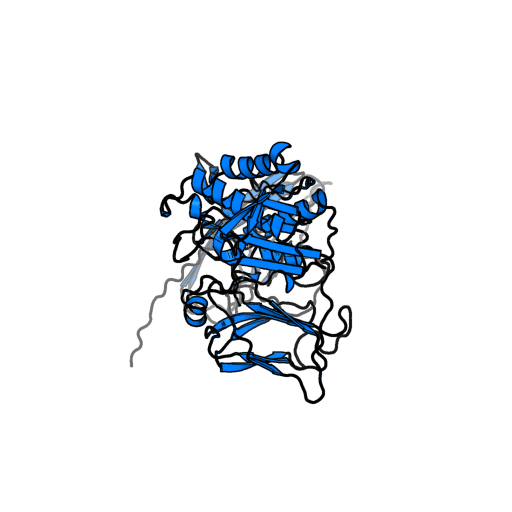 5.985 1.00 74.69 316 PRO A N 1
ATOM 2458 C CA . PRO A 1 316 ? 8.327 17.204 5.495 1.00 74.69 316 PRO A CA 1
ATOM 2459 C C . PRO A 1 316 ? 6.838 16.861 5.626 1.00 74.69 316 PRO A C 1
ATOM 2461 O O . PRO A 1 316 ? 6.435 15.702 5.584 1.00 74.69 316 PRO A O 1
ATOM 2464 N N . ALA A 1 317 ? 6.007 17.894 5.782 1.00 83.12 317 ALA A N 1
ATOM 2465 C CA . ALA A 1 317 ? 4.555 17.765 5.936 1.00 83.12 317 ALA A CA 1
ATOM 2466 C C . ALA A 1 317 ? 4.100 16.849 7.095 1.00 83.12 317 ALA A C 1
ATOM 2468 O O . ALA A 1 317 ? 2.978 16.353 7.060 1.00 83.12 317 ALA A O 1
ATOM 2469 N N . TYR A 1 318 ? 4.941 16.625 8.112 1.00 86.75 318 TYR A N 1
ATOM 2470 C CA . TYR A 1 318 ? 4.660 15.746 9.256 1.00 86.75 318 TYR A CA 1
ATOM 2471 C C . TYR A 1 318 ? 4.463 14.258 8.895 1.00 86.75 318 TYR A C 1
ATOM 2473 O O . TYR A 1 318 ? 3.808 13.522 9.630 1.00 86.75 318 TYR A O 1
ATOM 2481 N N . HIS A 1 319 ? 5.052 13.801 7.786 1.00 92.00 319 HIS A N 1
ATOM 2482 C CA . HIS A 1 319 ? 5.000 12.404 7.333 1.00 92.00 319 HIS A CA 1
ATOM 2483 C C . HIS A 1 319 ? 6.289 11.647 7.669 1.00 92.00 319 HIS A C 1
ATOM 2485 O O . HIS A 1 319 ? 7.310 12.290 7.896 1.00 92.00 319 HIS A O 1
ATOM 2491 N N . PRO A 1 320 ? 6.295 10.304 7.737 1.00 92.12 320 PRO A N 1
ATOM 2492 C CA . PRO A 1 320 ? 7.520 9.568 8.008 1.00 92.12 320 PRO A CA 1
ATOM 2493 C C . PRO A 1 320 ? 8.563 9.784 6.904 1.00 92.12 320 PRO A C 1
ATOM 2495 O O . PRO A 1 320 ? 8.227 9.923 5.736 1.00 92.12 320 PRO A O 1
ATOM 2498 N N . THR A 1 321 ? 9.839 9.809 7.278 1.00 91.50 321 THR A N 1
ATOM 2499 C CA . THR A 1 321 ? 10.959 9.732 6.331 1.00 91.50 321 THR A CA 1
ATOM 2500 C C . THR A 1 321 ? 11.106 8.306 5.802 1.00 91.50 321 THR A C 1
ATOM 2502 O O . THR A 1 321 ? 10.578 7.368 6.407 1.00 91.50 321 THR A O 1
ATOM 2505 N N . ASP A 1 322 ? 11.922 8.096 4.762 1.00 90.38 322 ASP A N 1
ATOM 2506 C CA . ASP A 1 322 ? 12.272 6.745 4.292 1.00 90.38 322 ASP A CA 1
ATOM 2507 C C . ASP A 1 322 ? 12.736 5.837 5.453 1.00 90.38 322 ASP A C 1
ATOM 2509 O O . ASP A 1 322 ? 12.320 4.684 5.562 1.00 90.38 322 ASP A O 1
ATOM 2513 N N . VAL A 1 323 ? 13.526 6.367 6.398 1.00 91.38 323 VAL A N 1
ATOM 2514 C CA . VAL A 1 323 ? 13.960 5.624 7.597 1.00 91.38 323 VAL A CA 1
ATOM 2515 C C . VAL A 1 323 ? 12.782 5.281 8.511 1.00 91.38 323 VAL A C 1
ATOM 2517 O O . VAL A 1 323 ? 12.703 4.155 9.009 1.00 91.38 323 VAL A O 1
ATOM 2520 N N . GLY A 1 324 ? 11.851 6.215 8.719 1.00 92.00 324 GLY A N 1
ATOM 2521 C CA . GLY A 1 324 ? 10.614 5.965 9.459 1.00 92.00 324 GLY A CA 1
ATOM 2522 C C . GLY A 1 324 ? 9.785 4.842 8.830 1.00 92.00 324 GLY A C 1
ATOM 2523 O O . GLY A 1 324 ? 9.372 3.910 9.525 1.00 92.00 324 GLY A O 1
ATOM 2524 N N . HIS A 1 325 ? 9.631 4.854 7.505 1.00 94.12 325 HIS A N 1
ATOM 2525 C CA . HIS A 1 325 ? 8.944 3.793 6.768 1.00 94.12 325 HIS A CA 1
ATOM 2526 C C . HIS A 1 325 ? 9.625 2.432 6.902 1.00 94.12 325 HIS A C 1
ATOM 2528 O O . HIS A 1 325 ? 8.947 1.433 7.147 1.00 94.12 325 HIS A O 1
ATOM 2534 N N . ILE A 1 326 ? 10.954 2.383 6.814 1.00 93.81 326 ILE A N 1
ATOM 2535 C CA . ILE A 1 326 ? 11.734 1.154 7.011 1.00 93.81 326 ILE A CA 1
ATOM 2536 C C . ILE A 1 326 ? 11.542 0.621 8.434 1.00 93.81 326 ILE A C 1
ATOM 2538 O O . ILE A 1 326 ? 11.358 -0.588 8.615 1.00 93.81 326 ILE A O 1
ATOM 2542 N N . LYS A 1 327 ? 11.554 1.488 9.456 1.00 94.50 327 LYS A N 1
ATOM 2543 C CA . LYS A 1 327 ? 11.313 1.082 10.850 1.00 94.50 327 LYS A CA 1
ATOM 2544 C C . LYS A 1 327 ? 9.934 0.452 11.010 1.00 94.50 327 LYS A C 1
ATOM 2546 O O . LYS A 1 327 ? 9.849 -0.658 11.540 1.00 94.50 327 LYS A O 1
ATOM 2551 N N . VAL A 1 328 ? 8.882 1.111 10.520 1.00 96.31 328 VAL A N 1
ATOM 2552 C CA . VAL A 1 328 ? 7.509 0.582 10.565 1.00 96.31 328 VAL A CA 1
ATOM 2553 C C . VAL A 1 328 ? 7.419 -0.746 9.816 1.00 96.31 328 VAL A C 1
ATOM 2555 O O . VAL A 1 328 ? 6.938 -1.726 10.387 1.00 96.31 328 VAL A O 1
ATOM 2558 N N . ALA A 1 329 ? 7.956 -0.821 8.595 1.00 97.06 329 ALA A N 1
ATOM 2559 C CA . ALA A 1 329 ? 7.947 -2.043 7.798 1.00 97.06 329 ALA A CA 1
ATOM 2560 C C . ALA A 1 329 ? 8.652 -3.199 8.519 1.00 97.06 329 ALA A C 1
ATOM 2562 O O . ALA A 1 329 ? 8.110 -4.299 8.592 1.00 97.06 329 ALA A O 1
ATOM 2563 N N . SER A 1 330 ? 9.824 -2.947 9.109 1.00 95.31 330 SER A N 1
ATOM 2564 C CA . SER A 1 330 ? 10.615 -3.956 9.824 1.00 95.31 330 SER A CA 1
ATOM 2565 C C . SER A 1 330 ? 9.879 -4.509 11.044 1.00 95.31 330 SER A C 1
ATOM 2567 O O . SER A 1 330 ? 9.847 -5.722 11.251 1.00 95.31 330 SER A O 1
ATOM 2569 N N . HIS A 1 331 ? 9.248 -3.641 11.839 1.00 97.56 331 HIS A N 1
ATOM 2570 C CA . HIS A 1 331 ? 8.481 -4.064 13.013 1.00 97.56 331 HIS A CA 1
ATOM 2571 C C . HIS A 1 331 ? 7.202 -4.804 12.613 1.00 97.56 331 HIS A C 1
ATOM 2573 O O . HIS A 1 331 ? 6.872 -5.817 13.227 1.00 97.56 331 HIS A O 1
ATOM 2579 N N . LEU A 1 332 ? 6.520 -4.356 11.556 1.00 98.44 332 LEU A N 1
ATOM 2580 C CA . LEU A 1 332 ? 5.335 -5.030 11.033 1.00 98.44 332 LEU A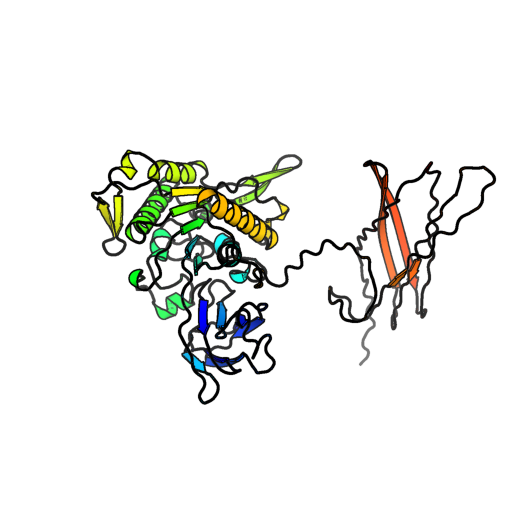 CA 1
ATOM 2581 C C . LEU A 1 332 ? 5.677 -6.410 10.447 1.00 98.44 332 LEU A C 1
ATOM 2583 O O . LEU A 1 332 ? 4.964 -7.373 10.714 1.00 98.44 332 LEU A O 1
ATOM 2587 N N . ILE A 1 333 ? 6.803 -6.551 9.738 1.00 97.81 333 ILE A N 1
ATOM 2588 C CA . ILE A 1 333 ? 7.319 -7.850 9.274 1.00 97.81 333 ILE A CA 1
ATOM 2589 C C . ILE A 1 333 ? 7.553 -8.793 10.464 1.00 97.81 333 ILE A C 1
ATOM 2591 O O . ILE A 1 333 ? 7.129 -9.950 10.426 1.00 97.81 333 ILE A O 1
ATOM 2595 N N . GLN A 1 334 ? 8.196 -8.318 11.540 1.00 97.50 334 GLN A N 1
ATOM 2596 C CA . GLN A 1 334 ? 8.413 -9.140 12.737 1.00 97.50 334 GLN A CA 1
ATOM 2597 C C . GLN A 1 334 ? 7.104 -9.491 13.447 1.00 97.50 334 GLN A C 1
ATOM 2599 O O . GLN A 1 334 ? 6.939 -10.625 13.901 1.00 97.50 334 GLN A O 1
ATOM 2604 N N . TYR A 1 335 ? 6.153 -8.561 13.510 1.00 98.25 335 TYR A N 1
ATOM 2605 C CA . TYR A 1 335 ? 4.825 -8.832 14.047 1.00 98.25 335 TYR A CA 1
ATOM 2606 C C . TYR A 1 335 ? 4.123 -9.922 13.240 1.00 98.25 335 TYR A C 1
ATOM 2608 O O . TYR A 1 335 ? 3.668 -10.907 13.812 1.00 98.25 335 TYR A O 1
ATOM 2616 N N . VAL A 1 336 ? 4.108 -9.808 11.910 1.00 98.25 336 VAL A N 1
ATOM 2617 C CA . VAL A 1 336 ? 3.476 -10.792 11.025 1.00 98.25 336 VAL A CA 1
ATOM 2618 C C . VAL A 1 336 ? 4.119 -12.170 11.187 1.00 98.25 336 VAL A C 1
ATOM 2620 O O . VAL A 1 336 ? 3.422 -13.169 11.383 1.00 98.25 336 VAL A O 1
ATOM 2623 N N . LYS A 1 337 ? 5.454 -12.224 11.201 1.00 96.31 337 LYS A N 1
ATOM 2624 C CA . LYS A 1 337 ? 6.210 -13.456 11.434 1.00 96.31 337 LYS A CA 1
ATOM 2625 C C . LYS A 1 337 ? 5.851 -14.109 12.769 1.00 96.31 337 LYS A C 1
ATOM 2627 O O . LYS A 1 337 ? 5.603 -15.308 12.805 1.00 96.31 337 LYS A O 1
ATOM 2632 N N . THR A 1 338 ? 5.852 -13.345 13.859 1.00 96.69 338 THR A N 1
ATOM 2633 C CA . THR A 1 338 ? 5.656 -13.884 15.216 1.00 96.69 338 THR A CA 1
ATOM 2634 C C . THR A 1 338 ? 4.198 -14.229 15.506 1.00 96.69 338 THR A C 1
ATOM 2636 O O . THR A 1 338 ? 3.928 -15.262 16.113 1.00 96.69 338 THR A O 1
ATOM 2639 N N . LYS A 1 339 ? 3.254 -13.400 15.050 1.00 97.69 339 LYS A N 1
ATOM 2640 C CA . LYS A 1 339 ? 1.821 -13.552 15.316 1.00 97.69 339 LYS A CA 1
ATOM 2641 C C . LYS A 1 339 ? 1.160 -14.611 14.436 1.00 97.69 339 LYS A C 1
ATOM 2643 O O . LYS A 1 339 ? 0.319 -15.352 14.935 1.00 97.69 339 LYS A O 1
ATOM 2648 N N . PHE A 1 340 ? 1.535 -14.685 13.158 1.00 97.06 340 PHE A N 1
ATOM 2649 C CA . PHE A 1 340 ? 0.877 -15.551 12.169 1.00 97.06 340 PHE A CA 1
ATOM 2650 C C . PHE A 1 340 ? 1.778 -16.672 11.648 1.00 97.06 340 PHE A C 1
ATOM 2652 O O . PHE A 1 340 ? 1.373 -17.423 10.766 1.00 97.06 340 PHE A O 1
ATOM 2659 N N . ASN A 1 341 ? 2.994 -16.807 12.189 1.00 95.94 341 ASN A N 1
ATOM 2660 C CA . ASN A 1 341 ? 3.971 -17.815 11.776 1.00 95.94 341 ASN A CA 1
ATOM 2661 C C . ASN A 1 341 ? 4.302 -17.745 10.273 1.00 95.94 341 ASN A C 1
ATOM 2663 O O . ASN A 1 341 ? 4.389 -18.761 9.584 1.00 95.94 341 ASN A O 1
ATOM 2667 N N . TRP A 1 342 ? 4.465 -16.529 9.748 1.00 95.94 342 TRP A N 1
ATOM 2668 C CA . TRP A 1 342 ? 4.899 -16.289 8.370 1.00 95.94 342 TRP A CA 1
ATOM 2669 C C . TRP A 1 342 ? 6.432 -16.192 8.312 1.00 95.94 342 TRP A C 1
ATOM 2671 O O . TRP A 1 342 ? 6.980 -15.119 8.576 1.00 95.94 342 TRP A O 1
ATOM 2681 N N . PRO A 1 343 ? 7.170 -17.277 7.989 1.00 93.25 343 PRO A N 1
ATOM 2682 C CA . PRO A 1 343 ? 8.616 -17.207 7.798 1.00 93.25 343 PRO A CA 1
ATOM 2683 C C . PRO A 1 343 ? 8.988 -16.216 6.695 1.00 93.25 343 PRO A C 1
ATOM 2685 O O . PRO A 1 343 ? 8.247 -16.048 5.725 1.00 93.25 343 PRO A O 1
ATOM 2688 N N . LEU A 1 344 ? 10.159 -15.600 6.854 1.00 93.62 344 LEU A N 1
ATOM 2689 C CA . LEU A 1 344 ? 10.709 -14.639 5.904 1.00 93.62 344 LEU A CA 1
ATOM 2690 C C . LEU A 1 344 ? 11.378 -15.385 4.753 1.00 93.62 344 LEU A C 1
ATOM 2692 O O . LEU A 1 344 ? 12.220 -16.252 4.988 1.00 93.62 344 LEU A O 1
ATOM 2696 N N . TYR A 1 345 ? 11.013 -15.025 3.528 1.00 92.88 345 TYR A N 1
ATOM 2697 C CA . TYR A 1 345 ? 11.556 -15.612 2.304 1.00 92.88 345 TYR A CA 1
ATOM 2698 C C . TYR A 1 345 ? 12.336 -14.614 1.444 1.00 92.88 345 TYR A C 1
ATOM 2700 O O . TYR A 1 345 ? 12.964 -15.021 0.471 1.00 92.88 345 TYR A O 1
ATOM 2708 N N . ALA A 1 346 ? 12.316 -13.319 1.770 1.00 89.25 346 ALA A N 1
ATOM 2709 C CA . ALA A 1 346 ? 13.126 -12.334 1.064 1.00 89.25 346 ALA A CA 1
ATOM 2710 C C . ALA A 1 346 ? 14.605 -12.504 1.450 1.00 89.25 346 ALA A C 1
ATOM 2712 O O . ALA A 1 346 ? 14.995 -12.214 2.579 1.00 89.25 346 ALA A O 1
ATOM 2713 N N . THR A 1 347 ? 15.425 -12.993 0.519 1.00 85.50 347 THR A N 1
ATOM 2714 C CA . THR A 1 347 ? 16.857 -13.264 0.755 1.00 85.50 347 THR A CA 1
ATOM 2715 C C . THR A 1 347 ? 17.775 -12.726 -0.343 1.00 85.50 347 THR A C 1
ATOM 2717 O O . THR A 1 347 ? 18.944 -13.099 -0.384 1.00 85.50 347 THR A O 1
ATOM 2720 N N . GLY A 1 348 ? 17.266 -11.915 -1.274 1.00 84.19 348 GLY A N 1
ATOM 2721 C CA . GLY A 1 348 ? 18.039 -11.521 -2.454 1.00 84.19 348 GLY A CA 1
ATOM 2722 C C . GLY A 1 348 ? 17.605 -10.205 -3.086 1.00 84.19 348 GLY A C 1
ATOM 2723 O O . GLY A 1 348 ? 18.417 -9.288 -3.100 1.00 84.19 348 GLY A O 1
ATOM 2724 N N . PRO A 1 349 ? 16.369 -10.096 -3.611 1.00 85.50 349 PRO A N 1
ATOM 2725 C CA . PRO A 1 349 ? 15.981 -8.925 -4.385 1.00 85.50 349 PRO A CA 1
ATOM 2726 C C . PRO A 1 349 ? 16.069 -7.622 -3.602 1.00 85.50 349 PRO A C 1
ATOM 2728 O O . PRO A 1 349 ? 15.744 -7.595 -2.411 1.00 85.50 349 PRO A O 1
ATOM 2731 N N . GLU A 1 350 ? 16.421 -6.538 -4.295 1.00 86.31 350 GLU A N 1
ATOM 2732 C CA . GLU A 1 350 ? 16.328 -5.197 -3.728 1.00 86.31 350 GLU A CA 1
ATOM 2733 C C . GLU A 1 350 ? 14.880 -4.927 -3.289 1.00 86.31 350 GLU A C 1
ATOM 2735 O O . GLU A 1 350 ? 13.914 -5.147 -4.037 1.00 86.31 350 GLU A O 1
ATOM 2740 N N . VAL A 1 351 ? 14.733 -4.471 -2.044 1.00 87.88 351 VAL A N 1
ATOM 2741 C CA . VAL A 1 351 ? 13.458 -3.991 -1.512 1.00 87.88 351 VAL A CA 1
ATOM 2742 C C . VAL A 1 351 ? 13.444 -2.475 -1.617 1.00 87.88 351 VAL A C 1
ATOM 2744 O O . VAL A 1 351 ? 12.760 -1.954 -2.492 1.00 87.88 351 VAL A O 1
ATOM 2747 N N . PHE A 1 352 ? 14.222 -1.777 -0.790 1.00 85.19 352 PHE A N 1
ATOM 2748 C CA . PHE A 1 352 ? 14.316 -0.320 -0.815 1.00 85.19 352 PHE A CA 1
ATOM 2749 C C . PHE A 1 352 ? 15.492 0.139 -1.674 1.00 85.19 352 PHE A C 1
ATOM 2751 O O . PHE A 1 352 ? 16.622 -0.292 -1.447 1.00 85.19 352 PHE A O 1
ATOM 2758 N N . HIS A 1 353 ? 15.202 1.018 -2.632 1.00 81.62 353 HIS A N 1
ATOM 2759 C CA . HIS A 1 353 ? 16.193 1.535 -3.568 1.00 81.62 353 HIS A CA 1
ATOM 2760 C C . HIS A 1 353 ? 17.264 2.381 -2.878 1.00 81.62 353 HIS A C 1
ATOM 2762 O O . HIS A 1 353 ? 16.949 3.103 -1.928 1.00 81.62 353 HIS A O 1
ATOM 2768 N N . ASP A 1 354 ? 18.511 2.292 -3.351 1.00 71.12 354 ASP A N 1
ATOM 2769 C CA . ASP A 1 354 ? 19.659 3.105 -2.909 1.00 71.12 354 ASP A CA 1
ATOM 2770 C C . ASP A 1 354 ? 19.888 3.116 -1.382 1.00 71.12 354 ASP A C 1
ATOM 2772 O O . ASP A 1 354 ? 20.585 3.968 -0.820 1.00 71.12 354 ASP A O 1
ATOM 2776 N N . THR A 1 355 ? 19.334 2.130 -0.673 1.00 65.25 355 THR A N 1
ATOM 2777 C CA . THR A 1 355 ? 19.432 2.048 0.782 1.00 65.25 355 THR A CA 1
ATOM 2778 C C . THR A 1 355 ? 20.696 1.282 1.164 1.00 65.25 355 THR A C 1
ATOM 2780 O O . THR A 1 355 ? 20.688 0.085 1.447 1.00 65.25 355 THR A O 1
ATOM 2783 N N . LEU A 1 356 ? 21.824 1.988 1.165 1.00 55.09 356 LEU A N 1
ATOM 2784 C CA . LEU A 1 356 ? 23.116 1.453 1.590 1.00 55.09 356 LEU A CA 1
ATOM 2785 C C . LEU A 1 356 ? 23.270 1.537 3.118 1.00 55.09 356 LEU A C 1
ATOM 2787 O O . LEU A 1 356 ? 23.692 2.556 3.665 1.00 55.09 356 LEU A O 1
ATOM 2791 N N . TYR A 1 357 ? 22.996 0.436 3.824 1.00 46.38 357 TYR A N 1
ATOM 2792 C CA . TYR A 1 357 ? 23.334 0.290 5.247 1.00 46.38 357 TYR A CA 1
ATOM 2793 C C . TYR A 1 357 ? 24.816 -0.045 5.421 1.00 46.38 357 TYR A C 1
ATOM 2795 O O . TYR A 1 357 ? 25.188 -1.186 5.690 1.00 46.38 357 TYR A O 1
ATOM 2803 N N . VAL A 1 358 ? 25.697 0.938 5.254 1.00 36.28 358 VAL A N 1
ATOM 2804 C CA . VAL A 1 358 ? 27.123 0.722 5.518 1.00 36.28 358 VAL A CA 1
ATOM 2805 C C . VAL A 1 358 ? 27.437 1.135 6.953 1.00 36.28 358 VAL A C 1
ATOM 2807 O O . VAL A 1 358 ? 27.559 2.320 7.251 1.00 36.28 358 VAL A O 1
ATOM 2810 N N . SER A 1 359 ? 27.669 0.168 7.846 1.00 32.31 359 SER A N 1
ATOM 2811 C CA . SER A 1 359 ? 28.580 0.421 8.965 1.00 32.31 359 SER A CA 1
ATOM 2812 C C . SER A 1 359 ? 29.993 0.394 8.385 1.00 32.31 359 SER A C 1
ATOM 2814 O O . SER A 1 359 ? 30.551 -0.681 8.159 1.00 32.31 359 SER A O 1
ATOM 2816 N N . GLN A 1 360 ? 30.570 1.549 8.053 1.00 30.58 360 GLN A N 1
ATOM 2817 C CA . GLN A 1 360 ? 31.950 1.572 7.571 1.00 30.58 360 GLN A CA 1
ATOM 2818 C C . GLN A 1 360 ? 32.886 1.152 8.711 1.00 30.58 360 GLN A C 1
ATOM 2820 O O . GLN A 1 360 ? 33.249 1.954 9.563 1.00 30.58 360 GLN A O 1
ATOM 2825 N N . SER A 1 361 ? 33.305 -0.111 8.711 1.00 27.67 361 SER A N 1
ATOM 2826 C CA . SER A 1 361 ? 34.632 -0.486 9.194 1.00 27.67 361 SER A CA 1
ATOM 2827 C C . SER A 1 361 ? 35.517 -0.663 7.966 1.00 27.67 361 SER A C 1
ATOM 2829 O O . SER A 1 361 ? 35.353 -1.652 7.254 1.00 27.67 361 SER A O 1
ATOM 2831 N N . PRO A 1 362 ? 36.446 0.256 7.660 1.00 36.50 362 PRO A N 1
ATOM 2832 C CA . PRO A 1 362 ? 37.474 -0.050 6.689 1.00 36.50 362 PRO A CA 1
ATOM 2833 C C . PRO A 1 362 ? 38.533 -0.887 7.409 1.00 36.50 362 PRO A C 1
ATOM 2835 O O . PRO A 1 362 ? 38.977 -0.506 8.485 1.00 36.50 362 PRO A O 1
ATOM 2838 N N . ILE A 1 363 ? 38.909 -2.032 6.846 1.00 29.16 363 ILE A N 1
ATOM 2839 C CA . ILE A 1 363 ? 40.293 -2.513 6.685 1.00 29.16 363 ILE A CA 1
ATOM 2840 C C . ILE A 1 363 ? 40.193 -3.891 6.018 1.00 29.16 363 ILE A C 1
ATOM 2842 O O . ILE A 1 363 ? 39.919 -4.900 6.661 1.00 29.16 363 ILE A O 1
ATOM 2846 N N . SER A 1 364 ? 40.434 -3.945 4.711 1.00 24.59 364 SER A N 1
ATOM 2847 C CA . SER A 1 364 ? 41.560 -4.703 4.145 1.00 24.59 364 SER A CA 1
ATOM 2848 C C . SER A 1 364 ? 41.586 -4.594 2.613 1.00 24.59 364 SER A C 1
ATOM 2850 O O . SER A 1 364 ? 40.593 -4.814 1.934 1.00 24.59 364 SER A O 1
ATOM 2852 N N . SER A 1 365 ? 42.768 -4.224 2.106 1.00 24.47 365 SER A N 1
ATOM 2853 C CA . SER A 1 365 ? 43.285 -4.401 0.736 1.00 24.47 365 SER A CA 1
ATOM 2854 C C . SER A 1 365 ? 42.519 -3.820 -0.471 1.00 24.47 365 SER A C 1
ATOM 2856 O O . SER A 1 365 ? 41.630 -4.438 -1.036 1.00 24.47 365 SER A O 1
ATOM 2858 N N . ILE A 1 366 ? 43.000 -2.654 -0.921 1.00 27.89 366 ILE A N 1
ATOM 2859 C CA . ILE A 1 366 ? 43.403 -2.298 -2.301 1.00 27.89 366 ILE A CA 1
ATOM 2860 C C . ILE A 1 366 ? 42.800 -3.151 -3.442 1.00 27.89 366 ILE A C 1
ATOM 2862 O O . ILE A 1 366 ? 43.274 -4.250 -3.705 1.00 27.89 366 ILE A O 1
ATOM 2866 N N . SER A 1 367 ? 41.912 -2.570 -4.254 1.00 24.44 367 SER A N 1
ATOM 2867 C CA . SER A 1 367 ? 42.211 -2.222 -5.657 1.00 24.44 367 SER A CA 1
ATOM 2868 C C . SER A 1 367 ? 41.083 -1.369 -6.257 1.00 24.44 367 SER A C 1
ATOM 2870 O O . SER A 1 367 ? 39.956 -1.342 -5.778 1.00 24.44 367 SER A O 1
ATOM 2872 N N . SER A 1 368 ? 41.451 -0.583 -7.259 1.00 31.00 368 SER A N 1
ATOM 2873 C CA . SER A 1 368 ? 40.687 0.470 -7.927 1.00 31.00 368 SER A CA 1
ATOM 2874 C C . SER A 1 368 ? 39.287 0.076 -8.425 1.00 31.00 368 SER A C 1
ATOM 2876 O O . SER A 1 368 ? 39.184 -0.779 -9.301 1.00 31.00 368 SER A O 1
ATOM 2878 N N . ARG A 1 369 ? 38.248 0.816 -8.011 1.00 27.25 369 ARG A N 1
ATOM 2879 C CA . ARG A 1 369 ? 37.334 1.620 -8.861 1.00 27.25 369 ARG A CA 1
ATOM 2880 C C . ARG A 1 369 ? 36.075 2.026 -8.078 1.00 27.25 369 ARG A C 1
ATOM 2882 O O . ARG A 1 369 ? 35.457 1.203 -7.426 1.00 27.25 369 ARG A O 1
ATOM 2889 N N . GLN A 1 370 ? 35.709 3.298 -8.258 1.00 26.89 370 GLN A N 1
ATOM 2890 C CA . GLN A 1 370 ? 34.412 3.937 -7.994 1.00 26.89 370 GLN A CA 1
ATOM 2891 C C . GLN A 1 370 ? 33.925 4.021 -6.537 1.00 26.89 370 GLN A C 1
ATOM 2893 O O . GLN A 1 370 ? 33.236 3.149 -6.028 1.00 26.89 370 GLN A O 1
ATOM 2898 N N . SER A 1 371 ? 34.153 5.186 -5.925 1.00 26.94 371 SER A N 1
ATOM 2899 C CA . SER A 1 371 ? 33.311 5.721 -4.851 1.00 26.94 371 SER A CA 1
ATOM 2900 C C . SER A 1 371 ? 32.584 6.957 -5.377 1.00 26.94 371 SER A C 1
ATOM 2902 O O . SER A 1 371 ? 33.220 7.956 -5.714 1.00 26.94 371 SER A O 1
ATOM 2904 N N . LYS A 1 372 ? 31.257 6.874 -5.481 1.00 28.67 372 LYS A N 1
ATOM 2905 C CA . LYS A 1 372 ? 30.383 7.931 -5.992 1.00 28.67 372 LYS A CA 1
ATOM 2906 C C . LYS A 1 372 ? 29.420 8.329 -4.874 1.00 28.67 372 LYS A C 1
ATOM 2908 O O . LYS A 1 372 ? 28.364 7.728 -4.763 1.00 28.67 372 LYS A O 1
ATOM 2913 N N . ILE A 1 373 ? 29.799 9.289 -4.025 1.00 25.16 373 ILE A N 1
ATOM 2914 C CA . ILE A 1 373 ? 28.900 9.917 -3.040 1.00 25.16 373 ILE A CA 1
ATOM 2915 C C . ILE A 1 373 ? 29.278 11.407 -2.891 1.00 25.16 373 ILE A C 1
ATOM 2917 O O . ILE A 1 373 ? 30.417 11.724 -2.563 1.00 25.16 373 ILE A O 1
ATOM 2921 N N . LEU A 1 374 ? 28.277 12.273 -3.112 1.00 26.88 374 LEU A N 1
ATOM 2922 C CA . LEU A 1 374 ? 28.151 13.704 -2.772 1.00 26.88 374 LEU A CA 1
ATOM 2923 C C . LEU A 1 374 ? 29.045 14.737 -3.499 1.00 26.88 374 LEU A C 1
ATOM 2925 O O . LEU A 1 374 ? 30.177 15.001 -3.116 1.00 26.88 374 LEU A O 1
ATOM 2929 N N . GLY A 1 375 ? 28.447 15.430 -4.479 1.00 29.06 375 GLY A N 1
ATOM 2930 C CA . GLY A 1 375 ? 28.397 16.905 -4.531 1.00 29.06 375 GLY A CA 1
ATOM 2931 C C . GLY A 1 375 ? 29.690 17.732 -4.565 1.00 29.06 375 GLY A C 1
ATOM 2932 O O . GLY A 1 375 ? 29.624 18.936 -4.336 1.00 29.06 375 GLY A O 1
ATOM 2933 N N . LEU A 1 376 ? 30.846 17.139 -4.847 1.00 29.17 376 LEU A N 1
ATOM 2934 C CA . LEU A 1 376 ? 32.111 17.843 -5.057 1.00 29.17 376 LEU A CA 1
ATOM 2935 C C . LEU A 1 376 ? 32.761 17.304 -6.331 1.00 29.17 376 LEU A C 1
ATOM 2937 O O . LEU A 1 376 ? 33.562 16.373 -6.293 1.00 29.17 376 LEU A O 1
ATOM 2941 N N . GLU A 1 377 ? 32.414 17.873 -7.484 1.00 27.61 377 GLU A N 1
ATOM 2942 C CA . GLU A 1 377 ? 33.162 17.585 -8.707 1.00 27.61 377 GLU A CA 1
ATOM 2943 C C . GLU A 1 377 ? 34.615 18.081 -8.561 1.00 27.61 377 GLU A C 1
ATOM 2945 O O . GLU A 1 377 ? 34.877 19.257 -8.298 1.00 27.61 377 GLU A O 1
ATOM 2950 N N . GLY A 1 378 ? 35.570 17.156 -8.718 1.00 32.12 378 GLY A N 1
ATOM 2951 C CA . GLY A 1 378 ? 36.955 17.455 -9.098 1.00 32.12 378 GLY A CA 1
ATOM 2952 C C . GLY A 1 378 ? 38.000 17.702 -8.001 1.00 32.12 378 GLY A C 1
ATOM 2953 O O . GLY A 1 378 ? 39.034 18.291 -8.319 1.00 32.12 378 GLY A O 1
ATOM 2954 N N . ARG A 1 379 ? 37.804 17.303 -6.734 1.00 35.84 379 ARG A N 1
ATOM 2955 C CA . ARG A 1 379 ? 38.815 17.539 -5.674 1.00 35.84 379 ARG A CA 1
ATOM 2956 C C . ARG A 1 379 ? 39.062 16.319 -4.779 1.00 35.84 379 ARG A C 1
ATOM 2958 O O . ARG A 1 379 ? 38.234 15.985 -3.939 1.00 35.84 379 ARG A O 1
ATOM 2965 N N . ASP A 1 380 ? 40.233 15.700 -4.931 1.00 32.66 380 ASP A N 1
ATOM 2966 C CA . ASP A 1 380 ? 40.692 14.573 -4.112 1.00 32.66 380 ASP A CA 1
ATOM 2967 C C . ASP A 1 380 ? 41.160 15.054 -2.726 1.00 32.66 380 ASP A C 1
ATOM 2969 O O . ASP A 1 380 ? 42.162 15.768 -2.593 1.00 32.66 380 ASP A O 1
ATOM 2973 N N . ILE A 1 381 ? 40.461 14.626 -1.671 1.00 33.00 381 ILE A N 1
ATOM 2974 C CA . ILE A 1 381 ? 40.942 14.723 -0.286 1.00 33.00 381 ILE A CA 1
ATOM 2975 C C . ILE A 1 381 ? 41.504 13.355 0.098 1.00 33.00 381 ILE A C 1
ATOM 2977 O O . ILE A 1 381 ? 40.765 12.379 0.218 1.00 33.00 381 ILE A O 1
ATOM 2981 N N . LYS A 1 382 ? 42.821 13.281 0.312 1.00 31.77 382 LYS A N 1
ATOM 2982 C CA . LYS A 1 382 ? 43.507 12.055 0.737 1.00 31.77 382 LYS A CA 1
ATOM 2983 C C . LYS A 1 382 ? 43.958 12.201 2.193 1.00 31.77 382 LYS A C 1
ATOM 2985 O O . LYS A 1 382 ? 44.720 13.109 2.524 1.00 31.77 382 LYS A O 1
ATOM 2990 N N . LEU A 1 383 ? 43.479 11.312 3.061 1.00 31.58 383 LEU A N 1
ATOM 2991 C CA . LEU A 1 383 ? 43.885 11.216 4.466 1.00 31.58 383 LEU A CA 1
ATOM 2992 C C . LEU A 1 383 ? 44.860 10.046 4.622 1.00 31.58 383 LEU A C 1
ATOM 2994 O O . LEU A 1 383 ? 44.495 8.898 4.380 1.00 31.58 383 LEU A O 1
ATOM 2998 N N . GLU A 1 384 ? 46.095 10.329 5.036 1.00 31.06 384 GLU A N 1
ATOM 2999 C CA . GLU A 1 384 ? 47.099 9.300 5.331 1.00 31.06 384 GLU A CA 1
ATOM 3000 C C . GLU A 1 384 ? 47.481 9.349 6.817 1.00 31.06 384 GLU A C 1
ATOM 3002 O O . GLU A 1 384 ? 48.021 10.337 7.319 1.00 31.06 384 GLU A O 1
ATOM 3007 N N . LEU A 1 385 ? 47.216 8.254 7.534 1.00 30.00 385 LEU A N 1
ATOM 3008 C CA . LEU A 1 385 ? 47.767 8.017 8.867 1.00 30.00 385 LEU A CA 1
ATOM 3009 C C . LEU A 1 385 ? 49.206 7.524 8.697 1.00 30.00 385 LEU A C 1
ATOM 3011 O O . LEU A 1 385 ? 49.438 6.399 8.256 1.00 30.00 385 LEU A O 1
ATOM 3015 N N . SER A 1 386 ? 50.185 8.364 9.031 1.00 29.80 386 SER A N 1
ATOM 3016 C CA . SER A 1 386 ? 51.587 7.931 9.047 1.00 29.80 386 SER A CA 1
ATOM 3017 C C . SER A 1 386 ? 51.922 7.224 10.366 1.00 29.80 386 SER A C 1
ATOM 3019 O O . SER A 1 386 ? 51.347 7.527 11.411 1.00 29.80 386 SER A O 1
ATOM 3021 N N . LYS A 1 387 ? 52.821 6.233 10.270 1.00 34.25 387 LYS A N 1
ATOM 3022 C CA . LYS A 1 387 ? 53.274 5.308 11.324 1.00 34.25 387 LYS A CA 1
ATOM 3023 C C . LYS A 1 387 ? 53.474 5.968 12.699 1.00 34.25 387 LYS A C 1
ATOM 3025 O O . LYS A 1 387 ? 53.929 7.102 12.808 1.00 34.25 387 LYS A O 1
ATOM 3030 N N . PHE A 1 388 ? 53.200 5.194 13.751 1.00 35.53 388 PHE A N 1
ATOM 3031 C CA . PHE A 1 388 ? 53.602 5.519 15.119 1.00 35.53 388 PHE A CA 1
ATOM 3032 C C . PHE A 1 388 ? 55.127 5.418 15.236 1.00 35.53 388 PHE A C 1
ATOM 3034 O O . PHE A 1 388 ? 55.666 4.315 15.153 1.00 35.53 388 PHE A O 1
ATOM 3041 N N . ASP A 1 389 ? 55.811 6.540 15.450 1.00 33.91 389 ASP A N 1
ATOM 3042 C CA . ASP A 1 389 ? 57.228 6.524 15.818 1.00 33.91 389 ASP A CA 1
ATOM 3043 C C . ASP A 1 389 ? 57.341 6.273 17.336 1.00 33.91 389 ASP A C 1
ATOM 3045 O O . ASP A 1 389 ? 56.746 7.031 18.114 1.00 33.91 389 ASP A O 1
ATOM 3049 N N . PRO A 1 390 ? 58.059 5.230 17.793 1.00 33.91 390 PRO A N 1
ATOM 3050 C CA . PRO A 1 390 ? 58.378 5.069 19.205 1.00 33.91 390 PRO A CA 1
ATOM 3051 C C . PRO A 1 390 ? 59.457 6.083 19.610 1.00 33.91 390 PRO A C 1
ATOM 3053 O O . PRO A 1 390 ? 60.476 6.212 18.935 1.00 33.91 390 PRO A O 1
ATOM 3056 N N . ILE A 1 391 ? 59.242 6.800 20.714 1.00 35.91 391 ILE A N 1
ATOM 3057 C CA . ILE A 1 391 ? 60.304 7.555 21.389 1.00 35.91 391 ILE A CA 1
ATOM 3058 C C . ILE A 1 391 ? 60.777 6.697 22.559 1.00 35.91 391 ILE A C 1
ATOM 3060 O O . ILE A 1 391 ? 59.974 6.340 23.423 1.00 35.91 391 ILE A O 1
ATOM 3064 N N . ASP A 1 392 ? 62.064 6.359 22.570 1.00 36.34 392 ASP A N 1
ATOM 3065 C CA . ASP A 1 392 ? 62.700 5.715 23.713 1.00 36.34 392 ASP A CA 1
ATOM 3066 C C . ASP A 1 392 ? 62.897 6.762 24.816 1.00 36.34 392 ASP A C 1
ATOM 3068 O O . ASP A 1 392 ? 63.641 7.734 24.655 1.00 36.34 392 ASP A O 1
ATOM 3072 N N . THR A 1 393 ? 62.162 6.613 25.914 1.00 38.78 393 THR A N 1
ATOM 3073 C CA . THR A 1 393 ? 62.356 7.412 27.123 1.00 38.78 393 THR A CA 1
ATOM 3074 C C . THR A 1 393 ? 62.801 6.470 28.227 1.00 38.78 393 THR A C 1
ATOM 3076 O O . THR A 1 393 ? 61.997 5.682 28.714 1.00 38.78 393 THR A O 1
ATOM 3079 N N . ASN A 1 394 ? 64.083 6.558 28.594 1.00 38.19 394 ASN A N 1
ATOM 3080 C CA . ASN A 1 394 ? 64.777 5.741 29.594 1.00 38.19 394 ASN A CA 1
ATOM 3081 C C . ASN A 1 394 ? 63.889 5.315 30.785 1.00 38.19 394 ASN A C 1
ATOM 3083 O O . ASN A 1 394 ? 63.680 6.080 31.728 1.00 38.19 394 ASN A O 1
ATOM 3087 N N . GLY A 1 395 ? 63.404 4.071 30.754 1.00 37.59 395 GLY A N 1
ATOM 3088 C CA . GLY A 1 395 ? 62.675 3.418 31.844 1.00 37.59 395 GLY A CA 1
ATOM 3089 C C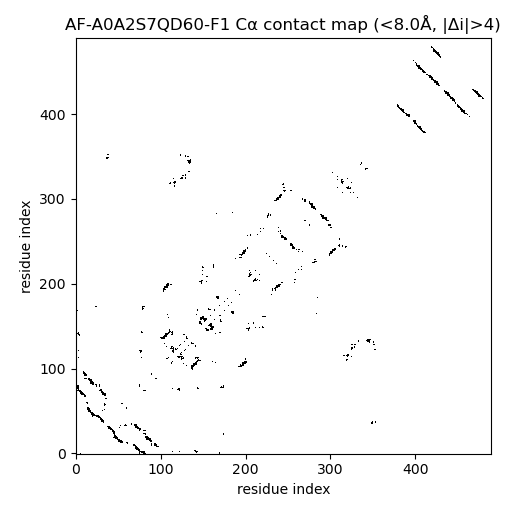 . GLY A 1 395 ? 61.909 2.182 31.349 1.00 37.59 395 GLY A C 1
ATOM 3090 O O . GLY A 1 395 ? 61.308 2.239 30.278 1.00 37.59 395 GLY A O 1
ATOM 3091 N N . PRO A 1 396 ? 61.877 1.060 32.096 1.00 33.12 396 PRO A N 1
ATOM 3092 C CA . PRO A 1 396 ? 61.543 -0.259 31.544 1.00 33.12 396 PRO A CA 1
ATOM 3093 C C . PRO A 1 396 ? 60.068 -0.483 31.157 1.00 33.12 396 PRO A C 1
ATOM 3095 O O . PRO A 1 396 ? 59.710 -1.615 30.872 1.00 33.12 396 PRO A O 1
ATOM 3098 N N . ASN A 1 397 ? 59.206 0.545 31.130 1.00 36.69 397 ASN A N 1
ATOM 3099 C CA . ASN A 1 397 ? 57.779 0.405 30.787 1.00 36.69 397 ASN A CA 1
ATOM 3100 C C . ASN A 1 397 ? 57.108 1.674 30.204 1.00 36.69 397 ASN A C 1
ATOM 3102 O O . ASN A 1 397 ? 55.885 1.807 30.274 1.00 36.69 397 ASN A O 1
ATOM 3106 N N . LEU A 1 398 ? 57.854 2.623 29.627 1.00 32.09 398 LEU A N 1
ATOM 3107 C CA . LEU A 1 398 ? 57.272 3.855 29.066 1.00 32.09 398 LEU A CA 1
ATOM 3108 C C . LEU A 1 398 ? 57.662 4.032 27.595 1.00 32.09 398 LEU A C 1
ATOM 3110 O O . LEU A 1 398 ? 58.764 4.467 27.286 1.00 32.09 398 LEU A O 1
ATOM 3114 N N . VAL A 1 399 ? 56.733 3.723 26.684 1.00 34.38 399 VAL A N 1
ATOM 3115 C CA . VAL A 1 399 ? 56.835 4.103 25.266 1.00 34.38 399 VAL A CA 1
ATOM 3116 C C . VAL A 1 399 ? 55.874 5.263 25.025 1.00 34.38 399 VAL A C 1
ATOM 3118 O O . VAL A 1 399 ? 54.658 5.062 24.986 1.00 34.38 399 VAL A O 1
ATOM 3121 N N . GLU A 1 400 ? 56.392 6.482 24.859 1.00 34.34 400 GLU A N 1
ATOM 3122 C CA . GLU A 1 400 ? 55.571 7.614 24.419 1.00 34.34 400 GLU A CA 1
ATOM 3123 C C . GLU A 1 400 ? 55.224 7.410 22.932 1.00 34.34 400 GLU A C 1
ATOM 3125 O O . GLU A 1 400 ? 56.108 7.355 22.075 1.00 34.34 400 GLU A O 1
ATOM 3130 N N . ARG A 1 401 ? 53.931 7.260 22.608 1.00 35.09 401 ARG A N 1
ATOM 3131 C CA . ARG A 1 401 ? 53.450 7.149 21.221 1.00 35.09 401 ARG A CA 1
ATOM 3132 C C . ARG A 1 401 ? 52.812 8.464 20.792 1.00 35.09 401 ARG A C 1
ATOM 3134 O O . ARG A 1 401 ? 51.833 8.903 21.390 1.00 35.09 401 ARG A O 1
ATOM 3141 N N . ARG A 1 402 ? 53.330 9.077 19.726 1.00 33.94 402 ARG A N 1
ATOM 3142 C CA . ARG A 1 402 ? 52.720 10.259 19.096 1.00 33.94 402 ARG A CA 1
ATOM 3143 C C . ARG A 1 402 ? 52.032 9.847 17.801 1.00 33.94 402 ARG A C 1
ATOM 3145 O O . ARG A 1 402 ? 52.670 9.262 16.932 1.00 33.94 402 ARG A O 1
ATOM 3152 N N . ALA A 1 403 ? 50.753 10.179 17.655 1.00 36.06 403 ALA A N 1
ATOM 3153 C CA . ALA A 1 403 ? 50.066 10.095 16.369 1.00 36.06 403 ALA A CA 1
ATOM 3154 C C . ALA A 1 403 ? 50.207 11.433 15.627 1.00 36.06 403 ALA A C 1
ATOM 3156 O O . ALA A 1 403 ? 50.071 12.503 16.226 1.00 36.06 403 ALA A O 1
ATOM 3157 N N . ARG A 1 404 ? 50.489 11.383 14.321 1.00 35.25 404 ARG A N 1
ATOM 3158 C CA . ARG A 1 404 ? 50.479 12.559 13.442 1.00 35.25 404 ARG A CA 1
ATOM 3159 C C . ARG A 1 404 ? 49.297 12.446 12.492 1.00 35.25 404 ARG A C 1
ATOM 3161 O O . ARG A 1 404 ? 49.210 11.478 11.743 1.00 35.25 404 ARG A O 1
ATOM 3168 N N . LEU A 1 405 ? 48.422 13.448 12.509 1.00 37.12 405 LEU A N 1
ATOM 3169 C CA . LEU A 1 405 ? 47.358 13.577 11.520 1.00 37.12 405 LEU A CA 1
ATOM 3170 C C . LEU A 1 405 ? 47.870 14.443 10.364 1.00 37.12 405 LEU A C 1
ATOM 3172 O O . LEU A 1 405 ? 48.294 15.584 10.578 1.00 37.12 405 LEU A O 1
ATOM 3176 N N . LEU A 1 406 ? 47.865 13.880 9.155 1.00 36.31 406 LEU A N 1
ATOM 3177 C CA . LEU A 1 406 ? 48.231 14.576 7.926 1.00 36.31 406 LEU A CA 1
ATOM 3178 C C . LEU A 1 406 ? 46.979 14.756 7.065 1.00 36.31 406 LEU A C 1
ATOM 3180 O O . LEU A 1 406 ? 46.401 13.778 6.595 1.00 36.31 406 LEU A O 1
ATOM 3184 N N . THR A 1 407 ? 46.590 16.010 6.848 1.00 38.22 407 THR A N 1
ATOM 3185 C CA . THR A 1 407 ? 45.483 16.369 5.956 1.00 38.22 407 THR A CA 1
ATOM 3186 C C . THR A 1 407 ? 46.062 17.095 4.749 1.00 38.22 407 THR A C 1
ATOM 3188 O O . THR A 1 407 ? 46.695 18.142 4.906 1.00 38.22 407 THR A O 1
ATOM 3191 N N . ILE A 1 408 ? 45.886 16.526 3.556 1.00 38.19 408 ILE A N 1
ATOM 3192 C CA . ILE A 1 408 ? 46.386 17.092 2.298 1.00 38.19 408 ILE A CA 1
ATOM 3193 C C . ILE A 1 408 ? 45.197 17.641 1.513 1.00 38.19 408 ILE A C 1
ATOM 3195 O O . ILE A 1 408 ? 44.237 16.918 1.250 1.00 38.19 408 ILE A O 1
ATOM 3199 N N . PHE A 1 409 ? 45.289 18.909 1.117 1.00 38.84 409 PHE A N 1
ATOM 3200 C CA . PHE A 1 409 ? 44.326 19.549 0.228 1.00 38.84 409 PHE A CA 1
ATOM 3201 C C . PHE A 1 409 ? 44.969 19.696 -1.149 1.00 38.84 409 PHE A C 1
ATOM 3203 O O . PHE A 1 409 ? 45.977 20.395 -1.289 1.00 38.84 409 PHE A O 1
ATOM 3210 N N . THR A 1 410 ? 44.404 19.035 -2.159 1.00 37.06 410 THR A N 1
ATOM 3211 C CA . THR A 1 410 ? 44.806 19.233 -3.555 1.00 37.06 410 THR A CA 1
ATOM 3212 C C . THR A 1 410 ? 43.689 19.958 -4.298 1.00 37.06 410 THR A C 1
ATOM 3214 O O . THR A 1 410 ? 42.516 19.610 -4.181 1.00 37.06 410 THR A O 1
ATOM 3217 N N . SER A 1 411 ? 44.031 21.019 -5.026 1.00 36.84 411 SER A N 1
ATOM 3218 C CA . SER A 1 411 ? 43.090 21.698 -5.919 1.00 36.84 411 SER A CA 1
ATOM 3219 C C . SER A 1 411 ? 43.825 22.070 -7.197 1.00 36.84 411 SER A C 1
ATOM 3221 O O . SER A 1 411 ? 44.909 22.645 -7.114 1.00 36.84 411 SER A O 1
ATOM 3223 N N . HIS A 1 412 ? 43.246 21.762 -8.357 1.00 37.94 412 HIS A N 1
ATOM 3224 C CA . HIS A 1 412 ? 43.893 22.008 -9.649 1.00 37.94 412 HIS A CA 1
ATOM 3225 C C . HIS A 1 412 ? 43.565 23.375 -10.269 1.00 37.94 412 HIS A C 1
ATOM 3227 O O . HIS A 1 412 ? 44.134 23.721 -11.297 1.00 37.94 412 HIS A O 1
ATOM 3233 N N . SER A 1 413 ? 42.712 24.191 -9.645 1.00 39.91 413 SER A N 1
ATOM 3234 C CA . SER A 1 413 ? 42.396 25.532 -10.150 1.00 39.91 413 SER A CA 1
ATOM 3235 C C . SER A 1 413 ? 41.567 26.310 -9.131 1.00 39.91 413 SER A C 1
ATOM 3237 O O . SER A 1 413 ? 40.374 26.041 -8.969 1.00 39.91 413 SER A O 1
ATOM 3239 N N . TRP A 1 414 ? 42.170 27.278 -8.436 1.00 40.75 414 TRP A N 1
ATOM 3240 C CA . TRP A 1 414 ? 41.399 28.225 -7.632 1.00 40.75 414 TRP A CA 1
ATOM 3241 C C . TRP A 1 414 ? 42.024 29.623 -7.610 1.00 40.75 414 TRP A C 1
ATOM 3243 O O . TRP A 1 414 ? 43.233 29.763 -7.441 1.00 40.75 414 TRP A O 1
ATOM 3253 N N . TYR A 1 415 ? 41.173 30.642 -7.751 1.00 40.19 415 TYR A N 1
ATOM 3254 C CA . TYR A 1 415 ? 41.481 32.057 -7.545 1.00 40.19 415 TYR A CA 1
ATOM 3255 C C . TYR A 1 415 ? 40.397 32.637 -6.623 1.00 40.19 415 TYR A C 1
ATOM 3257 O O . TYR A 1 415 ? 39.233 32.697 -7.009 1.00 40.19 415 TYR A O 1
ATOM 3265 N N . GLY A 1 416 ? 40.763 33.013 -5.394 1.00 42.41 416 GLY A N 1
ATOM 3266 C CA . GLY A 1 416 ? 39.852 33.589 -4.397 1.00 42.41 416 GLY A CA 1
ATOM 3267 C C . GLY A 1 416 ? 40.408 33.539 -2.966 1.00 42.41 416 GLY A C 1
ATOM 3268 O O . GLY A 1 416 ? 41.533 33.075 -2.759 1.00 42.41 416 GLY A O 1
ATOM 3269 N N . LYS A 1 417 ? 39.600 33.984 -1.988 1.00 39.72 417 LYS A N 1
ATOM 3270 C CA . LYS A 1 417 ? 39.848 33.864 -0.536 1.00 39.72 417 LYS A CA 1
ATOM 3271 C C . LYS A 1 417 ? 39.100 32.680 0.064 1.00 39.72 417 LYS A C 1
ATOM 3273 O O . LYS A 1 417 ? 37.872 32.713 0.118 1.00 39.72 417 LYS A O 1
ATOM 3278 N N . LEU A 1 418 ? 39.805 31.649 0.529 1.00 38.56 418 LEU A N 1
ATOM 3279 C CA . LEU A 1 418 ? 39.173 30.506 1.199 1.00 38.56 418 LEU A CA 1
ATOM 3280 C C . LEU A 1 418 ? 39.274 30.709 2.709 1.00 38.56 418 LEU A C 1
ATOM 3282 O O . LEU A 1 418 ? 40.378 30.750 3.246 1.00 38.56 418 LEU A O 1
ATOM 3286 N N . SER A 1 419 ? 38.133 30.819 3.386 1.00 38.41 419 SER A N 1
ATOM 3287 C CA . SER A 1 419 ? 38.059 30.794 4.848 1.00 38.41 419 SER A CA 1
ATOM 3288 C C . SER A 1 419 ? 37.505 29.442 5.280 1.00 38.41 419 SER A C 1
ATOM 3290 O O . SER A 1 419 ? 36.381 29.092 4.934 1.00 38.41 419 SER A O 1
ATOM 3292 N N . LEU A 1 420 ? 38.308 28.670 6.007 1.00 41.75 420 LEU A N 1
ATOM 3293 C CA . LEU A 1 420 ? 37.931 27.381 6.578 1.00 41.75 420 LEU A CA 1
ATOM 3294 C C . LEU A 1 420 ? 37.815 27.542 8.091 1.00 41.75 420 LEU A C 1
ATOM 3296 O O . LEU A 1 420 ? 38.819 27.779 8.766 1.00 41.75 420 LEU A O 1
ATOM 3300 N N . SER A 1 421 ? 36.604 27.378 8.613 1.00 37.12 421 SER A N 1
ATOM 3301 C CA . SER A 1 421 ? 36.353 27.150 10.033 1.00 37.12 421 SER A CA 1
ATOM 3302 C C . SER A 1 421 ? 35.709 25.776 10.206 1.00 37.12 421 SER A C 1
ATOM 3304 O O . SER A 1 421 ? 34.867 25.350 9.419 1.00 37.12 421 SER A O 1
ATOM 3306 N N . GLY A 1 422 ? 36.155 25.025 11.205 1.00 38.78 422 GLY A N 1
ATOM 3307 C CA . GLY A 1 422 ? 35.605 23.704 11.484 1.00 38.78 422 GLY A CA 1
ATOM 3308 C C . GLY A 1 422 ? 36.076 23.176 12.825 1.00 38.78 422 GLY A C 1
ATOM 3309 O O . GLY A 1 422 ? 37.087 23.619 13.369 1.00 38.78 422 GLY A O 1
ATOM 3310 N N . ARG A 1 423 ? 35.340 22.214 13.375 1.00 36.94 423 ARG A N 1
ATOM 3311 C CA . ARG A 1 423 ? 35.671 21.596 14.660 1.00 36.94 423 ARG A CA 1
ATOM 3312 C C . ARG A 1 423 ? 35.990 20.130 14.435 1.00 36.94 423 ARG A C 1
ATOM 3314 O O . ARG A 1 423 ? 35.149 19.386 13.945 1.00 36.94 423 ARG A O 1
ATOM 3321 N N . ILE A 1 424 ? 37.205 19.724 14.784 1.00 40.91 424 ILE A N 1
ATOM 3322 C CA . ILE A 1 424 ? 37.581 18.317 14.833 1.00 40.91 424 ILE A CA 1
ATOM 3323 C C . ILE A 1 424 ? 37.270 17.790 16.226 1.00 40.91 424 ILE A C 1
ATOM 3325 O O . ILE A 1 424 ? 37.769 18.307 17.229 1.00 40.91 424 ILE A O 1
ATOM 3329 N N . ILE A 1 425 ? 36.469 16.733 16.272 1.00 38.34 425 ILE A N 1
ATOM 3330 C CA . ILE A 1 425 ? 36.176 15.992 17.494 1.00 38.34 425 ILE A CA 1
ATOM 3331 C C . ILE A 1 425 ? 36.976 14.697 17.454 1.00 38.34 425 ILE A C 1
ATOM 3333 O O . ILE A 1 425 ? 36.867 13.932 16.497 1.00 38.34 425 ILE A O 1
ATOM 3337 N N . VAL A 1 426 ? 37.776 14.467 18.492 1.00 42.41 426 VAL A N 1
ATOM 3338 C CA . VAL A 1 426 ? 38.553 13.243 18.690 1.00 42.41 426 VAL A CA 1
ATOM 3339 C C . VAL A 1 426 ? 38.026 12.546 19.948 1.00 42.41 426 VAL A C 1
ATOM 3341 O O . VAL A 1 426 ? 38.387 12.953 21.056 1.00 42.41 426 VAL A O 1
ATOM 3344 N N . PRO A 1 427 ? 37.169 11.518 19.822 1.00 36.25 427 PRO A N 1
ATOM 3345 C CA . PRO A 1 427 ? 36.873 10.612 20.911 1.00 36.25 427 PRO A CA 1
ATOM 3346 C C . PRO A 1 427 ? 38.084 9.714 21.154 1.00 36.25 427 PRO A C 1
ATOM 3348 O O . PRO A 1 427 ? 38.605 9.085 20.234 1.00 36.25 427 PRO A O 1
ATOM 3351 N N . LEU A 1 428 ? 38.510 9.657 22.407 1.00 40.47 428 LEU A N 1
ATOM 3352 C CA . LEU A 1 428 ? 39.405 8.648 22.947 1.00 40.47 428 LEU A CA 1
ATOM 3353 C C . LEU A 1 428 ? 38.557 7.676 23.754 1.00 40.47 428 LEU A C 1
ATOM 3355 O O . LEU A 1 428 ? 37.933 8.074 24.736 1.00 40.47 428 LEU A O 1
ATOM 3359 N N . ILE A 1 429 ? 38.539 6.421 23.320 1.00 38.41 429 ILE A N 1
ATOM 3360 C CA . ILE A 1 429 ? 37.830 5.342 24.006 1.00 38.41 429 ILE A CA 1
ATOM 3361 C C . ILE A 1 429 ? 38.868 4.479 24.714 1.00 38.41 429 ILE A C 1
ATOM 3363 O O . ILE A 1 429 ? 39.797 3.982 24.072 1.00 38.41 429 ILE A O 1
ATOM 3367 N N . TYR A 1 430 ? 38.726 4.323 26.027 1.00 38.97 430 TYR A N 1
ATOM 3368 C CA . TYR A 1 430 ? 39.601 3.486 26.842 1.00 38.97 430 TYR A CA 1
ATOM 3369 C C . TYR A 1 430 ? 38.790 2.799 27.944 1.00 38.97 430 TYR A C 1
ATOM 3371 O O . TYR A 1 430 ? 38.197 3.491 28.760 1.00 38.97 430 TYR A O 1
ATOM 3379 N N . ASN A 1 431 ? 38.788 1.459 27.976 1.00 30.66 431 ASN A N 1
ATOM 3380 C CA . ASN A 1 431 ? 38.041 0.643 28.950 1.00 30.66 431 ASN A CA 1
ATOM 3381 C C . ASN A 1 431 ? 36.604 1.143 29.182 1.00 30.66 431 ASN A C 1
ATOM 3383 O O . ASN A 1 431 ? 36.215 1.420 30.310 1.00 30.66 431 ASN A O 1
ATOM 3387 N N . ASP A 1 432 ? 35.853 1.297 28.090 1.00 37.59 432 ASP A N 1
ATOM 3388 C CA . ASP A 1 432 ? 34.451 1.739 28.068 1.00 37.59 432 ASP A CA 1
ATOM 3389 C C . ASP A 1 432 ? 34.182 3.193 28.517 1.00 37.59 432 ASP A C 1
ATOM 3391 O O . ASP A 1 432 ? 33.056 3.671 28.383 1.00 37.59 432 ASP A O 1
ATOM 3395 N N . ASP A 1 433 ? 35.215 3.952 28.905 1.00 32.22 433 ASP A N 1
ATOM 3396 C CA . ASP A 1 433 ? 35.137 5.404 29.086 1.00 32.22 433 ASP A CA 1
ATOM 3397 C C . ASP A 1 433 ? 35.440 6.142 27.772 1.00 32.22 433 ASP A C 1
ATOM 3399 O O . ASP A 1 433 ? 36.482 5.946 27.134 1.00 32.22 433 ASP A O 1
ATOM 3403 N N . VAL A 1 434 ? 34.542 7.052 27.382 1.00 40.59 434 VAL A N 1
ATOM 3404 C CA . VAL A 1 434 ? 34.704 7.921 26.206 1.00 40.59 434 VAL A CA 1
ATOM 3405 C C . VAL A 1 434 ? 35.059 9.337 26.655 1.00 40.59 434 VAL A C 1
ATOM 3407 O O . VAL A 1 434 ? 34.239 10.037 27.247 1.00 40.59 434 VAL A O 1
ATOM 3410 N N . LYS A 1 435 ? 36.267 9.807 26.319 1.00 39.03 435 LYS A N 1
ATOM 3411 C CA . LYS A 1 435 ? 36.650 11.223 26.452 1.00 39.03 435 LYS A CA 1
ATOM 3412 C C . LYS A 1 435 ? 36.662 11.905 25.093 1.00 39.03 435 LYS A C 1
ATOM 3414 O O . LYS A 1 435 ? 37.401 11.505 24.200 1.00 39.03 435 LYS A O 1
ATOM 3419 N N . LEU A 1 436 ? 35.871 12.964 24.949 1.00 37.12 436 LEU A N 1
ATOM 3420 C CA . LEU A 1 436 ? 35.809 13.777 23.735 1.00 37.12 436 LEU A CA 1
ATOM 3421 C C . LEU A 1 436 ? 36.753 14.973 23.858 1.00 37.12 436 LEU A C 1
ATOM 3423 O O . LEU A 1 436 ? 36.557 15.835 24.713 1.00 37.12 436 LEU A O 1
ATOM 3427 N N . ASN A 1 437 ? 37.754 15.042 22.983 1.00 44.47 437 ASN A N 1
ATOM 3428 C CA . ASN A 1 437 ? 38.594 16.225 22.826 1.00 44.47 437 ASN A CA 1
ATOM 3429 C C . ASN A 1 437 ? 38.153 17.016 21.596 1.00 44.47 437 ASN A C 1
ATOM 3431 O O . ASN A 1 437 ? 37.900 16.446 20.534 1.00 44.47 437 ASN A O 1
ATOM 3435 N N . PHE A 1 438 ? 38.090 18.337 21.738 1.00 40.97 438 PHE A N 1
ATOM 3436 C CA . PHE A 1 438 ? 37.637 19.246 20.692 1.00 40.97 438 PHE A CA 1
ATOM 3437 C C . PHE A 1 438 ? 38.791 20.136 20.245 1.00 40.97 438 PHE A C 1
ATOM 3439 O O . PHE A 1 438 ? 39.436 20.776 21.074 1.00 40.97 438 PHE A O 1
ATOM 3446 N N . TYR A 1 439 ? 39.005 20.223 18.936 1.00 42.75 439 TYR A N 1
ATOM 3447 C CA . TYR A 1 439 ? 40.008 21.092 18.335 1.00 42.75 439 TYR A CA 1
ATOM 3448 C C . TYR A 1 439 ? 39.347 21.975 17.285 1.00 42.75 439 TYR A C 1
ATOM 3450 O O . TYR A 1 439 ? 38.745 21.476 16.334 1.00 42.75 439 TYR A O 1
ATOM 3458 N N . ASN A 1 440 ? 39.459 23.288 17.452 1.00 40.62 440 ASN A N 1
ATOM 3459 C CA . ASN A 1 440 ? 38.992 24.236 16.449 1.00 40.62 440 ASN A CA 1
ATOM 3460 C C . ASN A 1 440 ? 40.073 24.398 15.375 1.00 40.62 440 ASN A C 1
ATOM 3462 O O . ASN A 1 440 ? 41.261 24.502 15.687 1.00 40.62 440 ASN A O 1
ATOM 3466 N N . ILE A 1 441 ? 39.655 24.416 14.115 1.00 43.78 441 ILE A N 1
ATOM 3467 C CA . ILE A 1 441 ? 40.493 24.763 12.974 1.00 43.78 441 ILE A CA 1
ATOM 3468 C C . ILE A 1 441 ? 39.957 26.062 12.407 1.00 43.78 441 ILE A C 1
ATOM 3470 O O . ILE A 1 441 ? 38.791 26.132 12.029 1.00 43.78 441 ILE A O 1
ATOM 3474 N N . GLU A 1 442 ? 40.834 27.052 12.306 1.00 41.31 442 GLU A N 1
ATOM 3475 C CA . GLU A 1 442 ? 40.580 28.293 11.588 1.00 41.31 442 GLU A CA 1
ATOM 3476 C C . GLU A 1 442 ? 41.750 28.569 10.639 1.00 41.31 442 GLU A C 1
ATOM 3478 O O . GLU A 1 442 ? 42.923 28.412 11.000 1.00 41.31 442 GLU A O 1
ATOM 3483 N N . GLY A 1 443 ? 41.440 28.954 9.403 1.00 44.44 443 GLY A N 1
ATOM 3484 C CA . GLY A 1 443 ? 42.438 29.379 8.430 1.00 44.44 443 GLY A CA 1
ATOM 3485 C C . GLY A 1 443 ? 41.830 30.196 7.297 1.00 44.44 443 GLY A C 1
ATOM 3486 O O . GLY A 1 443 ? 40.799 29.817 6.749 1.00 44.44 443 GLY A O 1
ATOM 3487 N N . GLN A 1 444 ? 42.495 31.293 6.934 1.00 40.72 444 GLN A N 1
ATOM 3488 C CA . GLN A 1 444 ? 42.208 32.083 5.735 1.00 40.72 444 GLN A CA 1
ATOM 3489 C C . GLN A 1 444 ? 43.364 31.962 4.740 1.00 40.72 444 GLN A C 1
ATOM 3491 O O . GLN A 1 444 ? 44.529 31.957 5.146 1.00 40.72 444 GLN A O 1
ATOM 3496 N N . PHE A 1 445 ? 43.044 31.849 3.450 1.00 50.00 445 PHE A N 1
ATOM 3497 C CA . PHE A 1 445 ? 44.022 31.634 2.382 1.00 50.00 445 PHE A CA 1
ATOM 3498 C C . PHE A 1 445 ? 43.800 32.597 1.216 1.00 50.00 445 PHE A C 1
ATOM 3500 O O . PHE A 1 445 ? 42.661 32.770 0.787 1.00 50.00 445 PHE A O 1
ATOM 3507 N N . ASP A 1 446 ? 44.896 33.147 0.686 1.00 41.06 446 ASP A N 1
ATOM 3508 C CA . ASP A 1 446 ? 44.949 34.056 -0.462 1.00 41.06 446 ASP A CA 1
ATOM 3509 C C . ASP A 1 446 ? 45.881 33.493 -1.556 1.00 41.06 446 ASP A C 1
ATOM 3511 O O . ASP A 1 446 ? 47.053 33.238 -1.281 1.00 41.06 446 ASP A O 1
ATOM 3515 N N . HIS A 1 447 ? 45.376 33.375 -2.797 1.00 45.66 447 HIS A N 1
ATOM 3516 C CA . HIS A 1 447 ? 46.126 33.140 -4.056 1.00 45.66 447 HIS A CA 1
ATOM 3517 C C . HIS A 1 447 ? 46.843 31.769 -4.253 1.00 45.66 447 HIS A C 1
ATOM 3519 O O . HIS A 1 447 ? 46.982 30.992 -3.308 1.00 45.66 447 HIS A O 1
ATOM 3525 N N . PRO A 1 448 ? 47.199 31.372 -5.505 1.00 43.22 448 PRO A N 1
ATOM 3526 C CA . PRO A 1 448 ? 47.266 29.959 -5.873 1.00 43.22 448 PRO A CA 1
ATOM 3527 C C . PRO A 1 448 ? 48.593 29.316 -5.455 1.00 43.22 448 PRO A C 1
ATOM 3529 O O . PRO A 1 448 ? 49.667 29.739 -5.879 1.00 43.22 448 PRO A O 1
ATOM 3532 N N . MET A 1 449 ? 48.519 28.236 -4.674 1.00 36.84 449 MET A N 1
ATOM 3533 C CA . MET A 1 449 ? 49.630 27.303 -4.470 1.00 36.84 449 MET A CA 1
ATOM 3534 C C . MET A 1 449 ? 49.227 25.898 -4.946 1.00 36.84 449 MET A C 1
ATOM 3536 O O . MET A 1 449 ? 48.122 25.463 -4.619 1.00 36.84 449 MET A O 1
ATOM 3540 N N . PRO A 1 450 ? 50.100 25.148 -5.655 1.00 36.19 450 PRO A N 1
ATOM 3541 C CA . PRO A 1 450 ? 49.745 23.838 -6.221 1.00 36.19 450 PRO A CA 1
ATOM 3542 C C . PRO A 1 450 ? 49.498 22.723 -5.193 1.00 36.19 450 PRO A C 1
ATOM 3544 O O . PRO A 1 450 ? 49.024 21.652 -5.552 1.00 36.19 450 PRO A O 1
ATOM 3547 N N . SER A 1 451 ? 49.804 22.932 -3.914 1.00 37.41 451 SER A N 1
ATOM 3548 C CA . SER A 1 451 ? 49.507 21.970 -2.850 1.00 37.41 451 SER A CA 1
ATOM 3549 C C . SER A 1 451 ? 49.801 22.602 -1.496 1.00 37.41 451 SER A C 1
ATOM 3551 O O . SER A 1 451 ? 50.922 23.065 -1.274 1.00 37.41 451 SER A O 1
ATOM 3553 N N . LEU A 1 452 ? 48.838 22.589 -0.573 1.00 37.94 452 LEU A N 1
ATOM 3554 C CA . LEU A 1 452 ? 49.075 23.003 0.808 1.00 37.94 452 LEU A CA 1
ATOM 3555 C C . LEU A 1 452 ? 49.216 21.762 1.698 1.00 37.94 452 LEU A C 1
ATOM 3557 O O . LEU A 1 452 ? 48.280 20.976 1.842 1.00 37.94 452 LEU A O 1
ATOM 3561 N N . ILE A 1 453 ? 50.382 21.605 2.331 1.00 37.31 453 ILE A N 1
ATOM 3562 C CA . ILE A 1 453 ? 50.631 20.574 3.345 1.00 37.31 453 ILE A CA 1
ATOM 3563 C C . ILE A 1 453 ? 50.625 21.252 4.719 1.00 37.31 453 ILE A C 1
ATOM 3565 O O . ILE A 1 453 ? 51.589 21.930 5.074 1.00 37.31 453 ILE A O 1
ATOM 3569 N N . ARG A 1 454 ? 49.577 21.048 5.531 1.00 37.62 454 ARG A N 1
ATOM 3570 C CA . ARG A 1 454 ? 49.624 21.374 6.969 1.00 37.62 454 ARG A CA 1
ATOM 3571 C C . ARG A 1 454 ? 49.802 20.107 7.800 1.00 37.62 454 ARG A C 1
ATOM 3573 O O . ARG A 1 454 ? 49.146 19.094 7.578 1.00 37.62 454 ARG A O 1
ATOM 3580 N N . ARG A 1 455 ? 50.706 20.180 8.781 1.00 36.53 455 ARG A N 1
ATOM 3581 C CA . ARG A 1 455 ? 50.976 19.117 9.757 1.00 36.53 455 ARG A CA 1
ATOM 3582 C C . ARG A 1 455 ? 50.478 19.569 11.123 1.00 36.53 455 ARG A C 1
ATOM 3584 O O . ARG A 1 455 ? 50.971 20.569 11.638 1.00 36.53 455 ARG A O 1
ATOM 3591 N N . PHE A 1 456 ? 49.563 18.820 11.728 1.00 37.06 456 PHE A N 1
ATOM 3592 C CA . PHE A 1 456 ? 49.139 19.063 13.106 1.00 37.06 456 PHE A CA 1
ATOM 3593 C C . PHE A 1 456 ? 49.837 18.060 14.033 1.00 37.06 456 PHE A C 1
ATOM 3595 O O . PHE A 1 456 ? 49.816 16.851 13.795 1.00 37.06 456 PHE A O 1
ATOM 3602 N N . LYS A 1 457 ? 50.503 18.560 15.082 1.00 34.12 457 LYS A N 1
ATOM 3603 C CA . LYS A 1 457 ? 51.041 17.730 16.170 1.00 34.12 457 LYS A CA 1
ATOM 3604 C C . LYS A 1 457 ? 50.014 17.713 17.296 1.00 34.12 457 LYS A C 1
ATOM 3606 O O . LYS A 1 457 ? 49.732 18.763 17.861 1.00 34.12 457 LYS A O 1
ATOM 3611 N N . LEU A 1 458 ? 49.486 16.539 17.627 1.00 37.16 458 LEU A N 1
ATOM 3612 C CA . LEU A 1 458 ? 48.618 16.360 18.788 1.00 37.16 458 LEU A CA 1
ATOM 3613 C C . LEU A 1 458 ? 49.480 15.923 19.983 1.00 37.16 458 LEU A C 1
ATOM 3615 O O . LEU A 1 458 ? 50.105 14.861 19.911 1.00 37.16 458 LEU A O 1
ATOM 3619 N N . PRO A 1 459 ? 49.587 16.726 21.056 1.00 34.41 459 PRO A N 1
ATOM 3620 C CA . PRO A 1 459 ? 50.237 16.285 22.279 1.00 34.41 459 PRO A CA 1
ATOM 3621 C C . PRO A 1 459 ? 49.272 15.377 23.050 1.00 34.41 459 PRO A C 1
ATOM 3623 O O . PRO A 1 459 ? 48.189 15.802 23.441 1.00 34.41 459 PRO A O 1
ATOM 3626 N N . PHE A 1 460 ? 49.661 14.124 23.277 1.00 37.94 460 PHE A N 1
ATOM 3627 C CA . PHE A 1 460 ? 48.975 13.246 24.224 1.00 37.94 460 PHE A CA 1
ATOM 3628 C C . PHE A 1 460 ? 49.786 13.229 25.520 1.00 37.94 460 PHE A C 1
ATOM 3630 O O . PHE A 1 460 ? 51.003 13.052 25.484 1.00 37.94 460 PHE A O 1
ATOM 3637 N N . HIS A 1 461 ? 49.141 13.420 26.669 1.00 34.06 461 HIS A N 1
ATOM 3638 C CA . HIS A 1 461 ? 49.787 13.234 27.966 1.00 34.06 461 HIS A CA 1
ATOM 3639 C C . HIS A 1 461 ? 49.422 11.863 28.540 1.00 34.06 461 HIS A C 1
ATOM 3641 O O . HIS A 1 461 ? 48.247 11.563 28.713 1.00 34.06 461 HIS A O 1
ATOM 3647 N N . ARG A 1 462 ? 50.471 11.064 28.797 1.00 33.66 462 ARG A N 1
ATOM 3648 C CA . ARG A 1 462 ? 50.555 9.832 29.608 1.00 33.66 462 ARG A CA 1
ATOM 3649 C C . ARG A 1 462 ? 49.332 8.903 29.578 1.00 33.66 462 ARG A C 1
ATOM 3651 O O . ARG A 1 462 ? 48.375 9.098 30.318 1.00 33.66 462 ARG A O 1
ATOM 3658 N N . LEU A 1 463 ? 49.450 7.799 28.842 1.00 32.94 463 LEU A N 1
ATOM 3659 C CA . LEU A 1 463 ? 48.600 6.618 29.015 1.00 32.94 463 LEU A CA 1
ATOM 3660 C C . LEU A 1 463 ? 49.478 5.453 29.494 1.00 32.94 463 LEU A C 1
ATOM 3662 O O . LEU A 1 463 ? 50.469 5.119 28.848 1.00 32.94 463 LEU A O 1
ATOM 3666 N N . HIS A 1 464 ? 49.143 4.878 30.652 1.00 32.19 464 HIS A N 1
ATOM 3667 C CA . HIS A 1 464 ? 49.806 3.694 31.197 1.00 32.19 464 HIS A CA 1
ATOM 3668 C C . HIS A 1 464 ? 49.158 2.416 30.637 1.00 32.19 464 HIS A C 1
ATOM 3670 O O . HIS A 1 464 ? 47.955 2.229 30.775 1.00 32.19 464 HIS A O 1
ATOM 3676 N N . ALA A 1 465 ? 50.007 1.529 30.108 1.00 29.03 465 ALA A N 1
ATOM 3677 C CA . ALA A 1 465 ? 49.762 0.119 29.778 1.00 29.03 465 ALA A CA 1
ATOM 3678 C C . ALA A 1 465 ? 48.794 -0.220 28.617 1.00 29.03 465 ALA A C 1
ATOM 3680 O O . ALA A 1 465 ? 48.032 0.593 28.108 1.00 29.03 465 ALA A O 1
ATOM 3681 N N . SER A 1 466 ? 48.954 -1.452 28.122 1.00 33.72 466 SER A N 1
ATOM 3682 C CA . SER A 1 466 ? 48.553 -1.973 26.810 1.00 33.72 466 SER A CA 1
ATOM 3683 C C . SER A 1 466 ? 47.041 -1.982 26.555 1.00 33.72 466 SER A C 1
ATOM 3685 O O . SER A 1 466 ? 46.351 -2.931 26.919 1.00 33.72 466 SER A O 1
ATOM 3687 N N . GLY A 1 467 ? 46.551 -0.963 25.847 1.00 30.53 467 GLY A N 1
ATOM 3688 C CA . GLY A 1 467 ? 45.190 -0.887 25.315 1.00 30.53 467 GLY A CA 1
ATOM 3689 C C . GLY A 1 467 ? 45.165 -0.366 23.875 1.00 30.53 467 GLY A C 1
ATOM 3690 O O . GLY A 1 467 ? 46.081 0.328 23.425 1.00 30.53 467 GLY A O 1
ATOM 3691 N N . LYS A 1 468 ? 44.123 -0.733 23.124 1.00 32.03 468 LYS A N 1
ATOM 3692 C CA . LYS A 1 468 ? 43.891 -0.288 21.742 1.00 32.03 468 LYS A CA 1
ATOM 3693 C C . LYS A 1 468 ? 43.309 1.132 21.786 1.00 32.03 468 LYS A C 1
ATOM 3695 O O . LYS A 1 468 ? 42.233 1.324 22.335 1.00 32.03 468 LYS A O 1
ATOM 3700 N N . ILE A 1 469 ? 44.009 2.118 21.226 1.00 31.62 469 ILE A N 1
ATOM 3701 C CA . ILE A 1 469 ? 43.506 3.496 21.108 1.00 31.62 469 ILE A CA 1
ATOM 3702 C C . ILE A 1 469 ? 42.727 3.615 19.795 1.00 31.62 469 ILE A C 1
ATOM 3704 O O . ILE A 1 469 ? 43.292 3.387 18.725 1.00 31.62 469 ILE A O 1
ATOM 3708 N N . ILE A 1 470 ? 41.444 3.971 19.877 1.00 34.25 470 ILE A N 1
ATOM 3709 C CA . ILE A 1 470 ? 40.570 4.228 18.724 1.00 34.25 470 ILE A CA 1
ATOM 3710 C C . ILE A 1 470 ? 40.356 5.740 18.626 1.00 34.25 470 ILE A C 1
ATOM 3712 O O . ILE A 1 470 ? 39.980 6.366 19.613 1.00 34.25 470 ILE A O 1
ATOM 3716 N N . VAL A 1 471 ? 40.620 6.318 17.452 1.00 31.80 471 VAL A N 1
ATOM 3717 C CA . VAL A 1 471 ? 40.417 7.742 17.148 1.00 31.80 471 VAL A CA 1
ATOM 3718 C C . VAL A 1 471 ? 39.459 7.839 15.965 1.00 31.80 471 VAL A C 1
ATOM 3720 O O . VAL A 1 471 ? 39.839 7.501 14.845 1.00 31.80 471 VAL A O 1
ATOM 3723 N N . SER A 1 472 ? 38.233 8.303 16.205 1.00 31.98 472 SER A N 1
ATOM 3724 C CA . SER A 1 472 ? 37.260 8.612 15.145 1.00 31.98 472 SER A CA 1
ATOM 3725 C C . SER A 1 472 ? 37.265 10.113 14.867 1.00 31.98 472 SER A C 1
ATOM 3727 O O . SER A 1 472 ? 37.281 10.906 15.798 1.00 31.98 472 SER A O 1
ATOM 3729 N N . LEU A 1 473 ? 37.259 10.536 13.605 1.00 32.53 473 LEU A N 1
ATOM 3730 C CA . LEU A 1 473 ? 37.179 11.956 13.249 1.00 32.53 473 LEU A CA 1
ATOM 3731 C C . LEU A 1 473 ? 35.767 12.263 12.755 1.00 32.53 473 LEU A C 1
ATOM 3733 O O . LEU A 1 473 ? 35.322 11.678 11.773 1.00 32.53 473 LEU A O 1
ATOM 3737 N N . MET A 1 474 ? 35.077 13.187 13.422 1.00 31.05 474 MET A N 1
ATOM 3738 C CA . MET A 1 474 ? 33.846 13.797 12.911 1.00 31.05 474 MET A CA 1
ATOM 3739 C C . MET A 1 474 ? 34.159 15.218 12.443 1.00 31.05 474 MET A C 1
ATOM 3741 O O . MET A 1 474 ? 34.805 15.975 13.172 1.00 31.05 474 MET A O 1
ATOM 3745 N N . TYR A 1 475 ? 33.724 15.559 11.230 1.00 31.83 475 TYR A N 1
ATOM 3746 C CA . TYR A 1 475 ? 33.874 16.891 10.653 1.00 31.83 475 TYR A CA 1
ATOM 3747 C C . TYR A 1 475 ? 32.498 17.529 10.482 1.00 31.83 475 TYR A C 1
ATOM 3749 O O . TYR A 1 475 ? 31.589 16.904 9.944 1.00 31.83 475 TYR A O 1
ATOM 3757 N N . ASN A 1 476 ? 32.368 18.768 10.944 1.00 29.95 476 ASN A N 1
ATOM 3758 C CA . ASN A 1 476 ? 31.208 19.616 10.708 1.00 29.95 476 ASN A CA 1
ATOM 3759 C C . ASN A 1 476 ? 31.741 20.883 10.027 1.00 29.95 476 ASN A C 1
ATOM 3761 O O . ASN A 1 476 ? 32.562 21.582 10.630 1.00 29.95 476 ASN A O 1
ATOM 3765 N N . SER A 1 477 ? 31.368 21.130 8.771 1.00 35.41 477 SER A N 1
ATOM 3766 C CA . SER A 1 477 ? 31.757 22.349 8.050 1.00 35.41 477 SER A CA 1
ATOM 3767 C C . SER A 1 477 ? 30.557 23.196 7.694 1.00 35.41 477 SER A C 1
ATOM 3769 O O . SER A 1 477 ? 29.684 22.727 6.969 1.00 35.41 477 SER A O 1
ATOM 3771 N N . ASP A 1 478 ? 30.633 24.470 8.061 1.00 31.30 478 ASP A N 1
ATOM 3772 C CA . ASP A 1 478 ? 29.934 25.548 7.376 1.00 31.30 478 ASP A CA 1
ATOM 3773 C C . ASP A 1 478 ? 30.913 26.161 6.367 1.00 31.30 478 ASP A C 1
ATOM 3775 O O . ASP A 1 478 ? 31.837 26.887 6.735 1.00 31.30 478 ASP A O 1
ATOM 3779 N N . VAL A 1 479 ? 30.766 25.840 5.079 1.00 32.44 479 VAL A N 1
ATOM 3780 C CA . VAL A 1 479 ? 31.540 26.506 4.021 1.00 32.44 479 VAL A CA 1
ATOM 3781 C C . VAL A 1 479 ? 30.748 27.721 3.553 1.00 32.44 479 VAL A C 1
ATOM 3783 O O . VAL A 1 479 ? 29.747 27.575 2.858 1.00 32.44 479 VAL A O 1
ATOM 3786 N N . GLN A 1 480 ? 31.197 28.927 3.906 1.00 30.47 480 GLN A N 1
ATOM 3787 C CA . GLN A 1 480 ? 30.659 30.162 3.332 1.00 30.47 480 GLN A CA 1
ATOM 3788 C C . GLN A 1 480 ? 31.505 30.608 2.134 1.00 30.47 480 GLN A C 1
ATOM 3790 O O . GLN A 1 480 ? 32.691 30.912 2.265 1.00 30.47 480 GLN A O 1
ATOM 3795 N N . LEU A 1 481 ? 30.884 30.647 0.953 1.00 28.41 481 LEU A N 1
ATOM 3796 C CA . LEU A 1 481 ? 31.451 31.222 -0.266 1.00 28.41 481 LEU A CA 1
ATOM 3797 C C . LEU A 1 481 ? 31.024 32.691 -0.365 1.00 28.41 481 LEU A C 1
ATOM 3799 O O . LEU A 1 481 ? 29.907 32.985 -0.779 1.00 28.41 481 LEU A O 1
ATOM 3803 N N . ASN A 1 482 ? 31.916 33.620 -0.021 1.00 28.20 482 ASN A N 1
ATOM 3804 C CA . ASN A 1 482 ? 31.702 35.031 -0.338 1.00 28.20 482 ASN A CA 1
ATOM 3805 C C . ASN A 1 482 ? 32.051 35.262 -1.814 1.00 28.20 482 ASN A C 1
ATOM 3807 O O . ASN A 1 482 ? 33.225 35.352 -2.176 1.00 28.20 482 ASN A O 1
ATOM 3811 N N . SER A 1 483 ? 31.036 35.331 -2.677 1.00 27.44 483 SER A N 1
ATOM 3812 C CA . SER A 1 483 ? 31.198 35.733 -4.074 1.00 27.44 483 SER A CA 1
ATOM 3813 C C . SER A 1 483 ? 31.485 37.234 -4.155 1.00 27.44 483 SER A C 1
ATOM 3815 O O . SER A 1 483 ? 30.601 38.050 -3.900 1.00 27.44 483 SER A O 1
ATOM 3817 N N . LEU A 1 484 ? 32.701 37.605 -4.547 1.00 25.11 484 LEU A N 1
ATOM 3818 C CA . LEU A 1 484 ? 32.966 38.913 -5.140 1.00 25.11 484 LEU A CA 1
ATOM 3819 C C . LEU A 1 484 ? 32.974 38.722 -6.658 1.00 25.11 484 LEU A C 1
ATOM 3821 O O . LEU A 1 484 ? 33.856 38.069 -7.212 1.00 25.11 484 LEU A O 1
ATOM 3825 N N . THR A 1 485 ? 31.935 39.242 -7.304 1.00 27.39 485 THR A N 1
ATOM 3826 C CA . THR A 1 485 ? 31.824 39.425 -8.755 1.00 27.39 485 THR A CA 1
ATOM 3827 C C . THR A 1 485 ? 33.042 40.149 -9.328 1.00 27.39 485 THR A C 1
ATOM 3829 O O . THR A 1 485 ? 33.468 41.148 -8.747 1.00 27.39 485 THR A O 1
ATOM 3832 N N . PRO A 1 486 ? 33.503 39.761 -10.527 1.00 25.17 486 PRO A N 1
ATOM 3833 C CA . PRO A 1 486 ? 34.065 40.710 -11.474 1.00 25.17 486 PRO A CA 1
ATOM 3834 C C . PRO A 1 486 ? 33.076 40.961 -12.616 1.00 25.17 486 PRO A C 1
ATOM 3836 O O . PRO A 1 486 ? 32.489 40.038 -13.181 1.00 25.17 486 PRO A O 1
ATOM 3839 N N . GLU A 1 487 ? 32.904 42.242 -12.911 1.00 24.59 487 GLU A N 1
ATOM 3840 C CA . GLU A 1 487 ? 32.130 42.809 -14.006 1.00 24.59 487 GLU A CA 1
ATOM 3841 C C . GLU A 1 487 ? 32.544 42.221 -15.364 1.00 24.59 487 GLU A C 1
ATOM 3843 O O . GLU A 1 487 ? 33.724 42.172 -15.714 1.00 24.59 487 GLU A O 1
ATOM 3848 N N . LEU A 1 488 ? 31.550 41.821 -16.157 1.00 22.17 488 LEU A N 1
ATOM 3849 C CA . LEU A 1 488 ? 31.699 41.679 -17.601 1.00 22.17 488 LEU A CA 1
ATOM 3850 C C . LEU A 1 488 ? 31.755 43.085 -18.206 1.00 22.17 488 LEU A C 1
ATOM 3852 O O . LEU A 1 488 ? 30.772 43.822 -18.154 1.00 22.17 488 LEU A O 1
ATOM 3856 N N . THR A 1 489 ? 32.896 43.447 -18.790 1.00 23.77 489 THR A N 1
ATOM 3857 C CA . THR A 1 489 ? 32.952 44.505 -19.808 1.00 23.77 489 THR A CA 1
ATOM 3858 C C . THR A 1 489 ? 32.805 43.829 -21.174 1.00 23.77 489 THR A C 1
ATOM 3860 O O . THR A 1 489 ? 33.405 42.775 -21.376 1.00 23.77 489 THR A O 1
ATOM 3863 N N . VAL A 1 490 ? 31.947 44.417 -22.018 1.00 30.81 490 VAL A N 1
ATOM 3864 C CA . VAL A 1 490 ? 31.353 43.911 -23.280 1.00 30.81 490 VAL A CA 1
ATOM 3865 C C . VAL A 1 490 ? 32.264 43.055 -24.155 1.00 30.81 490 VAL A C 1
ATOM 3867 O O . VAL A 1 490 ? 33.385 43.517 -24.465 1.00 30.81 490 VAL A O 1
#

Nearest PDB structures (foldseek):
  3skv-assembly3_B  TM=7.071E-01  e=2.367E-10  Streptomyces sp. SF2575
  2wll-assembly1_A-2  TM=3.501E-01  e=7.727E-01  Burkholderia pseudomallei
  4gej-assembly7_G  TM=2.650E-01  e=6.154E-01  Homo sapiens
  3wov-assembly1_A  TM=2.611E-01  e=1.087E+00  Pyrococcus abyssi GE5
  2wbk-assembly1_A  TM=2.491E-01  e=8.658E-01  Bacteroides thetaiotaomicron VPI-5482

pLDDT: mean 77.31, std 27.21, range [22.17, 98.94]

Radius of gyration: 29.24 Å; Cα contacts (8 Å, |Δi|>4): 976; chains: 1; bounding box: 92×64×65 Å

Mean predicted aligned error: 14.51 Å

Solvent-accessible surface area (backbone atoms only — not comparable to full-atom values): 28401 Å² total; per-residue (Å²): 69,48,32,47,38,70,52,73,41,23,46,42,81,46,37,36,28,40,30,29,26,79,76,17,41,67,61,38,46,30,39,33,33,47,66,52,50,65,75,42,78,48,67,39,55,47,64,34,73,45,79,79,38,39,78,85,40,76,69,55,92,48,70,67,95,50,67,74,44,31,42,40,36,32,39,21,42,75,71,38,29,59,30,85,67,46,81,44,57,51,93,91,44,49,78,46,88,63,84,77,50,93,40,28,34,37,34,39,26,13,26,75,40,29,12,53,86,24,96,44,16,24,57,40,6,23,50,43,43,30,38,53,55,34,24,72,41,39,62,45,41,54,33,40,62,44,29,16,37,40,77,37,71,19,80,81,20,75,53,2,47,56,53,46,76,53,32,67,51,54,73,26,73,67,34,42,76,75,39,57,96,63,64,50,69,51,66,66,89,81,46,82,70,41,50,31,37,39,36,45,69,37,73,39,32,61,32,72,91,58,68,51,50,73,66,54,43,47,52,29,52,49,50,37,51,20,27,46,43,59,75,30,73,84,26,35,34,36,43,44,56,59,71,64,40,61,45,85,47,90,96,48,73,41,77,37,68,43,61,64,69,52,56,51,47,52,43,50,50,56,62,30,70,74,35,24,57,42,31,63,27,34,40,84,90,77,73,44,73,46,72,62,85,44,64,50,76,86,40,62,44,77,44,80,49,82,78,70,61,55,71,86,25,42,42,75,95,60,27,52,27,53,68,25,21,48,46,52,13,54,52,50,45,52,47,45,28,72,77,70,68,48,77,76,58,54,82,74,52,65,66,59,77,93,69,78,86,72,81,84,74,89,86,81,82,90,78,92,80,88,87,90,79,78,100,62,91,84,59,67,75,57,80,52,82,56,77,74,56,79,44,91,48,98,57,103,83,51,72,56,72,50,63,46,57,40,56,44,53,47,58,93,80,69,83,60,77,51,58,49,50,38,48,45,40,38,41,42,46,56,96,91,43,76,47,77,45,81,43,82,46,77,50,78,45,76,63,80,64,83,61,56,82,56,79,51,83,58,88,78,82,86,82,86,79,99,70,79,82,50,76,55,83,51,83,56,74,71,80,70,81,83,82,78,83,78,84,86,77,135

Secondary structure (DSSP, 8-state):
--TT-EEEEEE-SS-EEEEE-TTS-TTEEEEEEETTSPPEEEEEPTT-EEEEE-TTSTTTT--SSSSS-EEEEEE-SSS----EEEEEESTT--EEPPPPPSEEEEEEESHHHHTTTSTTGGGGSHHHHHHHHH-SEEEEEEE-TT--SSSS-BTTBSS-HHHHTTBSS-SSHHHHHHHTT-PPBP-GGGSPPPSEEEEE--TTTSSGGG---HHHHHHHHHHHHHHHHHH-TTPEEEEEPP---EEEETTEEEE--SSHHHHHHHHHHHTSHHHHHS-EEEETTTTEEEE-SS-----EEEE--TTTS-GGGB-GGGPBPHHHHHHHHHHHHHHHHHHH------SSS--STT---------S---------SS-TT--EEEEEEEEEEEE-SSTT-EEEEEEEEEEE--S---SEEEEEEEEEEEEEETTEEEEEEEEEEEEEES--S-EEEEEE-PPP---S----EE--EEEE-------------

Sequence (490 aa):
MSLGGRLKFGFSGQQVAITFGSLTTNGVLVGYRVDGQDWQLTNITSNATHLLVSPSSPAINVTYPVNPSTFELRVTNWAYGVQISAVHLGKGEKLFKIPDFSRSIEFIGDSLSSGYTNSLEGLSSFAYGTGAGLGNTEYSITAYPGICLYDQLCFGNARGMVHQWFYTSDTSYRATQIYGDKPVLWDFSKQKPADLVIINIGTNDSNQANNVSSTDYVASYIKLIEGIHAVWPDAQVIIMSLWEGFYAYGNSYAQSQGFVSEIYGVYQYFNTQKYLSNPTLYNPRTNSTYSSHKASAPFVSYFNTTGIMQHNDIGPAYHPTDVGHIKVASHLIQYVKTKFNWPLYATGPEVFHDTLYVSQSPISSISSRQSKILGLEGRDIKLELSKFDPIDTNGPNLVERRARLLTIFTSHSWYGKLSLSGRIIVPLIYNDDVKLNFYNIEGQFDHPMPSLIRRFKLPFHRLHASGKIIVSLMYNSDVQLNSLTPELTV